Protein AF-A0A9Q8V8M1-F1 (afdb_monomer_lite)

Structure (mmCIF, N/CA/C/O backbone):
data_AF-A0A9Q8V8M1-F1
#
_entry.id   AF-A0A9Q8V8M1-F1
#
loop_
_atom_site.group_PDB
_atom_site.id
_atom_site.type_symbol
_atom_site.label_atom_id
_atom_site.label_alt_id
_atom_site.label_comp_id
_atom_site.label_asym_id
_atom_site.label_entity_id
_atom_site.label_seq_id
_atom_site.pdbx_PDB_ins_code
_atom_site.Cartn_x
_atom_site.Cartn_y
_atom_site.Cartn_z
_atom_site.occupancy
_atom_site.B_iso_or_equiv
_atom_site.auth_seq_id
_atom_site.auth_comp_id
_atom_site.auth_asym_id
_atom_site.auth_atom_id
_atom_site.pdbx_PDB_model_num
ATOM 1 N N . MET A 1 1 ? -31.762 -11.540 19.286 1.00 49.47 1 MET A N 1
ATOM 2 C CA . MET A 1 1 ? -30.834 -10.587 19.929 1.00 49.47 1 MET A CA 1
ATOM 3 C C . MET A 1 1 ? -30.201 -9.734 18.848 1.00 49.47 1 MET A C 1
ATOM 5 O O . MET A 1 1 ? -29.592 -10.280 17.933 1.00 49.47 1 MET A O 1
ATOM 9 N N . THR A 1 2 ? -30.405 -8.425 18.908 1.00 71.56 2 THR A N 1
ATOM 10 C CA . THR A 1 2 ? -29.716 -7.438 18.072 1.00 71.56 2 THR A CA 1
ATOM 11 C C . THR A 1 2 ? -28.243 -7.416 18.475 1.00 71.56 2 THR A C 1
ATOM 13 O O . THR A 1 2 ? -27.927 -7.251 19.648 1.00 71.56 2 THR A O 1
ATOM 16 N N . LYS A 1 3 ? -27.339 -7.666 17.522 1.00 84.06 3 LYS A N 1
ATOM 17 C CA . LYS A 1 3 ? -25.886 -7.638 17.752 1.00 84.06 3 LYS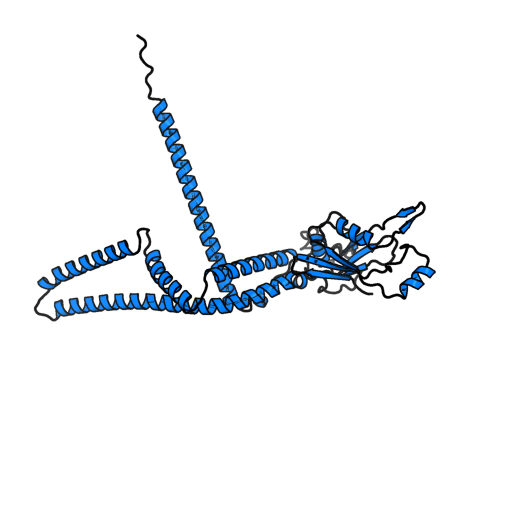 A CA 1
ATOM 18 C C . LYS A 1 3 ? -25.317 -6.286 17.343 1.00 84.06 3 LYS A C 1
ATOM 20 O O . LYS A 1 3 ? -25.715 -5.742 16.308 1.00 84.06 3 LYS A O 1
ATOM 25 N N . GLY A 1 4 ? -24.362 -5.788 18.120 1.00 90.94 4 GLY A N 1
ATOM 26 C CA . GLY A 1 4 ? -23.560 -4.628 17.750 1.00 90.94 4 GLY A CA 1
ATOM 27 C C . GLY A 1 4 ? -22.607 -4.934 16.598 1.00 90.94 4 GLY A C 1
ATOM 28 O O . GLY A 1 4 ? -22.371 -6.096 16.245 1.00 90.94 4 GLY A O 1
ATOM 29 N N . ARG A 1 5 ? -22.060 -3.885 15.984 1.00 93.44 5 ARG A N 1
ATOM 30 C CA . ARG A 1 5 ? -21.117 -3.999 14.862 1.00 93.44 5 ARG A CA 1
ATOM 31 C C . ARG A 1 5 ? -20.026 -2.950 14.976 1.00 93.44 5 ARG A C 1
ATOM 33 O O . ARG A 1 5 ? -20.320 -1.791 15.250 1.00 93.44 5 ARG A O 1
ATOM 40 N N . VAL A 1 6 ? -18.794 -3.335 14.669 1.00 94.25 6 VAL A N 1
ATOM 41 C CA . VAL A 1 6 ? -17.716 -2.383 14.385 1.00 94.25 6 VAL A CA 1
ATOM 42 C C . VAL A 1 6 ? -17.572 -2.253 12.873 1.00 94.25 6 VAL A C 1
ATOM 44 O O . VAL A 1 6 ? -17.407 -3.245 12.164 1.00 94.25 6 VAL A O 1
ATOM 47 N N . LEU A 1 7 ? -17.649 -1.024 12.376 1.00 93.12 7 LEU A N 1
ATOM 48 C CA . LEU A 1 7 ? -17.500 -0.683 10.967 1.00 93.12 7 LEU A CA 1
ATOM 49 C C . LEU A 1 7 ? -16.171 0.032 10.747 1.00 93.12 7 LEU A C 1
ATOM 51 O O . LEU A 1 7 ? -15.794 0.925 11.506 1.00 93.12 7 LEU A O 1
ATOM 55 N N . THR A 1 8 ? -15.479 -0.332 9.678 1.00 91.69 8 THR A N 1
ATOM 56 C CA . THR A 1 8 ? -14.267 0.350 9.225 1.00 91.69 8 THR A CA 1
ATOM 57 C C . THR A 1 8 ? -14.656 1.561 8.384 1.00 91.69 8 THR A C 1
ATOM 59 O O . THR A 1 8 ? -15.573 1.488 7.563 1.00 91.69 8 THR A O 1
ATOM 62 N N . THR A 1 9 ? -14.002 2.704 8.599 1.00 92.56 9 THR A N 1
ATOM 63 C CA . THR A 1 9 ? -14.226 3.912 7.792 1.00 92.56 9 THR A CA 1
ATOM 64 C C . THR A 1 9 ? -13.053 4.164 6.836 1.00 92.56 9 THR A C 1
ATOM 66 O O . THR A 1 9 ? -11.957 3.634 7.038 1.00 92.56 9 THR A O 1
ATOM 69 N N . PRO A 1 10 ? -13.231 5.014 5.805 1.00 89.81 10 PRO A N 1
ATOM 70 C CA . PRO A 1 10 ? -12.133 5.409 4.921 1.00 89.81 10 PRO A CA 1
ATOM 71 C C . PRO A 1 10 ? -10.986 6.151 5.629 1.00 89.81 10 PRO A C 1
ATOM 73 O O . PRO A 1 10 ? -9.868 6.165 5.124 1.00 89.81 10 PRO A O 1
ATOM 76 N N . THR A 1 11 ? -11.242 6.771 6.787 1.00 89.00 11 THR A N 1
ATOM 77 C CA . THR A 1 11 ? -10.298 7.641 7.513 1.00 89.00 11 THR A CA 1
ATOM 78 C C . THR A 1 11 ? -9.507 6.919 8.607 1.00 89.00 11 THR A C 1
ATOM 80 O O . THR A 1 11 ? -8.975 7.570 9.500 1.00 89.00 11 THR A O 1
ATOM 83 N N . ARG A 1 12 ? -9.427 5.580 8.562 1.00 85.81 12 ARG A N 1
ATOM 84 C CA . ARG A 1 12 ? -8.800 4.723 9.596 1.00 85.81 12 ARG A CA 1
ATOM 85 C C . ARG A 1 12 ? -9.484 4.769 10.971 1.00 85.81 12 ARG A C 1
ATOM 87 O O . ARG A 1 12 ? -8.974 4.184 11.922 1.00 85.81 12 ARG A O 1
ATOM 94 N N . LEU A 1 13 ? -10.645 5.411 11.072 1.00 93.56 13 LEU A N 1
ATOM 95 C CA . LEU A 1 13 ? -11.478 5.380 12.269 1.00 93.56 13 LEU A CA 1
ATOM 96 C C . LEU A 1 13 ? -12.364 4.132 12.263 1.00 93.56 13 LEU A C 1
ATOM 98 O O . LEU A 1 13 ? -12.638 3.522 11.224 1.00 93.56 13 LEU A O 1
ATOM 102 N N . LEU A 1 14 ? -12.824 3.762 13.449 1.00 93.88 14 LEU A N 1
ATOM 103 C CA . LEU A 1 14 ? -13.765 2.676 13.650 1.00 93.88 14 LEU A CA 1
ATOM 104 C C . LEU A 1 14 ? -15.078 3.266 14.148 1.00 93.88 14 LEU A C 1
ATOM 106 O O . LEU A 1 14 ? -15.101 4.009 15.127 1.00 93.88 14 LEU A O 1
ATOM 110 N N . LYS A 1 15 ? -16.174 2.943 13.465 1.00 95.75 15 LYS A N 1
ATOM 111 C CA . LYS A 1 15 ? -17.523 3.300 13.898 1.00 95.75 15 LYS A CA 1
ATOM 112 C C . LYS A 1 15 ? -18.136 2.103 14.617 1.00 95.75 15 LYS A C 1
ATOM 114 O O . LYS A 1 15 ? -18.482 1.110 13.978 1.00 95.75 15 LYS A O 1
ATOM 119 N N . LEU A 1 16 ? -18.255 2.195 15.933 1.00 95.25 16 LEU A N 1
ATOM 120 C CA . LEU A 1 16 ? -18.891 1.192 16.775 1.00 95.25 16 LEU A CA 1
ATOM 121 C C . LEU A 1 16 ? -20.387 1.499 16.882 1.00 95.25 16 LEU A C 1
ATOM 123 O O . LEU A 1 16 ? -20.764 2.607 17.244 1.00 95.25 16 LEU A O 1
ATOM 127 N N . ILE A 1 17 ? -21.229 0.520 16.561 1.00 94.88 17 ILE A N 1
ATOM 128 C CA . ILE A 1 17 ? -22.683 0.599 16.709 1.00 94.88 17 ILE A CA 1
ATOM 129 C C . ILE A 1 17 ? -23.105 -0.414 17.768 1.00 94.88 17 ILE A C 1
ATOM 131 O O . ILE A 1 17 ? -22.924 -1.622 17.570 1.00 94.88 17 ILE A O 1
ATOM 135 N N . LEU A 1 18 ? -23.670 0.072 18.869 1.00 92.19 18 LEU A N 1
ATOM 136 C CA . LEU A 1 18 ? -24.122 -0.730 20.001 1.00 92.19 18 LEU A CA 1
ATOM 137 C C . LEU A 1 18 ? -25.649 -0.664 20.122 1.00 92.19 18 LEU A C 1
ATOM 139 O O . LEU A 1 18 ? -26.208 0.430 20.162 1.00 92.19 18 LEU A O 1
ATOM 143 N N . PRO A 1 19 ? -26.346 -1.808 20.194 1.00 89.69 19 PRO A N 1
ATOM 144 C CA . PRO A 1 19 ? -27.747 -1.826 20.575 1.00 89.69 19 PRO A CA 1
ATOM 145 C C . PRO A 1 19 ? -27.821 -1.583 22.082 1.00 89.69 19 PRO A C 1
ATOM 147 O O . PRO A 1 19 ? -27.566 -2.496 22.869 1.00 89.69 19 PRO A O 1
ATOM 150 N N . MET A 1 20 ? -28.110 -0.345 22.477 1.00 86.25 20 MET A N 1
ATOM 151 C CA . MET A 1 20 ? -28.235 -0.005 23.888 1.00 86.25 20 MET A CA 1
ATOM 152 C C . MET A 1 20 ? -29.516 -0.630 24.448 1.00 86.25 20 MET A C 1
ATOM 154 O O . MET A 1 20 ? -30.568 -0.516 23.823 1.00 86.25 20 MET A O 1
ATOM 158 N N . PRO A 1 21 ? -29.448 -1.320 25.599 1.00 81.50 21 PRO A N 1
ATOM 159 C CA . PRO A 1 21 ? -30.628 -1.898 26.232 1.00 81.50 21 PRO A CA 1
ATOM 160 C C . PRO A 1 21 ? -31.396 -0.877 27.088 1.00 81.50 21 PRO A C 1
ATOM 162 O O . PRO A 1 21 ? -32.402 -1.245 27.688 1.00 81.50 21 PRO A O 1
ATOM 165 N N . PHE A 1 22 ? -30.910 0.366 27.174 1.00 82.75 22 PHE A N 1
ATOM 166 C CA . PHE A 1 22 ? -31.441 1.429 28.025 1.00 82.75 22 PHE A CA 1
ATOM 167 C C . PHE A 1 22 ? -32.034 2.543 27.171 1.00 82.75 22 PHE A C 1
ATOM 169 O O . PHE A 1 22 ? -31.423 2.941 26.180 1.00 82.75 22 PHE A O 1
ATOM 176 N N . HIS A 1 23 ? -33.198 3.052 27.568 1.00 80.62 23 HIS A N 1
ATOM 177 C CA . HIS A 1 23 ? -33.796 4.225 26.933 1.00 80.62 23 HIS A CA 1
ATOM 178 C C . HIS A 1 23 ? -33.022 5.494 27.348 1.00 80.62 23 HIS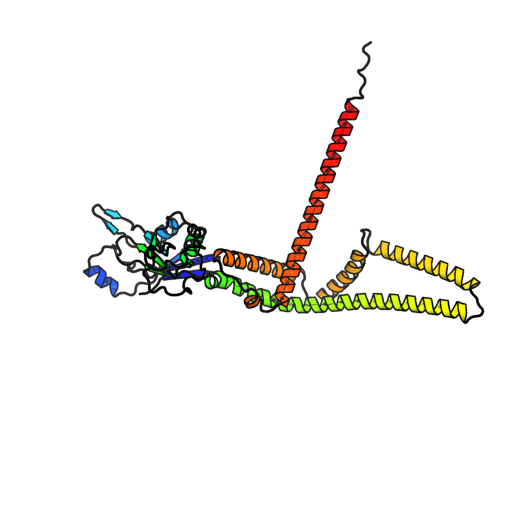 A C 1
ATOM 180 O O . HIS A 1 23 ? -32.584 5.558 28.496 1.00 80.62 23 HIS A O 1
ATOM 186 N N . PRO A 1 24 ? -32.843 6.508 26.478 1.00 74.88 24 PRO A N 1
ATOM 187 C CA . PRO A 1 24 ? -32.127 7.744 26.828 1.00 74.88 24 PRO A CA 1
ATOM 188 C C . PRO A 1 24 ? -32.723 8.492 28.032 1.00 74.88 24 PRO A C 1
ATOM 190 O O . PRO A 1 24 ? -31.985 9.107 28.791 1.00 74.88 24 PRO A O 1
ATOM 193 N N . ASP A 1 25 ? -34.039 8.393 28.233 1.00 75.06 25 ASP A N 1
ATOM 194 C CA . ASP A 1 25 ? -34.744 9.031 29.359 1.00 75.06 25 ASP A CA 1
ATOM 195 C C . ASP A 1 25 ? -34.789 8.164 30.634 1.00 75.06 25 ASP A C 1
ATOM 197 O O . ASP A 1 25 ? -35.450 8.512 31.612 1.00 75.06 25 ASP A O 1
ATOM 201 N N . GLN A 1 26 ? -34.131 7.001 30.635 1.00 78.12 26 GLN A N 1
ATOM 202 C CA . GLN A 1 26 ? -34.075 6.128 31.805 1.00 78.12 26 GLN A CA 1
ATOM 203 C C . GLN A 1 26 ? -33.220 6.768 32.907 1.00 78.12 26 GLN A C 1
ATOM 205 O O . GLN A 1 26 ? -32.069 7.112 32.677 1.00 78.12 26 GLN A O 1
ATOM 210 N N . GLU A 1 27 ? -33.748 6.858 34.129 1.00 75.62 27 GLU A N 1
ATOM 211 C CA . GLU A 1 27 ? -33.027 7.484 35.251 1.00 75.62 27 GLU A CA 1
ATOM 212 C C . GLU A 1 27 ? -31.907 6.592 35.812 1.00 75.62 27 GLU A C 1
ATOM 214 O O . GLU A 1 27 ? -30.812 7.071 36.095 1.00 75.62 27 GLU A O 1
ATOM 219 N N . TYR A 1 28 ? -32.162 5.284 35.953 1.00 79.12 28 TYR A N 1
ATOM 220 C CA . TYR A 1 28 ? -31.241 4.350 36.612 1.00 79.12 28 TYR A CA 1
ATOM 221 C C . TYR A 1 28 ? -31.164 2.995 35.907 1.00 79.12 28 TYR A C 1
ATOM 223 O O . TYR A 1 28 ? -32.191 2.422 35.537 1.00 79.12 28 TYR A O 1
ATOM 231 N N . ILE A 1 29 ? -29.964 2.409 35.803 1.00 78.88 29 ILE A N 1
ATOM 232 C CA . ILE A 1 29 ? -29.754 1.056 35.230 1.00 78.88 29 ILE A CA 1
ATOM 233 C C . ILE A 1 29 ? -30.538 -0.016 36.006 1.00 78.88 29 ILE A C 1
ATOM 235 O O . ILE A 1 29 ? -31.150 -0.923 35.433 1.00 78.88 29 ILE A O 1
ATOM 239 N N . ASN A 1 30 ? -30.527 0.078 37.335 1.00 74.00 30 ASN A N 1
ATOM 240 C CA . ASN A 1 30 ? -31.123 -0.883 38.260 1.00 74.00 30 ASN A CA 1
ATOM 241 C C . ASN A 1 30 ? -32.590 -0.579 38.610 1.00 74.00 30 ASN A C 1
ATOM 243 O O . ASN A 1 30 ? -33.066 -0.992 39.662 1.00 74.00 30 ASN A O 1
ATOM 247 N N . ALA A 1 31 ? -33.314 0.093 37.712 1.00 69.25 31 ALA A N 1
ATOM 248 C CA . ALA A 1 31 ? -34.734 0.382 37.876 1.00 69.25 31 ALA A CA 1
ATOM 249 C C . ALA A 1 31 ? -35.581 -0.877 38.149 1.00 69.25 31 ALA A C 1
ATOM 251 O O . ALA A 1 31 ? -35.266 -1.976 37.673 1.00 69.25 31 ALA A O 1
ATOM 252 N N . ASN A 1 32 ? -36.679 -0.697 38.889 1.00 67.69 32 ASN A N 1
ATOM 253 C CA . ASN A 1 32 ? -37.591 -1.771 39.294 1.00 67.69 32 ASN A CA 1
ATOM 254 C C . ASN A 1 32 ? -38.211 -2.487 38.079 1.00 67.69 32 ASN A C 1
ATOM 256 O O . ASN A 1 32 ? -38.360 -1.906 37.004 1.00 67.69 32 ASN A O 1
ATOM 260 N N . GLU A 1 33 ? -38.647 -3.744 38.246 1.00 65.94 33 GLU A N 1
ATOM 261 C CA . GLU A 1 33 ? -39.219 -4.546 37.145 1.00 65.94 33 GLU A CA 1
ATOM 262 C C . GLU A 1 33 ? -40.381 -3.862 36.404 1.00 65.94 33 GLU A C 1
ATOM 264 O O . GLU A 1 33 ? -40.563 -4.095 35.210 1.00 65.94 33 GLU A O 1
ATOM 269 N N . GLN A 1 34 ? -41.163 -3.020 37.087 1.00 64.69 34 GLN A N 1
ATOM 270 C CA . GLN A 1 34 ? -42.258 -2.261 36.476 1.00 64.69 34 GLN A CA 1
ATOM 271 C C . GLN A 1 34 ? -41.746 -1.196 35.496 1.00 64.69 34 GLN A C 1
ATOM 273 O O . GLN A 1 34 ? -42.207 -1.160 34.359 1.00 64.69 34 GLN A O 1
ATOM 278 N N . GLN A 1 35 ? -40.741 -0.415 35.897 1.00 64.62 35 GLN A N 1
ATOM 279 C CA . GLN A 1 35 ? -40.099 0.601 35.055 1.00 64.62 35 GLN A CA 1
ATOM 280 C C . GLN A 1 35 ? -39.341 -0.040 33.882 1.00 64.62 35 GLN A C 1
ATOM 282 O O . GLN A 1 35 ? -39.439 0.406 32.743 1.00 64.62 35 GLN A O 1
ATOM 287 N N . ARG A 1 36 ? -38.668 -1.179 34.119 1.00 65.75 36 ARG A N 1
ATOM 288 C CA . ARG A 1 36 ? -38.024 -1.956 33.044 1.00 65.75 36 ARG A CA 1
ATOM 289 C C . ARG A 1 36 ? -39.023 -2.413 31.980 1.00 65.75 36 ARG A C 1
ATOM 291 O O . ARG A 1 36 ? -38.673 -2.433 30.806 1.00 65.75 36 ARG A O 1
ATOM 298 N N . ARG A 1 37 ? -40.243 -2.804 32.371 1.00 65.50 37 ARG A N 1
ATOM 299 C CA . ARG A 1 37 ? -41.288 -3.237 31.424 1.00 65.50 37 ARG A CA 1
ATOM 300 C C . ARG A 1 37 ? -41.817 -2.080 30.582 1.00 65.50 37 ARG A C 1
ATOM 302 O O . ARG A 1 37 ? -42.080 -2.291 29.401 1.00 65.50 37 ARG A O 1
ATOM 309 N N . GLU A 1 38 ? -41.942 -0.898 31.175 1.00 65.75 38 GLU A N 1
ATOM 310 C CA . GLU A 1 38 ? -42.391 0.320 30.498 1.00 65.75 38 GLU A CA 1
ATOM 311 C C . GLU A 1 38 ? -41.445 0.688 29.348 1.00 65.75 38 GLU A C 1
ATOM 313 O O . GLU A 1 38 ? -41.867 0.714 28.193 1.00 65.75 38 GLU A O 1
ATOM 318 N N . TRP A 1 39 ? -40.144 0.792 29.630 1.00 65.00 39 TRP A N 1
ATOM 319 C CA . TRP A 1 39 ? -39.139 1.143 28.620 1.00 65.00 39 TRP A CA 1
ATOM 320 C C . TRP A 1 39 ? -38.780 -0.006 27.671 1.00 65.00 39 TRP A C 1
ATOM 322 O O . TRP A 1 39 ? -38.356 0.235 26.546 1.00 65.00 39 TRP A O 1
ATOM 332 N N . SER A 1 40 ? -38.984 -1.271 28.067 1.00 62.72 40 SER A N 1
ATOM 333 C CA . SER A 1 40 ? -38.699 -2.420 27.187 1.00 62.72 40 SER A CA 1
ATOM 334 C C . SER A 1 40 ? -39.593 -2.507 25.946 1.00 62.72 40 SER A C 1
ATOM 336 O O . SER A 1 40 ? -39.252 -3.231 25.010 1.00 62.72 40 SER A O 1
ATOM 338 N N . ASN A 1 41 ? -40.734 -1.810 25.948 1.00 61.66 41 ASN A N 1
ATOM 339 C CA . ASN A 1 41 ? -41.665 -1.771 24.820 1.00 61.66 41 ASN A CA 1
ATOM 340 C C . ASN A 1 41 ? -41.339 -0.659 23.812 1.00 61.66 41 ASN A C 1
ATOM 342 O O . ASN A 1 41 ? -41.892 -0.666 22.710 1.00 61.66 41 ASN A O 1
ATOM 346 N N . GLU A 1 42 ? -40.459 0.278 24.163 1.00 67.62 42 GLU A N 1
ATOM 347 C CA . GLU A 1 42 ? -40.068 1.383 23.293 1.00 67.62 42 GLU A CA 1
ATOM 348 C C . GLU A 1 42 ? -38.820 1.017 22.483 1.00 67.62 42 GLU A C 1
ATOM 350 O O . GLU A 1 42 ? -37.881 0.378 22.963 1.00 67.62 42 GLU A O 1
ATOM 355 N N . ASN A 1 43 ? -38.819 1.390 21.202 1.00 67.50 43 ASN A N 1
ATOM 356 C CA . ASN A 1 43 ? -37.685 1.130 20.324 1.00 67.50 43 ASN A CA 1
ATOM 357 C C . ASN A 1 43 ? -36.533 2.068 20.688 1.00 67.50 43 ASN A C 1
ATOM 359 O O . ASN A 1 43 ? -36.546 3.239 20.321 1.00 67.50 43 ASN A O 1
ATOM 363 N N . VAL A 1 44 ? -35.518 1.531 21.358 1.00 78.62 44 VAL A N 1
ATOM 364 C CA . VAL A 1 44 ? -34.289 2.264 21.674 1.00 78.62 44 VAL A CA 1
ATOM 365 C C . VAL A 1 44 ? -33.410 2.390 20.427 1.00 78.62 44 VAL A C 1
ATOM 367 O O . VAL A 1 44 ? -33.105 1.398 19.751 1.00 78.62 44 VAL A O 1
ATOM 370 N N . GLU A 1 45 ? -32.980 3.614 20.123 1.00 84.81 45 GLU A N 1
ATOM 371 C CA . GLU A 1 45 ? -32.026 3.874 19.047 1.00 84.81 45 GLU A CA 1
ATOM 372 C C . GLU A 1 45 ? -30.627 3.330 19.399 1.00 84.81 45 GLU A C 1
ATOM 374 O O . GLU A 1 45 ? -30.171 3.441 20.539 1.00 84.81 45 GLU A O 1
ATOM 379 N N . PRO A 1 46 ? -29.901 2.720 18.444 1.00 90.19 46 PRO A N 1
ATOM 380 C CA . PRO A 1 46 ? -28.563 2.212 18.711 1.00 90.19 46 PRO A CA 1
ATOM 381 C C . PRO A 1 46 ? -27.546 3.353 18.855 1.00 90.19 46 PRO A C 1
ATOM 383 O O . PRO A 1 46 ? -27.506 4.275 18.040 1.00 90.19 46 PRO A O 1
ATOM 386 N N . LEU A 1 47 ? -26.638 3.223 19.820 1.00 91.62 47 LEU A N 1
ATOM 387 C CA . LEU A 1 47 ? -25.548 4.168 20.042 1.00 91.62 47 LEU A CA 1
ATOM 388 C C . LEU A 1 47 ? -24.467 4.006 18.969 1.00 91.62 47 LEU A C 1
ATOM 390 O O . LEU A 1 47 ? -24.009 2.894 18.696 1.00 91.62 47 LEU A O 1
ATOM 394 N N . ALA A 1 48 ? -24.024 5.119 18.384 1.00 94.94 48 ALA A N 1
ATOM 395 C CA . ALA A 1 48 ? -22.948 5.149 17.401 1.00 94.94 48 ALA A CA 1
ATOM 396 C C . ALA A 1 48 ? -21.755 5.964 17.915 1.00 94.94 48 ALA A C 1
ATOM 398 O O . ALA A 1 48 ? -21.838 7.181 18.042 1.00 94.94 48 ALA A O 1
ATOM 399 N N . LEU A 1 49 ? -20.619 5.300 18.129 1.00 95.12 49 LEU A N 1
ATOM 400 C CA . LEU A 1 49 ? -19.374 5.915 18.590 1.00 95.12 49 LEU A CA 1
ATOM 401 C C . LEU A 1 49 ? -18.310 5.862 17.495 1.00 95.12 49 LEU A C 1
ATOM 403 O O . LEU A 1 49 ? -18.213 4.882 16.754 1.00 95.12 49 LEU A O 1
ATOM 407 N N . LEU A 1 50 ? -17.492 6.907 17.403 1.00 96.44 50 LEU A N 1
ATOM 408 C CA . LEU A 1 50 ? -16.348 6.965 16.497 1.00 96.44 50 LEU A CA 1
ATOM 409 C C . LEU A 1 50 ? -15.061 6.926 17.318 1.00 96.44 50 LEU A C 1
ATOM 411 O O . LEU A 1 50 ? -14.834 7.803 18.147 1.00 96.44 50 LEU A O 1
ATOM 415 N N . VAL A 1 51 ? -14.224 5.918 17.085 1.00 95.38 51 VAL A N 1
ATOM 416 C CA . VAL A 1 51 ? -12.998 5.695 17.860 1.00 95.38 51 VAL A CA 1
ATOM 417 C C . VAL A 1 51 ? -11.781 5.535 16.966 1.00 95.38 51 VAL A C 1
ATOM 419 O O . VAL A 1 51 ? -11.857 4.991 15.859 1.00 95.38 51 VAL A O 1
ATOM 422 N N . HIS A 1 52 ? -10.641 6.015 17.455 1.00 95.94 52 HIS A N 1
ATOM 423 C CA . HIS A 1 52 ? -9.356 5.795 16.807 1.00 95.94 52 HIS A CA 1
ATOM 424 C C . HIS A 1 52 ? -8.729 4.484 17.319 1.00 95.94 52 HIS A C 1
ATOM 426 O O . HIS A 1 52 ? -8.756 4.246 18.526 1.00 95.94 52 HIS A O 1
ATOM 432 N N . PRO A 1 53 ? -8.119 3.641 16.461 1.00 93.88 53 PRO A N 1
ATOM 433 C CA . PRO A 1 53 ? -7.548 2.359 16.888 1.00 93.88 53 PRO A CA 1
ATOM 434 C C . PRO A 1 53 ? -6.486 2.457 17.994 1.00 93.88 53 PRO A C 1
ATOM 436 O O . PRO A 1 53 ? -6.393 1.549 18.806 1.00 93.88 53 PRO A O 1
ATOM 439 N N . GLN A 1 54 ? -5.726 3.555 18.046 1.00 95.38 54 GLN A N 1
ATOM 440 C CA . GLN A 1 54 ? -4.677 3.781 19.058 1.00 95.38 54 GLN A CA 1
ATOM 441 C C . GLN A 1 54 ? -5.212 4.286 20.408 1.00 95.38 54 GLN A C 1
ATOM 443 O O . GLN A 1 54 ? -4.448 4.489 21.347 1.00 95.38 54 GLN A O 1
ATOM 448 N N . GLN A 1 55 ? -6.512 4.572 20.519 1.00 96.69 55 GLN A N 1
ATOM 449 C CA . GLN A 1 55 ? -7.080 4.967 21.807 1.00 96.69 55 GLN A CA 1
ATOM 450 C C . GLN A 1 55 ? -7.195 3.740 22.722 1.00 96.69 55 GLN A C 1
ATOM 452 O O . GLN A 1 55 ? -7.519 2.651 22.239 1.00 96.69 55 GLN A O 1
ATOM 457 N N . PRO A 1 56 ? -6.959 3.893 24.035 1.00 97.75 56 PRO A N 1
ATOM 458 C CA . PRO A 1 56 ? -7.107 2.796 24.981 1.00 97.75 56 PRO A CA 1
ATOM 459 C C . PRO A 1 56 ? -8.586 2.472 25.235 1.00 97.75 56 PRO A C 1
ATOM 461 O O . PRO A 1 56 ? -9.454 3.344 25.137 1.00 97.75 56 PRO A O 1
ATOM 464 N N . LEU A 1 57 ? -8.879 1.237 25.645 1.00 96.69 57 LEU A N 1
ATOM 465 C CA . LEU A 1 57 ? -10.235 0.795 25.997 1.00 96.69 57 LEU A CA 1
ATOM 466 C C . LEU A 1 57 ? -10.872 1.627 27.120 1.00 96.69 57 LEU A C 1
ATOM 468 O O . LEU A 1 57 ? -12.080 1.822 27.109 1.00 96.69 57 LEU A O 1
ATOM 472 N N . SER A 1 58 ? -10.079 2.190 28.033 1.00 96.69 58 SER A N 1
ATOM 473 C CA . SER A 1 58 ? -10.543 3.120 29.075 1.00 96.69 58 SER A CA 1
ATOM 474 C C . SER A 1 58 ? -11.178 4.392 28.510 1.00 96.69 58 SER A C 1
ATOM 476 O O . SER A 1 58 ? -12.043 4.988 29.148 1.00 96.69 58 SER A O 1
ATOM 478 N N . TYR A 1 59 ? -10.768 4.830 27.315 1.00 96.81 59 TYR A N 1
ATOM 479 C CA . TYR A 1 59 ? -11.411 5.949 26.632 1.00 96.81 59 TYR A CA 1
ATOM 480 C C . TYR A 1 59 ? -12.784 5.535 26.092 1.00 96.81 59 TYR A C 1
ATOM 482 O O . TYR A 1 59 ? -13.762 6.250 26.291 1.00 96.81 59 TYR A O 1
ATOM 490 N N . LEU A 1 60 ? -12.872 4.351 25.476 1.00 95.38 60 LEU A N 1
ATOM 491 C CA . LEU A 1 60 ? -14.137 3.787 25.001 1.00 95.38 60 LEU A CA 1
ATOM 492 C C . LEU A 1 60 ? -15.108 3.495 26.158 1.00 95.38 60 LEU A C 1
ATOM 494 O O . LEU A 1 60 ? -16.298 3.760 26.030 1.00 95.38 60 LEU A O 1
ATOM 498 N N . GLU A 1 61 ? -14.606 3.007 27.291 1.00 95.19 61 GLU A N 1
ATOM 499 C CA . GLU A 1 61 ? -15.369 2.839 28.531 1.00 95.19 61 GLU A CA 1
ATOM 500 C C . GLU A 1 61 ? -16.026 4.155 28.956 1.00 95.19 61 GLU A C 1
ATOM 502 O O . GLU A 1 61 ? -17.237 4.189 29.144 1.00 95.19 61 GLU A O 1
ATOM 507 N N . ARG A 1 62 ? -15.272 5.259 29.017 1.00 95.19 62 ARG A N 1
ATOM 508 C CA . ARG A 1 62 ? -15.827 6.569 29.396 1.00 95.19 62 ARG A CA 1
ATOM 509 C C . ARG A 1 62 ? -16.859 7.090 28.402 1.00 95.19 62 ARG A C 1
ATOM 511 O O . ARG A 1 62 ? -17.836 7.701 28.820 1.00 95.19 62 ARG A O 1
ATOM 518 N N . LEU A 1 63 ? -16.649 6.857 27.104 1.00 94.94 63 LEU A N 1
ATOM 519 C CA . LEU A 1 63 ? -17.625 7.231 26.077 1.00 94.94 63 LEU A CA 1
ATOM 520 C C . LEU A 1 63 ? -18.944 6.482 26.264 1.00 94.94 63 LEU A C 1
ATOM 522 O O . LEU A 1 63 ? -19.999 7.087 26.148 1.00 94.94 63 LEU A O 1
ATOM 526 N N . ILE A 1 64 ? -18.893 5.185 26.575 1.00 92.75 64 ILE A N 1
ATOM 527 C CA . ILE A 1 64 ? -20.110 4.409 26.829 1.00 92.75 64 ILE A CA 1
ATOM 528 C C . ILE A 1 64 ? -20.725 4.808 28.180 1.00 92.75 64 ILE A C 1
ATOM 530 O O . ILE A 1 64 ? -21.935 4.958 28.258 1.00 92.75 64 ILE A O 1
ATOM 534 N N . GLN A 1 65 ? -19.923 5.045 29.224 1.00 92.75 65 GLN A N 1
ATOM 535 C CA . GLN A 1 65 ? -20.403 5.515 30.534 1.00 92.75 65 GLN A CA 1
ATOM 536 C C . GLN A 1 65 ? -21.142 6.853 30.455 1.00 92.75 65 GLN A C 1
ATOM 538 O O . GLN A 1 65 ? -22.073 7.063 31.220 1.00 92.75 65 GLN A O 1
ATOM 543 N N . ALA A 1 66 ? -20.744 7.748 29.548 1.00 91.31 66 ALA A N 1
ATOM 544 C CA . ALA A 1 66 ? -21.422 9.027 29.343 1.00 91.31 66 ALA A CA 1
ATOM 545 C C . ALA A 1 66 ? -22.808 8.884 28.687 1.00 91.31 66 ALA A C 1
ATOM 547 O O . ALA A 1 66 ? -23.639 9.773 28.828 1.00 91.31 66 ALA A O 1
ATOM 548 N N . GLU A 1 67 ? -23.047 7.773 27.988 1.00 90.25 67 GLU A N 1
ATOM 549 C CA . GLU A 1 67 ? -24.273 7.487 27.229 1.00 90.25 67 GLU A CA 1
ATOM 550 C C . GLU A 1 67 ? -25.169 6.451 27.935 1.00 90.25 67 GLU A C 1
ATOM 552 O O . GLU A 1 67 ? -26.177 6.004 27.389 1.00 90.25 67 GLU A O 1
ATOM 557 N N . VAL A 1 68 ? -24.785 6.015 29.137 1.00 88.56 68 VAL A N 1
ATOM 558 C CA . VAL A 1 68 ? -25.522 5.047 29.956 1.00 88.56 68 VAL A CA 1
ATOM 559 C C . VAL A 1 68 ? -25.983 5.745 31.236 1.00 88.56 68 VAL A C 1
ATOM 561 O O . VAL A 1 68 ? -25.194 6.482 31.830 1.00 88.56 68 VAL A O 1
ATOM 564 N N . PRO A 1 69 ? -27.226 5.511 31.700 1.00 88.88 69 PRO A N 1
ATOM 565 C CA . PRO A 1 69 ? -27.698 6.108 32.944 1.00 88.88 69 PRO A CA 1
ATOM 566 C C . PRO A 1 69 ? -26.855 5.675 34.152 1.00 88.88 69 PRO A C 1
ATOM 568 O O . PRO A 1 69 ? -26.256 4.597 34.140 1.00 88.88 69 PRO A O 1
ATOM 571 N N . PRO A 1 70 ? -26.794 6.477 35.224 1.00 87.94 70 PRO A N 1
ATOM 572 C CA . PRO A 1 70 ? -26.088 6.086 36.436 1.00 87.94 70 PRO A CA 1
ATOM 573 C C . PRO A 1 70 ? -26.748 4.877 37.122 1.00 87.94 70 PRO A C 1
ATOM 575 O O . PRO A 1 70 ? -27.910 4.525 36.898 1.00 87.94 70 PRO A O 1
ATOM 578 N N . MET A 1 71 ? -25.992 4.217 37.995 1.00 86.81 71 MET A N 1
ATOM 579 C CA . MET A 1 71 ? -26.492 3.176 38.888 1.00 86.81 71 MET A CA 1
ATOM 580 C C . MET A 1 71 ? -26.754 3.758 40.275 1.00 86.81 71 MET A C 1
ATOM 582 O O . MET A 1 71 ? -25.909 4.464 40.830 1.00 86.81 71 MET A O 1
ATOM 586 N N . GLN A 1 72 ? -27.890 3.399 40.870 1.00 84.75 72 GLN A N 1
ATOM 587 C CA . GLN A 1 72 ? -28.185 3.741 42.257 1.00 84.75 72 GLN A CA 1
ATOM 588 C C . GLN A 1 72 ? -27.550 2.712 43.202 1.00 84.75 72 GLN A C 1
ATOM 590 O O . GLN A 1 72 ? -27.846 1.519 43.110 1.00 84.75 72 GLN A O 1
ATOM 595 N N . VAL A 1 73 ? -26.687 3.160 44.113 1.00 84.31 73 VAL A N 1
ATOM 596 C CA . VAL A 1 73 ? -26.013 2.321 45.119 1.00 84.31 73 VAL A CA 1
ATOM 597 C C . VAL A 1 73 ? -26.369 2.839 46.517 1.00 84.31 73 VAL A C 1
ATOM 599 O O . VAL A 1 73 ? -26.717 4.010 46.682 1.00 84.31 73 VAL A O 1
ATOM 602 N N . GLU A 1 74 ? -26.305 1.987 47.545 1.00 75.69 74 GLU A N 1
ATOM 603 C CA . GLU A 1 74 ? -26.492 2.414 48.939 1.00 75.69 74 GLU A CA 1
ATOM 604 C C . GLU A 1 74 ? -25.459 3.498 49.307 1.00 75.69 74 GLU A C 1
ATOM 606 O O . GLU A 1 74 ? -24.293 3.206 49.565 1.00 75.69 74 GLU A O 1
ATOM 611 N N . GLY A 1 75 ? -25.887 4.766 49.289 1.00 76.12 75 GLY A N 1
ATOM 612 C CA . GLY A 1 75 ? -25.046 5.930 49.587 1.00 76.12 75 GLY A CA 1
ATOM 613 C C . GLY A 1 75 ? -24.837 6.928 48.440 1.00 76.12 75 GLY A C 1
ATOM 614 O O . GLY A 1 75 ? -24.175 7.938 48.671 1.00 76.12 75 GLY A O 1
ATOM 615 N N . GLY A 1 76 ? -25.398 6.705 47.242 1.00 83.12 76 GLY A N 1
ATOM 616 C CA . GLY A 1 76 ? -25.366 7.689 46.150 1.00 83.12 76 GLY A CA 1
ATOM 617 C C . GLY A 1 76 ? -25.504 7.097 44.745 1.00 83.12 76 GLY A C 1
ATOM 618 O O . GLY A 1 76 ? -25.876 5.939 44.565 1.00 83.12 76 GLY A O 1
ATOM 619 N N . GLU A 1 77 ? -25.187 7.911 43.739 1.00 87.31 77 GLU A N 1
ATOM 620 C CA . GLU A 1 77 ? -25.139 7.504 42.331 1.00 87.31 77 GLU A CA 1
ATOM 621 C C . GLU A 1 77 ? -23.702 7.155 41.925 1.00 87.31 77 GLU A C 1
ATOM 623 O O . GLU A 1 77 ? -22.748 7.852 42.285 1.00 87.31 77 GLU A O 1
ATOM 628 N N . LYS A 1 78 ? -23.537 6.063 41.173 1.00 90.19 78 LYS A N 1
ATOM 629 C CA . LYS A 1 78 ? -22.245 5.567 40.683 1.00 90.19 78 LYS A CA 1
ATOM 630 C C . LYS A 1 78 ?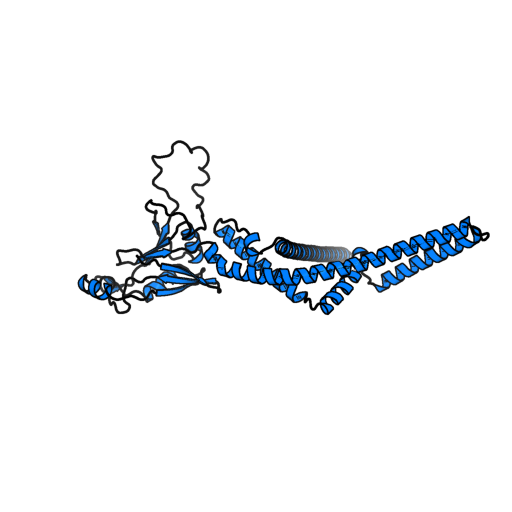 -22.328 5.313 39.177 1.00 90.19 78 LYS A C 1
ATOM 632 O O . LYS A 1 78 ? -23.319 4.777 38.689 1.00 90.19 78 LYS A O 1
ATOM 637 N N . LEU A 1 79 ? -21.268 5.647 38.443 1.00 89.50 79 LEU A N 1
ATOM 638 C CA . LEU A 1 79 ? -21.123 5.244 37.042 1.00 89.50 79 LEU A CA 1
ATOM 639 C C . LEU A 1 79 ? -20.854 3.729 36.948 1.00 89.50 79 LEU A C 1
ATOM 641 O O . LEU A 1 79 ? -20.070 3.210 37.751 1.00 89.50 79 LEU A O 1
ATOM 645 N N . PRO A 1 80 ? -21.468 3.017 35.987 1.00 90.94 80 PRO A N 1
ATOM 646 C CA . PRO A 1 80 ? -21.275 1.577 35.837 1.00 90.94 80 PRO A CA 1
ATOM 647 C C . PRO A 1 80 ? -19.854 1.239 35.367 1.00 90.94 80 PRO A C 1
ATOM 649 O O . PRO A 1 80 ? -19.334 1.852 34.430 1.00 90.94 80 PRO A O 1
ATOM 652 N N . GLU A 1 81 ? -19.230 0.220 35.961 1.00 92.19 81 GLU A N 1
ATOM 653 C CA . GLU A 1 81 ? -18.004 -0.369 35.407 1.00 92.19 81 GLU A CA 1
ATOM 654 C C . GLU A 1 81 ? -18.315 -1.085 34.081 1.00 92.19 81 GLU A C 1
ATOM 656 O O . GLU A 1 81 ? -19.292 -1.836 33.970 1.00 92.19 81 GLU A O 1
ATOM 661 N N . ILE A 1 82 ? -17.472 -0.868 33.067 1.00 94.31 82 ILE A N 1
ATOM 662 C CA . ILE A 1 82 ? -17.604 -1.529 31.765 1.00 94.31 82 ILE A CA 1
ATOM 663 C C . ILE A 1 82 ? -16.437 -2.483 31.567 1.00 94.31 82 ILE A C 1
ATOM 665 O O . ILE A 1 82 ? -15.269 -2.114 31.673 1.00 94.31 82 ILE A O 1
ATOM 669 N N . VAL A 1 83 ? -16.755 -3.731 31.235 1.00 95.12 83 VAL A N 1
ATOM 670 C CA . VAL A 1 83 ? -15.762 -4.789 31.058 1.00 95.12 83 VAL A CA 1
ATOM 671 C C . VAL A 1 83 ? -15.824 -5.333 29.639 1.00 95.12 83 VAL A C 1
ATOM 673 O O . VAL A 1 83 ? -16.842 -5.872 29.209 1.00 95.12 83 VAL A O 1
ATOM 676 N N . PHE A 1 84 ? -14.698 -5.259 28.933 1.00 95.94 84 PHE A N 1
ATOM 677 C CA . PHE A 1 84 ? -14.530 -5.867 27.615 1.00 95.94 84 PHE A CA 1
ATOM 678 C C . PHE A 1 84 ? -14.004 -7.294 27.754 1.00 95.94 84 PHE A C 1
ATOM 680 O O . PHE A 1 84 ? -13.040 -7.544 28.488 1.00 95.94 84 PHE A O 1
ATOM 687 N N . ARG A 1 85 ? -14.633 -8.236 27.044 1.00 93.62 85 ARG A N 1
ATOM 688 C CA . ARG A 1 85 ? -14.216 -9.642 27.016 1.00 93.62 85 ARG A CA 1
ATOM 689 C C . ARG A 1 85 ? -14.079 -10.146 25.587 1.00 93.62 85 ARG A C 1
ATOM 691 O O . ARG A 1 85 ? -14.915 -9.829 24.744 1.00 93.62 85 ARG A O 1
ATOM 698 N N . ALA A 1 86 ? -13.068 -10.966 25.334 1.00 91.56 86 ALA A N 1
ATOM 699 C CA . ALA A 1 86 ? -12.889 -11.664 24.061 1.00 91.56 86 ALA A CA 1
ATOM 700 C C . ALA A 1 86 ? -12.724 -13.171 24.291 1.00 91.56 86 ALA A C 1
ATOM 702 O O . ALA A 1 86 ? -12.439 -13.602 25.412 1.00 91.56 86 ALA A O 1
ATOM 703 N N . GLU A 1 87 ? -12.940 -13.957 23.236 1.00 86.31 87 GLU A N 1
ATOM 704 C CA . GLU A 1 87 ? -12.716 -15.404 23.253 1.00 86.31 87 GLU A CA 1
ATOM 705 C C . GLU A 1 87 ? -11.219 -15.698 23.437 1.00 86.31 87 GLU A C 1
ATOM 707 O O . GLU A 1 87 ? -10.383 -15.140 22.728 1.00 86.31 87 GLU A O 1
ATOM 712 N N . ALA A 1 88 ? -10.882 -16.558 24.397 1.00 71.69 88 ALA A N 1
ATOM 713 C CA . ALA A 1 88 ? -9.512 -16.973 24.673 1.00 71.69 88 ALA A CA 1
ATOM 714 C C . ALA A 1 88 ? -9.171 -18.335 24.062 1.00 71.69 88 ALA A C 1
ATOM 716 O O . ALA A 1 88 ? -10.028 -19.207 23.937 1.00 71.69 88 ALA A O 1
ATOM 717 N N . ASP A 1 89 ? -7.879 -18.541 23.800 1.00 62.16 89 ASP A N 1
ATOM 718 C CA . ASP A 1 89 ? -7.322 -19.785 23.245 1.00 62.16 89 ASP A CA 1
ATOM 719 C C . ASP A 1 89 ? -7.288 -20.961 24.239 1.00 62.16 89 ASP A C 1
ATOM 721 O O . ASP A 1 89 ? -6.980 -22.092 23.867 1.00 62.16 89 ASP A O 1
ATOM 725 N N . TYR A 1 90 ? -7.596 -20.727 25.519 1.00 54.09 90 TYR A N 1
ATOM 726 C CA . TYR A 1 90 ? -7.547 -21.775 26.537 1.00 54.09 90 TYR A CA 1
ATOM 727 C C . TYR A 1 90 ? -8.758 -22.705 26.444 1.00 54.09 90 TYR A C 1
ATOM 729 O O . TYR A 1 90 ? -9.781 -22.494 27.104 1.00 54.09 90 TYR A O 1
ATOM 737 N N . ASP A 1 91 ? -8.591 -23.783 25.681 1.00 50.03 91 ASP A N 1
ATOM 738 C CA . ASP A 1 91 ? -9.448 -24.960 25.732 1.00 50.03 91 ASP A CA 1
ATOM 739 C C . ASP A 1 91 ? -9.153 -25.720 27.043 1.00 50.03 91 ASP A C 1
ATOM 741 O O . ASP A 1 91 ? -8.283 -26.588 27.124 1.00 50.03 91 ASP A O 1
ATOM 745 N N . GLN A 1 92 ? -9.841 -25.369 28.135 1.00 42.19 92 GLN A N 1
ATOM 746 C CA . GLN A 1 92 ? -9.748 -26.127 29.398 1.00 42.19 92 GLN A CA 1
ATOM 747 C C . GLN A 1 92 ? -10.391 -27.531 29.293 1.00 42.19 92 GLN A C 1
ATOM 749 O O . GLN A 1 92 ? -10.353 -28.303 30.253 1.00 42.19 92 GLN A O 1
ATOM 754 N N . GLY A 1 93 ? -10.971 -27.892 28.140 1.00 41.44 93 GLY A N 1
ATOM 755 C CA . GLY A 1 93 ? -11.747 -29.118 27.939 1.00 41.44 93 GLY A CA 1
ATOM 756 C C . GLY A 1 93 ? -10.971 -30.375 27.524 1.00 41.44 93 GLY A C 1
ATOM 757 O O . GLY A 1 93 ? -11.510 -31.478 27.642 1.00 41.44 93 GLY A O 1
ATOM 758 N N . GLU A 1 94 ? -9.713 -30.290 27.083 1.00 42.09 94 GLU A N 1
ATOM 759 C CA . GLU A 1 94 ? -8.996 -31.456 26.528 1.00 42.09 94 GLU A CA 1
ATOM 760 C C . GLU A 1 94 ? -8.228 -32.304 27.559 1.00 42.09 94 GLU A C 1
ATOM 762 O O . GLU A 1 94 ? -7.161 -32.852 27.291 1.00 42.09 94 GLU A O 1
ATOM 767 N N . ALA A 1 95 ? -8.795 -32.517 28.749 1.00 39.94 95 ALA A N 1
ATOM 768 C CA . ALA A 1 95 ? -8.258 -33.523 29.670 1.00 39.94 95 ALA A CA 1
ATOM 769 C C . ALA A 1 95 ? -8.689 -34.967 29.332 1.00 39.94 95 ALA A C 1
ATOM 771 O O . ALA A 1 95 ? -8.202 -35.903 29.972 1.00 39.94 95 ALA A O 1
ATOM 772 N N . LYS A 1 96 ? -9.600 -35.203 28.367 1.00 40.34 96 LYS A N 1
ATOM 773 C CA . LYS A 1 96 ? -10.143 -36.563 28.140 1.00 40.34 96 LYS A CA 1
ATOM 774 C C . LYS A 1 96 ? -10.321 -37.060 26.703 1.00 40.34 96 LYS A C 1
ATOM 776 O O . LYS A 1 96 ? -10.705 -38.219 26.568 1.00 40.34 96 LYS A O 1
ATOM 781 N N . ALA A 1 97 ? -10.008 -36.299 25.654 1.00 40.00 97 ALA A N 1
ATOM 782 C CA . ALA A 1 97 ? -10.388 -36.723 24.302 1.00 40.00 97 ALA A CA 1
ATOM 783 C C . ALA A 1 97 ? -9.344 -36.553 23.187 1.00 40.00 97 ALA A C 1
ATOM 785 O O . ALA A 1 97 ? -9.757 -36.448 22.048 1.00 40.00 97 ALA A O 1
ATOM 786 N N . ASP A 1 98 ? -8.030 -36.618 23.443 1.00 38.69 98 ASP A N 1
ATOM 787 C CA . ASP A 1 98 ? -7.125 -37.118 22.392 1.00 38.69 98 ASP A CA 1
ATOM 788 C C . ASP A 1 98 ? -5.742 -37.542 22.915 1.00 38.69 98 ASP A C 1
ATOM 790 O O . ASP A 1 98 ? -4.793 -36.770 23.025 1.00 38.69 98 ASP A O 1
ATOM 794 N N . ARG A 1 99 ? -5.585 -38.834 23.229 1.00 39.91 99 ARG A N 1
ATOM 795 C CA . ARG A 1 99 ? -4.277 -39.438 23.557 1.00 39.91 99 ARG A CA 1
ATOM 796 C C . ARG A 1 99 ? -3.448 -39.795 22.311 1.00 39.91 99 ARG A C 1
ATOM 798 O O . ARG A 1 99 ? -2.504 -40.570 22.431 1.00 39.91 99 ARG A O 1
ATOM 805 N N . LYS A 1 100 ? -3.771 -39.269 21.121 1.00 39.47 100 LYS A N 1
ATOM 806 C CA . LYS A 1 100 ? -3.119 -39.676 19.858 1.00 39.47 100 LYS A CA 1
ATOM 807 C C . LYS A 1 100 ? -2.392 -38.582 19.066 1.00 39.47 100 LYS A C 1
ATOM 809 O O . LYS A 1 100 ? -1.884 -38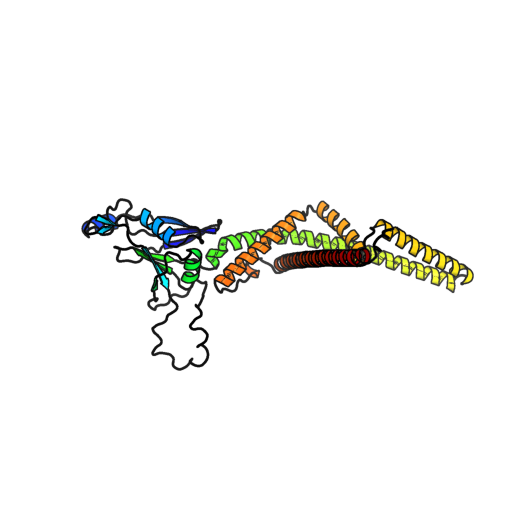.886 17.992 1.00 39.47 100 LYS A O 1
ATOM 814 N N . ARG A 1 101 ? -2.252 -37.359 19.591 1.00 41.78 101 ARG A N 1
ATOM 815 C CA . ARG A 1 101 ? -1.469 -36.271 18.956 1.00 41.78 101 ARG A CA 1
ATOM 816 C C . ARG A 1 101 ? -0.370 -35.699 19.861 1.00 41.78 101 ARG A C 1
ATOM 818 O O . ARG A 1 101 ? -0.117 -34.503 19.854 1.00 41.78 101 ARG A O 1
ATOM 825 N N . LYS A 1 102 ? 0.268 -36.534 20.686 1.00 38.84 102 LYS A N 1
ATOM 826 C CA . LYS A 1 102 ? 1.128 -36.043 21.775 1.00 38.84 102 LYS A CA 1
ATOM 827 C C . LYS A 1 102 ? 2.607 -35.795 21.434 1.00 38.84 102 LYS A C 1
ATOM 829 O O . LYS A 1 102 ? 3.338 -35.427 22.337 1.00 38.84 102 LYS A O 1
ATOM 834 N N . ASP A 1 103 ? 3.033 -35.921 20.174 1.00 40.06 103 ASP A N 1
ATOM 835 C CA . ASP A 1 103 ? 4.464 -35.814 19.818 1.00 40.06 103 ASP A CA 1
ATOM 836 C C . ASP A 1 103 ? 4.833 -34.664 18.856 1.00 40.06 103 ASP A C 1
ATOM 838 O O . ASP A 1 103 ? 5.932 -34.677 18.305 1.00 40.06 103 ASP A O 1
ATOM 842 N N . ARG A 1 104 ? 3.979 -33.646 18.634 1.00 43.91 104 ARG A N 1
ATOM 843 C CA . ARG A 1 104 ? 4.385 -32.489 17.796 1.00 43.91 104 ARG A CA 1
ATOM 844 C C . ARG A 1 104 ? 4.199 -31.070 18.337 1.00 43.91 104 ARG A C 1
ATOM 846 O O . ARG A 1 104 ? 4.958 -30.220 17.897 1.00 43.91 104 ARG A O 1
ATOM 853 N N . ASP A 1 105 ? 3.339 -30.801 19.321 1.00 47.81 105 ASP A N 1
ATOM 854 C CA . ASP A 1 105 ? 2.951 -29.404 19.608 1.00 47.81 105 ASP A CA 1
ATOM 855 C C . ASP A 1 105 ? 3.098 -28.964 21.081 1.00 47.81 105 ASP A C 1
ATOM 857 O O . ASP A 1 105 ? 2.242 -28.268 21.618 1.00 47.81 105 ASP A O 1
ATOM 861 N N . GLU A 1 106 ? 4.199 -29.301 21.767 1.00 49.97 106 GLU A N 1
ATOM 862 C CA . GLU A 1 106 ? 4.533 -28.610 23.036 1.00 49.97 106 GLU A CA 1
ATOM 863 C C . GLU A 1 106 ? 5.108 -27.195 22.810 1.00 49.97 106 GLU A C 1
ATOM 865 O O . GLU A 1 106 ? 5.057 -26.357 23.709 1.00 49.97 106 GLU A O 1
ATOM 870 N N . GLN A 1 107 ? 5.593 -26.883 21.601 1.00 49.69 107 GLN A N 1
ATOM 871 C CA . GLN A 1 107 ? 6.204 -25.584 21.276 1.00 49.69 107 GLN A CA 1
ATOM 872 C C . GLN A 1 107 ? 5.192 -24.464 20.960 1.00 49.69 107 GLN A C 1
ATOM 874 O O . GLN A 1 107 ? 5.569 -23.295 20.959 1.00 49.69 107 GLN A O 1
ATOM 879 N N . GLY A 1 108 ? 3.910 -24.785 20.743 1.00 54.03 108 GLY A N 1
ATOM 880 C CA . GLY A 1 108 ? 2.873 -23.815 20.353 1.00 54.03 108 GLY A CA 1
ATOM 881 C C . GLY A 1 108 ? 1.992 -23.285 21.490 1.00 54.03 108 GLY A C 1
ATOM 882 O O . GLY A 1 108 ? 1.216 -22.365 21.274 1.00 54.03 108 GLY A O 1
ATOM 883 N N . ARG A 1 109 ? 2.096 -23.816 22.718 1.00 57.69 109 ARG A N 1
ATOM 884 C CA . ARG A 1 109 ? 1.163 -23.481 23.818 1.00 57.69 109 ARG A CA 1
ATOM 885 C C . ARG A 1 109 ? 1.284 -22.039 24.337 1.00 57.69 109 ARG A C 1
ATOM 887 O O . ARG A 1 109 ? 0.352 -21.525 24.945 1.00 57.69 109 ARG A O 1
ATOM 894 N N . ASN A 1 110 ? 2.426 -21.400 24.089 1.00 69.94 110 ASN A N 1
ATOM 895 C CA . ASN A 1 110 ? 2.682 -19.993 24.411 1.00 69.94 110 ASN A CA 1
ATOM 896 C C . ASN A 1 110 ? 2.527 -19.072 23.187 1.00 69.94 110 ASN A C 1
ATOM 898 O O . ASN A 1 110 ? 2.926 -17.911 23.245 1.00 69.94 110 ASN A O 1
ATOM 902 N N . VAL A 1 111 ? 1.994 -19.587 22.076 1.00 70.62 111 VAL A N 1
ATOM 903 C CA . VAL A 1 111 ? 1.736 -18.825 20.854 1.00 70.62 111 VAL A CA 1
ATOM 904 C C . VAL A 1 111 ? 0.229 -18.683 20.713 1.00 70.62 111 VAL A C 1
ATOM 906 O O . VAL A 1 111 ? -0.495 -19.673 20.719 1.00 70.62 111 VAL A O 1
ATOM 909 N N . ALA A 1 112 ? -0.245 -17.446 20.615 1.00 63.84 112 ALA A N 1
ATOM 910 C CA . ALA A 1 112 ? -1.663 -17.196 20.423 1.00 63.84 112 ALA A CA 1
ATOM 911 C C . ALA A 1 112 ? -2.071 -17.557 18.985 1.00 63.84 112 ALA A C 1
ATOM 913 O O . ALA A 1 112 ? -1.370 -17.200 18.034 1.00 63.84 112 ALA A O 1
ATOM 914 N N . ALA A 1 113 ? -3.185 -18.266 18.818 1.00 66.31 113 ALA A N 1
ATOM 915 C CA . ALA A 1 113 ? -3.655 -18.731 17.519 1.00 66.31 113 ALA A CA 1
ATOM 916 C C . ALA A 1 113 ? -4.449 -17.617 16.828 1.00 66.31 113 ALA A C 1
ATOM 918 O O . ALA A 1 113 ? -5.516 -17.230 17.293 1.00 66.31 113 ALA A O 1
ATOM 919 N N . TYR A 1 114 ? -3.958 -17.075 15.715 1.00 70.31 114 TYR A N 1
ATOM 920 C CA . TYR A 1 114 ? -4.672 -16.049 14.949 1.00 70.31 114 TYR A CA 1
ATOM 921 C C . TYR A 1 114 ? -5.423 -16.689 13.775 1.00 70.31 114 TYR A C 1
ATOM 923 O O . TYR A 1 114 ? -4.895 -17.561 13.098 1.00 70.31 114 TYR A O 1
ATOM 931 N N . SER A 1 115 ? -6.683 -16.294 13.554 1.00 71.19 115 SER A N 1
ATOM 932 C CA . SER A 1 115 ? -7.471 -16.751 12.394 1.00 71.19 115 SER A CA 1
ATOM 933 C C . SER A 1 115 ? -7.757 -15.630 11.396 1.00 71.19 115 SER A C 1
ATOM 935 O O . SER A 1 115 ? -7.962 -15.889 10.214 1.00 71.19 115 SER A O 1
ATOM 937 N N . GLY A 1 116 ? -7.856 -14.384 11.871 1.00 72.06 116 GLY A N 1
ATOM 938 C CA . GLY A 1 116 ? -8.141 -13.208 11.049 1.00 72.06 116 GLY A CA 1
ATOM 939 C C . GLY A 1 116 ? -9.523 -13.175 10.379 1.00 72.06 116 GLY A C 1
ATOM 940 O O . GLY A 1 116 ? -9.853 -12.218 9.665 1.00 72.06 116 GLY A O 1
ATOM 941 N N . LEU A 1 117 ? -10.346 -14.203 10.605 1.00 76.44 117 LEU A N 1
ATOM 942 C CA . LEU A 1 117 ? -11.653 -14.381 9.974 1.00 76.44 117 LEU A CA 1
ATOM 943 C C . LEU A 1 117 ? -12.734 -13.523 10.642 1.00 76.44 117 LEU A C 1
ATOM 945 O O . LEU A 1 117 ? -13.711 -13.144 9.988 1.00 76.44 117 LEU A O 1
ATOM 949 N N . GLY A 1 118 ? -12.572 -13.181 11.922 1.00 80.38 118 GLY A N 1
ATOM 950 C CA . GLY A 1 118 ? -13.547 -12.403 12.681 1.00 80.38 118 GLY A CA 1
ATOM 951 C C . GLY A 1 118 ? -14.945 -13.012 12.580 1.00 80.38 118 GLY A C 1
ATOM 952 O O . GLY A 1 118 ? -15.140 -14.228 12.654 1.00 80.38 118 GLY A O 1
ATOM 953 N N . ARG A 1 119 ? -15.945 -12.168 12.304 1.00 78.81 119 ARG A N 1
ATOM 954 C CA . ARG A 1 119 ? -17.344 -12.589 12.096 1.00 78.81 119 ARG A CA 1
ATOM 955 C C . ARG A 1 119 ? -17.558 -13.673 11.022 1.00 78.81 119 ARG A C 1
ATOM 957 O O . ARG A 1 119 ? -18.575 -14.372 11.096 1.00 78.81 119 ARG A O 1
ATOM 964 N N . GLU A 1 120 ? -16.656 -13.786 10.038 1.00 79.19 120 GLU A N 1
ATOM 965 C CA . GLU A 1 120 ? -16.710 -14.778 8.945 1.00 79.19 120 GLU A CA 1
ATOM 966 C C . GLU A 1 120 ? -16.202 -16.165 9.382 1.00 79.19 120 GLU A C 1
ATOM 968 O O . GLU A 1 120 ? -16.336 -17.128 8.630 1.00 79.19 120 GLU A O 1
ATOM 973 N N . GLY A 1 121 ? -15.651 -16.283 10.595 1.00 74.44 121 GLY A N 1
ATOM 974 C CA . GLY A 1 121 ? -15.172 -17.547 11.145 1.00 74.44 121 GLY A CA 1
ATOM 975 C C . GLY A 1 121 ? -16.288 -18.577 11.389 1.00 74.44 121 GLY A C 1
ATOM 976 O O . GLY A 1 121 ? -17.467 -18.214 11.508 1.00 74.44 121 GLY A O 1
ATOM 977 N N . PRO A 1 122 ? -15.933 -19.873 11.487 1.00 74.69 122 PRO A N 1
ATOM 978 C CA . PRO A 1 122 ? -16.890 -20.940 11.764 1.00 74.69 122 PRO A CA 1
ATOM 979 C C . PRO A 1 122 ? -17.570 -20.724 13.122 1.00 74.69 122 PRO A C 1
ATOM 981 O O . PRO A 1 122 ? -16.934 -20.333 14.101 1.00 74.69 122 PRO A O 1
ATOM 984 N N . SER A 1 123 ? -18.878 -20.979 13.205 1.00 65.31 123 SER A N 1
ATOM 985 C CA . SER A 1 123 ? -19.569 -21.028 14.495 1.00 65.31 123 SER A CA 1
ATOM 986 C C . SER A 1 123 ? -19.108 -22.261 15.261 1.00 65.31 123 SER A C 1
ATOM 988 O O . SER A 1 123 ? -19.378 -23.380 14.833 1.00 65.31 123 SER A O 1
ATOM 990 N N . LYS A 1 124 ? -18.431 -22.075 16.395 1.00 63.69 124 LYS A N 1
ATOM 991 C CA . LYS A 1 124 ? -18.276 -23.160 17.365 1.00 63.69 124 LYS A CA 1
ATOM 992 C C . LYS A 1 124 ? -19.611 -23.332 18.094 1.00 63.69 124 LYS A C 1
ATOM 994 O O . LYS A 1 124 ? -20.129 -22.369 18.647 1.00 63.69 124 LYS A O 1
ATOM 999 N N . ASP A 1 125 ? -20.139 -24.554 18.113 1.00 53.69 125 ASP A N 1
ATOM 1000 C CA . ASP A 1 125 ? -21.324 -24.926 18.909 1.00 53.69 125 ASP A CA 1
ATOM 1001 C C . ASP A 1 125 ? -21.001 -25.086 20.412 1.00 53.69 125 ASP A C 1
ATOM 1003 O O . ASP A 1 125 ? -21.884 -25.361 21.221 1.00 53.69 125 ASP A O 1
ATOM 1007 N N . ARG A 1 126 ? -19.725 -24.937 20.797 1.00 61.75 126 ARG A N 1
ATOM 1008 C CA . ARG A 1 126 ? -19.253 -24.991 22.188 1.00 61.75 126 ARG A CA 1
ATOM 1009 C C . ARG A 1 126 ? -19.263 -23.601 22.823 1.00 61.75 126 ARG A C 1
ATOM 1011 O O . ARG A 1 126 ? -19.020 -22.607 22.144 1.00 61.75 126 ARG A O 1
ATOM 1018 N N . GLU A 1 127 ? -19.493 -23.555 24.134 1.00 67.31 127 GLU A N 1
ATOM 1019 C CA . GLU A 1 127 ? -19.386 -22.330 24.931 1.00 67.31 127 GLU A CA 1
ATOM 1020 C C . GLU A 1 127 ? -17.973 -21.743 24.809 1.00 67.31 127 GLU A C 1
ATOM 1022 O O . GLU A 1 127 ? -16.983 -22.381 25.169 1.00 67.31 127 GLU A O 1
ATOM 1027 N N . ALA A 1 128 ? -17.883 -20.535 24.252 1.00 71.62 128 ALA A N 1
ATOM 1028 C CA . ALA A 1 128 ? -16.630 -19.802 24.137 1.00 71.62 128 ALA A CA 1
ATOM 1029 C C . ALA A 1 128 ? -16.108 -19.425 25.531 1.00 71.62 128 ALA A C 1
ATOM 1031 O O . ALA A 1 128 ? -16.874 -18.980 26.389 1.00 71.62 128 ALA A O 1
ATOM 1032 N N . ASN A 1 129 ? -14.801 -19.574 25.748 1.00 82.31 129 ASN A N 1
ATOM 1033 C CA . ASN A 1 129 ? -14.157 -19.133 26.979 1.00 82.31 129 ASN A CA 1
ATOM 1034 C C . ASN A 1 129 ? -13.877 -17.628 26.897 1.00 82.31 129 ASN A C 1
ATOM 1036 O O . ASN A 1 129 ? -13.150 -17.185 26.012 1.00 82.31 129 ASN A O 1
ATOM 1040 N N . TRP A 1 130 ? -14.450 -16.843 27.807 1.00 88.44 130 TRP A N 1
ATOM 1041 C CA . TRP A 1 130 ? -14.365 -15.383 27.788 1.00 88.44 130 TRP A CA 1
ATOM 1042 C C . TRP A 1 130 ? -13.315 -14.878 28.773 1.00 88.44 130 TRP A C 1
ATOM 1044 O O . TRP A 1 130 ? -13.384 -15.170 29.966 1.00 88.44 130 TRP A O 1
ATOM 1054 N N . VAL A 1 131 ? -12.383 -14.051 28.299 1.00 91.44 131 VAL A N 1
ATOM 1055 C CA . VAL A 1 131 ? -11.345 -13.428 29.136 1.00 91.44 131 VAL A CA 1
ATOM 1056 C C . VAL A 1 131 ? -11.511 -11.915 29.164 1.00 91.44 131 VAL A C 1
ATOM 1058 O O . VAL A 1 131 ? -11.770 -11.292 28.136 1.00 91.44 131 VAL A O 1
ATOM 1061 N N . ARG A 1 132 ? -11.360 -11.326 30.357 1.00 93.88 132 ARG A N 1
ATOM 1062 C CA . ARG A 1 132 ? -11.371 -9.874 30.584 1.00 93.88 132 ARG A CA 1
ATOM 1063 C C . ARG A 1 132 ? -10.074 -9.242 30.082 1.00 93.88 132 ARG A C 1
ATOM 1065 O O . ARG A 1 132 ? -8.990 -9.704 30.426 1.00 93.88 132 ARG A O 1
ATOM 1072 N N . TRP A 1 133 ? -10.207 -8.135 29.360 1.00 94.69 133 TRP A N 1
ATOM 1073 C CA . TRP A 1 133 ? -9.082 -7.327 28.893 1.00 94.69 133 TRP A CA 1
ATOM 1074 C C . TRP A 1 133 ? -8.817 -6.120 29.795 1.00 94.69 133 TRP A C 1
ATOM 1076 O O . TRP A 1 133 ? -9.716 -5.624 30.479 1.00 94.69 133 TRP A O 1
ATOM 1086 N N . SER A 1 134 ? -7.562 -5.660 29.807 1.00 96.19 134 SER A N 1
ATOM 1087 C CA . SER A 1 134 ? -7.163 -4.448 30.528 1.00 96.19 134 SER A CA 1
ATOM 1088 C C . SER A 1 134 ? -7.733 -3.202 29.851 1.00 96.19 134 SER A C 1
ATOM 1090 O O . SER A 1 134 ? -7.736 -3.096 28.626 1.00 96.19 134 SER A O 1
ATOM 1092 N N . SER A 1 135 ? -8.134 -2.206 30.640 1.00 93.81 135 SER A N 1
ATOM 1093 C CA . SER A 1 135 ? -8.608 -0.913 30.130 1.00 93.81 135 SER A CA 1
ATOM 1094 C C . SER A 1 135 ? -7.489 -0.060 29.505 1.00 93.81 135 SER A C 1
ATOM 1096 O O . SER A 1 135 ? -7.756 0.939 28.836 1.00 93.81 135 SER A O 1
ATOM 1098 N N . SER A 1 136 ? -6.223 -0.445 29.682 1.00 95.19 136 SER A N 1
ATOM 1099 C CA . SER A 1 136 ? -5.065 0.224 29.077 1.00 95.19 136 SER A CA 1
ATOM 1100 C C . SER A 1 136 ? -4.720 -0.267 27.667 1.00 95.19 136 SER A C 1
ATOM 1102 O O . SER A 1 136 ? -3.882 0.346 27.015 1.00 95.19 136 SER A O 1
ATOM 1104 N N . THR A 1 137 ? -5.318 -1.366 27.198 1.00 96.31 137 THR A N 1
ATOM 1105 C CA . THR A 1 137 ? -5.041 -1.924 25.864 1.00 96.31 137 THR A CA 1
ATOM 1106 C C . THR A 1 137 ? -5.625 -1.034 24.766 1.00 96.31 137 THR A C 1
ATOM 1108 O O . THR A 1 137 ? -6.724 -0.501 24.924 1.00 96.31 137 THR A O 1
ATOM 1111 N N . GLU A 1 138 ? -4.916 -0.888 23.644 1.00 96.69 138 GLU A N 1
ATOM 1112 C CA . GLU A 1 138 ? -5.411 -0.166 22.468 1.00 96.69 138 GLU A CA 1
ATOM 1113 C C . GLU A 1 138 ? -6.602 -0.889 21.821 1.00 96.69 138 GLU A C 1
ATOM 1115 O O . GLU A 1 138 ? -6.611 -2.114 21.671 1.00 96.69 138 GLU A O 1
ATOM 1120 N N . VAL A 1 139 ? -7.606 -0.127 21.380 1.00 94.62 139 VAL A N 1
ATOM 1121 C CA . VAL A 1 139 ? -8.808 -0.659 20.714 1.00 94.62 139 VAL A CA 1
ATOM 1122 C C . VAL A 1 139 ? -8.439 -1.479 19.472 1.00 94.62 139 VAL A C 1
ATOM 1124 O O . VAL A 1 139 ? -9.055 -2.507 19.197 1.00 94.62 139 VAL A O 1
ATOM 1127 N N . GLY A 1 140 ? -7.433 -1.040 18.715 1.00 91.75 140 GLY A N 1
ATOM 1128 C CA . GLY A 1 140 ? -6.965 -1.707 17.505 1.00 91.75 140 GLY A CA 1
ATOM 1129 C C . GLY A 1 140 ? -6.394 -3.098 17.772 1.00 91.75 140 GLY A C 1
ATOM 1130 O O . GLY A 1 140 ? -6.753 -4.036 17.056 1.00 91.75 140 GLY A O 1
ATOM 1131 N N . ASP A 1 141 ? -5.561 -3.222 18.805 1.00 91.38 141 ASP A N 1
ATOM 1132 C CA . ASP A 1 141 ? -4.954 -4.489 19.219 1.00 91.38 141 ASP A CA 1
ATOM 1133 C C . ASP A 1 141 ? -5.997 -5.430 19.822 1.00 91.38 141 ASP A C 1
ATOM 1135 O O . ASP A 1 141 ? -6.050 -6.602 19.452 1.00 91.38 141 ASP A O 1
ATOM 1139 N N . PHE A 1 142 ? -6.899 -4.902 20.657 1.00 93.62 142 PHE A N 1
ATOM 1140 C CA . PHE A 1 142 ? -8.025 -5.667 21.192 1.00 93.62 142 PHE A CA 1
ATOM 1141 C C . PHE A 1 142 ? -8.918 -6.233 20.079 1.00 93.62 142 PHE A C 1
ATOM 1143 O O . PHE A 1 142 ? -9.267 -7.408 20.107 1.00 93.62 142 PHE A O 1
ATOM 1150 N N . ILE A 1 143 ? -9.268 -5.427 19.069 1.00 91.75 143 ILE A N 1
ATOM 1151 C CA . ILE A 1 143 ? -10.089 -5.879 17.934 1.00 91.75 143 ILE A CA 1
ATOM 1152 C C . ILE A 1 143 ? -9.361 -6.937 17.104 1.00 91.75 143 ILE A C 1
ATOM 1154 O O . ILE A 1 143 ? -10.006 -7.868 16.628 1.00 91.75 143 ILE A O 1
ATOM 1158 N N . ARG A 1 144 ? -8.041 -6.804 16.919 1.00 87.38 144 ARG A N 1
ATOM 1159 C CA . ARG A 1 144 ? -7.229 -7.793 16.196 1.00 87.38 144 ARG A CA 1
ATOM 1160 C C . ARG A 1 144 ? -7.219 -9.131 16.933 1.00 87.38 144 ARG A C 1
ATOM 1162 O O . ARG A 1 144 ? -7.443 -10.161 16.308 1.00 87.38 144 ARG A O 1
ATOM 1169 N N . ASP A 1 145 ? -7.018 -9.111 18.246 1.00 87.25 145 ASP A N 1
ATOM 1170 C CA . ASP A 1 145 ? -7.056 -10.314 19.079 1.00 87.25 145 ASP A CA 1
ATOM 1171 C C . ASP A 1 145 ? -8.464 -10.936 19.107 1.00 87.25 145 ASP A C 1
ATOM 1173 O O . ASP A 1 145 ? -8.643 -12.125 18.849 1.00 87.25 145 ASP A O 1
ATOM 1177 N N . ALA A 1 146 ? -9.496 -10.102 19.260 1.00 89.31 146 ALA A N 1
ATOM 1178 C CA . ALA A 1 146 ? -10.889 -10.529 19.208 1.00 89.31 146 ALA A CA 1
ATOM 1179 C C . ALA A 1 146 ? -11.309 -11.082 17.834 1.00 89.31 146 ALA A C 1
ATOM 1181 O O . ALA A 1 146 ? -12.288 -11.824 17.760 1.00 89.31 146 ALA A O 1
ATOM 1182 N N . ALA A 1 147 ? -10.582 -10.768 16.751 1.00 85.62 147 ALA A N 1
ATOM 1183 C CA . ALA A 1 147 ? -10.863 -11.278 15.405 1.00 85.62 147 ALA A CA 1
ATOM 1184 C C . ALA A 1 147 ? -10.544 -12.773 15.245 1.00 85.62 147 ALA A C 1
ATOM 1186 O O . ALA A 1 147 ? -10.847 -13.349 14.198 1.00 85.62 147 ALA A O 1
ATOM 1187 N N . ARG A 1 148 ? -9.972 -13.413 16.274 1.00 77.81 148 ARG A N 1
ATOM 1188 C CA . ARG A 1 148 ? -9.939 -14.877 16.406 1.00 77.81 148 ARG A CA 1
ATOM 1189 C C . ARG A 1 148 ? -11.340 -15.465 16.486 1.00 77.81 148 ARG A C 1
ATOM 1191 O O . ARG A 1 148 ? -11.641 -16.454 15.815 1.00 77.81 148 ARG A O 1
ATOM 1198 N N . GLY A 1 149 ? -12.165 -14.836 17.319 1.00 81.06 149 GLY A N 1
ATOM 1199 C CA . GLY A 1 149 ? -13.569 -15.149 17.495 1.00 81.06 149 GLY A CA 1
ATOM 1200 C C . GLY A 1 149 ? -14.442 -14.371 16.516 1.00 81.06 149 GLY A C 1
ATOM 1201 O O . GLY A 1 149 ? -13.994 -13.540 15.725 1.00 81.06 149 GLY A O 1
ATOM 1202 N N . ARG A 1 150 ? -15.746 -14.630 16.579 1.00 85.75 150 ARG A N 1
ATOM 1203 C CA . ARG A 1 150 ? -16.729 -13.940 15.726 1.00 85.75 150 ARG A CA 1
ATOM 1204 C C . ARG A 1 150 ? -17.218 -12.628 16.328 1.00 85.75 150 ARG A C 1
ATOM 1206 O O . ARG A 1 150 ? -17.660 -11.728 15.607 1.00 85.75 150 ARG A O 1
ATOM 1213 N N . GLU A 1 151 ? -17.185 -12.545 17.649 1.00 90.62 151 GLU A N 1
ATOM 1214 C CA . GLU A 1 151 ? -17.730 -11.447 18.428 1.00 90.62 151 GLU A CA 1
ATOM 1215 C C . GLU A 1 151 ? -16.951 -11.256 19.726 1.00 90.62 151 GLU A C 1
ATOM 1217 O O . GLU A 1 151 ? -16.385 -12.204 20.266 1.00 90.62 151 GLU A O 1
ATOM 1222 N N . PHE A 1 152 ? -16.957 -10.028 20.232 1.00 93.38 152 PHE A N 1
ATOM 1223 C CA . PHE A 1 152 ? -16.516 -9.716 21.585 1.00 93.38 152 PHE A CA 1
ATOM 1224 C C . PHE A 1 152 ? -17.715 -9.316 22.449 1.00 93.38 152 PHE A C 1
ATOM 1226 O O . PHE A 1 152 ? -18.784 -8.963 21.933 1.00 93.38 152 PHE A O 1
ATOM 1233 N N . ALA A 1 153 ? -17.547 -9.395 23.765 1.00 93.31 153 ALA A N 1
ATOM 1234 C CA . ALA A 1 153 ? -18.574 -9.063 24.738 1.00 93.31 153 ALA A CA 1
ATOM 1235 C C . ALA A 1 153 ? -18.269 -7.746 25.448 1.00 93.31 153 ALA A C 1
ATOM 1237 O O . ALA A 1 153 ? -17.112 -7.449 25.756 1.00 93.31 153 ALA A O 1
ATOM 1238 N N . ILE A 1 154 ? -19.324 -7.008 25.772 1.00 94.69 154 ILE A N 1
ATOM 1239 C CA . ILE A 1 154 ? -19.279 -5.854 26.664 1.00 94.69 154 ILE A CA 1
ATOM 1240 C C . ILE A 1 154 ? -20.228 -6.142 27.825 1.00 94.69 154 ILE A C 1
ATOM 1242 O O . ILE A 1 154 ? -21.437 -6.277 27.629 1.00 94.69 154 ILE A O 1
ATOM 1246 N N . GLY A 1 155 ? -19.672 -6.273 29.025 1.00 92.75 155 GLY A N 1
ATOM 1247 C CA . GLY A 1 155 ? -20.433 -6.339 30.268 1.00 92.75 155 GLY A CA 1
ATOM 1248 C C . GLY A 1 155 ? -20.595 -4.940 30.850 1.00 92.75 155 GLY A C 1
ATOM 1249 O O . GLY A 1 155 ? -19.608 -4.215 30.958 1.00 92.75 155 GLY A O 1
ATOM 1250 N N . ILE A 1 156 ? -21.823 -4.577 31.214 1.00 91.88 156 ILE A N 1
ATOM 1251 C CA . ILE A 1 156 ? -22.148 -3.315 31.888 1.00 91.88 156 ILE A CA 1
ATOM 1252 C C . ILE A 1 156 ? -22.599 -3.668 33.305 1.00 91.88 156 ILE A C 1
ATOM 1254 O O . ILE A 1 156 ? -23.510 -4.481 33.476 1.00 91.88 156 ILE A O 1
ATOM 1258 N N . GLU A 1 157 ? -21.957 -3.087 34.319 1.00 89.88 157 GLU A N 1
ATOM 1259 C CA . GLU A 1 157 ? -22.347 -3.271 35.721 1.00 89.88 157 GLU A CA 1
ATOM 1260 C C . GLU A 1 157 ? -23.841 -2.932 35.905 1.00 89.88 157 GLU A C 1
ATOM 1262 O O . GLU A 1 157 ? -24.315 -1.894 35.447 1.00 89.88 157 GLU A O 1
ATOM 1267 N N . GLY A 1 158 ? -24.601 -3.811 36.566 1.00 83.12 158 GLY A N 1
ATOM 1268 C CA . GLY A 1 158 ? -26.042 -3.627 36.806 1.00 83.12 158 GLY A CA 1
ATOM 1269 C C . GLY A 1 158 ? -26.965 -4.130 35.692 1.00 83.12 158 GLY A C 1
ATOM 1270 O O . GLY A 1 158 ? -28.187 -4.097 35.860 1.00 83.12 158 GLY A O 1
ATOM 1271 N N . HIS A 1 159 ? -26.412 -4.640 34.586 1.00 84.75 159 HIS A N 1
ATOM 1272 C CA . HIS A 1 159 ? -27.173 -5.295 33.526 1.00 84.75 159 HIS A CA 1
ATOM 1273 C C . HIS A 1 159 ? -26.757 -6.759 33.347 1.00 84.75 159 HIS A C 1
ATOM 1275 O O . HIS A 1 159 ? -25.607 -7.061 33.044 1.00 84.75 159 HIS A O 1
ATOM 1281 N N . ASP A 1 160 ? -27.720 -7.675 33.486 1.00 81.38 160 ASP A N 1
ATOM 1282 C CA . ASP A 1 160 ? -27.449 -9.120 33.508 1.00 81.38 160 ASP A CA 1
ATOM 1283 C C . ASP A 1 160 ? -27.017 -9.694 32.147 1.00 81.38 160 ASP A C 1
ATOM 1285 O O . ASP A 1 160 ? -26.429 -10.774 32.080 1.00 81.38 160 ASP A O 1
ATOM 1289 N N . LYS A 1 161 ? -27.331 -9.009 31.039 1.00 85.69 161 LYS A N 1
ATOM 1290 C CA . LYS A 1 161 ? -27.031 -9.486 29.682 1.00 85.69 161 LYS A CA 1
ATOM 1291 C C . LYS A 1 161 ? -25.815 -8.765 29.114 1.00 85.69 161 LYS A C 1
ATOM 1293 O O . LYS A 1 161 ? -25.821 -7.554 28.945 1.00 85.69 161 LYS A O 1
ATOM 1298 N N . GLU A 1 162 ? -24.793 -9.521 28.731 1.00 89.31 162 GLU A N 1
ATOM 1299 C CA . GLU A 1 162 ? -23.658 -8.962 27.996 1.00 89.31 162 GLU A CA 1
ATOM 1300 C C . GLU A 1 162 ? -24.074 -8.559 26.571 1.00 89.31 162 GLU A C 1
ATOM 1302 O O . GLU A 1 162 ? -24.781 -9.296 25.871 1.00 89.31 162 GLU A O 1
ATOM 1307 N N . LEU A 1 163 ? -23.587 -7.410 26.103 1.00 90.62 163 LEU A N 1
ATOM 1308 C CA . LEU A 1 163 ? -23.756 -6.984 24.718 1.00 90.62 163 LEU A CA 1
ATOM 1309 C C . LEU A 1 163 ? -22.743 -7.716 23.837 1.00 90.62 163 LEU A C 1
ATOM 1311 O O . LEU A 1 163 ? -21.545 -7.710 24.116 1.00 90.62 163 LEU A O 1
ATOM 1315 N N . ARG A 1 164 ? -23.213 -8.329 22.748 1.00 91.75 164 ARG A N 1
ATOM 1316 C CA . ARG A 1 164 ? -22.354 -8.992 21.754 1.00 91.75 164 ARG A CA 1
ATOM 1317 C C . ARG A 1 164 ? -22.119 -8.076 20.561 1.00 91.75 164 ARG A C 1
ATOM 1319 O O . ARG A 1 164 ? -23.076 -7.573 19.962 1.00 91.75 164 ARG A O 1
ATOM 1326 N N . VAL A 1 165 ? -20.857 -7.901 20.181 1.00 93.31 165 VAL A N 1
ATOM 1327 C CA . VAL A 1 165 ? -20.441 -7.037 19.071 1.00 93.31 165 VAL A CA 1
ATOM 1328 C C . VAL A 1 165 ? -19.635 -7.841 18.060 1.00 93.31 165 VAL A C 1
ATOM 1330 O O . VAL A 1 165 ? -18.637 -8.465 18.407 1.00 93.31 165 VAL A O 1
ATOM 1333 N N . ALA A 1 166 ? -20.053 -7.812 16.795 1.00 92.56 166 ALA A N 1
ATOM 1334 C CA . ALA A 1 166 ? -19.347 -8.498 15.719 1.00 92.56 166 ALA A CA 1
ATOM 1335 C C . ALA A 1 166 ? -17.998 -7.830 15.411 1.00 92.56 166 ALA A C 1
ATOM 1337 O O . ALA A 1 166 ? -17.935 -6.611 15.207 1.00 92.56 166 ALA A O 1
ATOM 1338 N N . VAL A 1 167 ? -16.948 -8.648 15.316 1.00 91.44 167 VAL A N 1
ATOM 1339 C CA . VAL A 1 167 ? -15.582 -8.200 15.012 1.00 91.44 167 VAL A CA 1
ATOM 1340 C C . VAL A 1 167 ? -15.369 -8.167 13.490 1.00 91.44 167 VAL A C 1
ATOM 1342 O O . VAL A 1 167 ? -15.762 -9.118 12.801 1.00 91.44 167 VAL A O 1
ATOM 1345 N N . PRO A 1 168 ? -14.771 -7.097 12.933 1.00 91.50 168 PRO A N 1
ATOM 1346 C CA . PRO A 1 168 ? -14.486 -7.003 11.508 1.00 91.50 168 PRO A CA 1
ATOM 1347 C C . PRO A 1 168 ? -13.416 -8.020 11.107 1.00 91.50 168 PRO A C 1
ATOM 1349 O O . PRO A 1 168 ? -12.408 -8.186 11.789 1.00 91.50 168 PRO A O 1
ATOM 1352 N N . SER A 1 169 ? -13.634 -8.679 9.972 1.00 90.38 169 SER A N 1
ATOM 1353 C CA . SER A 1 169 ? -12.642 -9.572 9.367 1.00 90.38 169 SER A CA 1
ATOM 1354 C C . SER A 1 169 ? -11.498 -8.789 8.709 1.00 90.38 169 SER A C 1
ATOM 1356 O O . SER A 1 169 ? -11.614 -7.581 8.456 1.00 90.38 169 SER A O 1
ATOM 1358 N N . PHE A 1 170 ? -10.430 -9.489 8.309 1.00 90.75 170 PHE A N 1
ATOM 1359 C CA . PHE A 1 170 ? -9.399 -8.934 7.421 1.00 90.75 170 PHE A CA 1
ATOM 1360 C C . PHE A 1 170 ? -10.004 -8.249 6.178 1.00 90.75 170 PHE A C 1
ATOM 1362 O O . PHE A 1 170 ? -9.588 -7.156 5.779 1.00 90.75 170 PHE A O 1
ATOM 1369 N N . ARG A 1 171 ? -11.033 -8.861 5.575 1.00 90.06 171 ARG A N 1
ATOM 1370 C CA . ARG A 1 171 ? -11.700 -8.339 4.371 1.00 90.06 171 ARG A CA 1
ATOM 1371 C C . ARG A 1 171 ? -12.467 -7.052 4.650 1.00 90.06 171 ARG A C 1
ATOM 1373 O O . ARG A 1 171 ? -12.434 -6.149 3.819 1.00 90.06 171 ARG A O 1
ATOM 1380 N N . ASP A 1 172 ? -13.112 -6.958 5.810 1.00 91.12 172 ASP A N 1
ATOM 1381 C CA . ASP A 1 172 ? -13.821 -5.750 6.241 1.00 91.12 172 ASP A CA 1
ATOM 1382 C C . ASP A 1 172 ? -12.838 -4.603 6.515 1.00 91.12 172 ASP A C 1
ATOM 1384 O O . ASP A 1 172 ? -13.061 -3.464 6.097 1.00 91.12 172 ASP A O 1
ATOM 1388 N N . ARG A 1 173 ? -11.709 -4.899 7.172 1.00 89.75 173 ARG A N 1
ATOM 1389 C CA . ARG A 1 173 ? -10.678 -3.900 7.492 1.00 89.75 173 ARG A CA 1
ATOM 1390 C C . ARG A 1 173 ? -9.985 -3.350 6.254 1.00 89.75 173 ARG A C 1
ATOM 1392 O O . ARG A 1 173 ? -9.735 -2.150 6.172 1.00 89.75 173 ARG A O 1
ATOM 1399 N N . THR A 1 174 ? -9.727 -4.206 5.273 1.00 92.94 174 THR A N 1
ATOM 1400 C CA . THR A 1 174 ? -9.034 -3.828 4.035 1.00 92.94 174 THR A CA 1
ATOM 1401 C C . THR A 1 174 ? -9.973 -3.385 2.915 1.00 92.94 174 THR A C 1
ATOM 1403 O O . THR A 1 174 ? -9.494 -3.001 1.852 1.00 92.94 174 THR A O 1
ATOM 1406 N N . TYR A 1 175 ? -11.295 -3.375 3.124 1.00 92.50 175 TYR A N 1
ATOM 1407 C CA . TYR A 1 175 ? -12.285 -3.115 2.072 1.00 92.50 175 TYR A CA 1
ATOM 1408 C C . TYR A 1 175 ? -12.019 -1.820 1.285 1.00 92.50 175 TYR A C 1
ATOM 1410 O O . TYR A 1 175 ? -11.865 -1.853 0.062 1.00 92.50 175 TYR A O 1
ATOM 1418 N N . TYR A 1 176 ? -11.902 -0.682 1.977 1.00 92.50 176 TYR A N 1
ATOM 1419 C CA . TYR A 1 176 ? -11.669 0.614 1.328 1.00 92.50 176 TYR A CA 1
ATOM 1420 C C . TYR A 1 176 ? -10.272 0.721 0.706 1.00 92.50 176 TYR A C 1
ATOM 1422 O O . TYR A 1 176 ? -10.125 1.314 -0.364 1.00 92.50 176 TYR A O 1
ATOM 1430 N N . MET A 1 177 ? -9.261 0.104 1.327 1.00 92.75 177 MET A N 1
ATOM 1431 C CA . MET A 1 177 ? -7.902 0.048 0.778 1.00 92.75 177 MET A CA 1
ATOM 1432 C C . MET A 1 177 ? -7.896 -0.742 -0.533 1.00 92.75 177 MET A C 1
ATOM 1434 O O . MET A 1 177 ? -7.452 -0.242 -1.559 1.00 92.75 177 MET A O 1
ATOM 1438 N N . ARG A 1 178 ? -8.491 -1.936 -0.553 1.00 92.81 178 ARG A N 1
ATOM 1439 C CA . ARG A 1 178 ? -8.594 -2.782 -1.749 1.00 92.81 178 ARG A CA 1
ATOM 1440 C C . ARG A 1 178 ? -9.437 -2.134 -2.842 1.00 92.81 178 ARG A C 1
ATOM 1442 O O . ARG A 1 178 ? -9.095 -2.230 -4.017 1.00 92.81 178 ARG A O 1
ATOM 1449 N N . MET A 1 179 ? -10.510 -1.431 -2.481 1.00 92.38 179 MET A N 1
ATOM 1450 C CA . MET A 1 179 ? -11.311 -0.663 -3.437 1.00 92.38 179 MET A CA 1
ATOM 1451 C C . MET A 1 179 ? -10.485 0.448 -4.103 1.00 92.38 179 MET A C 1
ATOM 1453 O O . MET A 1 179 ? -10.530 0.584 -5.328 1.00 92.38 179 MET A O 1
ATOM 1457 N N . ARG A 1 180 ? -9.712 1.218 -3.322 1.00 93.06 180 ARG A N 1
ATOM 1458 C CA . ARG A 1 180 ? -8.806 2.249 -3.855 1.00 93.06 180 ARG A CA 1
ATOM 1459 C C . ARG A 1 180 ? -7.697 1.624 -4.706 1.00 93.06 180 ARG A C 1
ATOM 1461 O O . ARG A 1 180 ? -7.451 2.124 -5.800 1.00 93.06 180 ARG A O 1
ATOM 1468 N N . LEU A 1 181 ? -7.123 0.499 -4.271 1.00 93.75 181 LEU A N 1
ATOM 1469 C CA . LEU A 1 181 ? -6.111 -0.244 -5.025 1.00 93.75 181 LEU A CA 1
ATOM 1470 C C . LEU A 1 181 ? -6.645 -0.689 -6.389 1.00 93.75 181 LEU A C 1
ATOM 1472 O O . LEU A 1 181 ? -6.006 -0.436 -7.397 1.00 93.75 181 LEU A O 1
ATOM 1476 N N . ARG A 1 182 ? -7.855 -1.259 -6.448 1.00 93.38 182 ARG A N 1
ATOM 1477 C CA . ARG A 1 182 ? -8.519 -1.658 -7.705 1.00 93.38 182 ARG A CA 1
ATOM 1478 C C . ARG A 1 182 ? -8.788 -0.483 -8.645 1.00 93.38 182 ARG A C 1
ATOM 1480 O O . ARG A 1 182 ? -8.898 -0.675 -9.855 1.00 93.38 182 ARG A O 1
ATOM 1487 N N . LYS A 1 183 ? -8.995 0.722 -8.105 1.00 93.81 183 LYS A N 1
ATOM 1488 C CA . LYS A 1 183 ? -9.163 1.937 -8.913 1.00 93.81 183 LYS A CA 1
ATOM 1489 C C . LYS A 1 183 ? -7.818 2.382 -9.489 1.00 93.81 183 LYS A C 1
ATOM 1491 O O . LYS A 1 183 ? -7.739 2.599 -10.690 1.00 93.81 183 LYS A O 1
ATOM 1496 N N . MET A 1 184 ? -6.782 2.444 -8.653 1.00 94.12 184 MET A N 1
ATOM 1497 C CA . MET A 1 184 ? -5.416 2.766 -9.078 1.00 94.12 184 MET A CA 1
ATOM 1498 C C . MET A 1 184 ? -4.880 1.744 -10.081 1.00 94.12 184 MET A C 1
ATOM 1500 O O . MET A 1 184 ? -4.311 2.133 -11.084 1.00 94.12 184 MET A O 1
ATOM 1504 N N . SER A 1 185 ? -5.131 0.453 -9.864 1.00 93.31 185 SER A N 1
ATOM 1505 C CA . SER A 1 185 ? -4.692 -0.625 -10.755 1.00 93.31 185 SER A CA 1
ATOM 1506 C C . SER A 1 185 ? -5.242 -0.470 -12.173 1.00 93.31 185 SER A C 1
ATOM 1508 O O . SER A 1 185 ? -4.513 -0.648 -13.139 1.00 93.31 185 SER A O 1
ATOM 1510 N N . ARG A 1 186 ? -6.513 -0.061 -12.307 1.00 92.19 186 ARG A N 1
ATOM 1511 C CA . ARG A 1 186 ? -7.120 0.230 -13.615 1.00 92.19 186 ARG A CA 1
ATOM 1512 C C . ARG A 1 186 ? -6.465 1.425 -14.304 1.00 92.19 186 ARG A C 1
ATOM 1514 O O . ARG A 1 186 ? -6.165 1.349 -15.485 1.00 92.19 186 ARG A O 1
ATOM 1521 N N . GLU A 1 187 ? -6.202 2.495 -13.558 1.00 92.81 187 GLU A N 1
ATOM 1522 C CA . GLU A 1 187 ? -5.501 3.668 -14.096 1.00 92.81 187 GLU A CA 1
ATOM 1523 C C . GLU A 1 187 ? -4.055 3.334 -14.503 1.00 92.81 187 GLU A C 1
ATOM 1525 O O . GLU A 1 187 ? -3.574 3.809 -15.528 1.00 92.81 187 GLU A O 1
ATOM 1530 N N . ILE A 1 188 ? -3.384 2.465 -13.741 1.00 93.12 188 ILE A N 1
ATOM 1531 C CA . ILE A 1 188 ? -2.056 1.947 -14.076 1.00 93.12 188 ILE A CA 1
ATOM 1532 C C . ILE A 1 188 ? -2.116 1.079 -15.334 1.00 93.12 188 ILE A C 1
ATOM 1534 O O . ILE A 1 188 ? -1.270 1.268 -16.193 1.00 93.12 188 ILE A O 1
ATOM 1538 N N . ASP A 1 189 ? -3.087 0.178 -15.493 1.00 92.00 189 ASP A N 1
ATOM 1539 C CA . ASP A 1 189 ? -3.225 -0.632 -16.719 1.00 92.00 189 ASP A CA 1
ATOM 1540 C C . ASP A 1 189 ? -3.374 0.263 -17.964 1.00 92.00 189 ASP A C 1
ATOM 1542 O O . ASP A 1 189 ? -2.616 0.136 -18.929 1.00 92.00 189 ASP A O 1
ATOM 1546 N N . ASP A 1 190 ? -4.267 1.256 -17.907 1.00 91.06 190 ASP A N 1
ATOM 1547 C CA . ASP A 1 190 ? -4.487 2.194 -19.014 1.00 91.06 190 ASP A CA 1
ATOM 1548 C C . ASP A 1 190 ? -3.204 2.969 -19.375 1.00 91.06 190 ASP A C 1
ATOM 1550 O O . ASP A 1 190 ? -2.833 3.074 -20.549 1.00 91.06 190 ASP A O 1
ATOM 1554 N N . MET A 1 191 ? -2.484 3.482 -18.371 1.00 91.56 191 MET A N 1
ATOM 1555 C CA . MET A 1 191 ? -1.228 4.211 -18.580 1.00 91.56 191 MET A CA 1
ATOM 1556 C C . MET A 1 191 ? -0.073 3.287 -19.009 1.00 91.56 191 MET A C 1
ATOM 1558 O O . MET A 1 191 ? 0.758 3.686 -19.830 1.00 91.56 191 MET A O 1
ATOM 1562 N N . ALA A 1 192 ? -0.031 2.048 -18.512 1.00 91.06 192 ALA A N 1
ATOM 1563 C CA . ALA A 1 192 ? 0.999 1.058 -18.823 1.00 91.06 192 ALA A CA 1
ATOM 1564 C C . ALA A 1 192 ? 0.953 0.645 -20.293 1.00 91.06 192 ALA A C 1
ATOM 1566 O O . ALA A 1 192 ? 2.002 0.526 -20.924 1.00 91.06 192 ALA A O 1
ATOM 1567 N N . ARG A 1 193 ? -0.246 0.487 -20.866 1.00 90.81 193 ARG A N 1
ATOM 1568 C CA . ARG A 1 193 ? -0.417 0.177 -22.294 1.00 90.81 193 ARG A CA 1
ATOM 1569 C C . ARG A 1 193 ? 0.181 1.269 -23.178 1.00 90.81 193 ARG A C 1
ATOM 1571 O O . ARG A 1 193 ? 0.974 0.977 -24.070 1.00 90.81 193 ARG A O 1
ATOM 1578 N N . VAL A 1 194 ? -0.119 2.535 -22.875 1.00 91.25 194 VAL A N 1
ATOM 1579 C CA . VAL A 1 194 ? 0.437 3.682 -23.615 1.00 91.25 194 VAL A CA 1
ATOM 1580 C C . VAL A 1 194 ? 1.959 3.747 -23.469 1.00 91.25 194 VAL A C 1
ATOM 1582 O O . VAL A 1 194 ? 2.656 3.976 -24.460 1.00 91.25 194 VAL A O 1
ATOM 1585 N N . LYS A 1 195 ? 2.479 3.513 -22.256 1.00 90.81 195 LYS A N 1
ATOM 1586 C CA . LYS A 1 195 ? 3.920 3.462 -21.976 1.00 90.81 195 LYS A CA 1
ATOM 1587 C C . LYS A 1 195 ? 4.607 2.362 -22.790 1.00 90.81 195 LYS A C 1
ATOM 1589 O O . LYS A 1 195 ? 5.557 2.646 -23.516 1.00 90.81 195 LYS A O 1
ATOM 1594 N N . ARG A 1 196 ? 4.076 1.136 -22.744 1.00 90.00 196 ARG A N 1
ATOM 1595 C CA . ARG A 1 196 ? 4.621 -0.038 -23.442 1.00 90.00 196 ARG A CA 1
ATOM 1596 C C . ARG A 1 196 ? 4.703 0.189 -24.950 1.00 90.00 196 ARG A C 1
ATOM 1598 O O . ARG A 1 196 ? 5.737 -0.090 -25.553 1.00 90.00 196 ARG A O 1
ATOM 1605 N N . ASP A 1 197 ? 3.662 0.760 -25.549 1.00 90.88 197 ASP A N 1
ATOM 1606 C CA . ASP A 1 197 ? 3.662 1.069 -26.980 1.00 90.88 197 ASP A CA 1
ATOM 1607 C C . ASP A 1 197 ? 4.719 2.123 -27.358 1.00 90.88 197 ASP A C 1
ATOM 1609 O O . ASP A 1 197 ? 5.382 2.014 -28.394 1.00 90.88 197 ASP A O 1
ATOM 1613 N N . CYS A 1 198 ? 4.879 3.168 -26.539 1.00 88.75 198 CYS A N 1
ATOM 1614 C CA . CYS A 1 198 ? 5.905 4.193 -26.742 1.00 88.75 198 CYS A CA 1
ATOM 1615 C C . CYS A 1 198 ? 7.314 3.603 -26.643 1.00 88.75 198 CYS A C 1
ATOM 1617 O O . CYS A 1 198 ? 8.165 3.888 -27.493 1.00 88.75 198 CYS A O 1
ATOM 1619 N N . ASP A 1 199 ? 7.542 2.755 -25.644 1.00 88.00 199 ASP A N 1
ATOM 1620 C CA . ASP A 1 199 ? 8.831 2.117 -25.384 1.00 88.00 199 ASP A CA 1
ATOM 1621 C C . ASP A 1 199 ? 9.211 1.179 -26.529 1.00 88.00 199 ASP A C 1
ATOM 1623 O O . ASP A 1 199 ? 10.330 1.234 -27.054 1.00 88.00 199 ASP A O 1
ATOM 1627 N N . GLU A 1 200 ? 8.254 0.386 -27.013 1.00 89.31 200 GLU A N 1
ATOM 1628 C CA . GLU A 1 200 ? 8.466 -0.502 -28.152 1.00 89.31 200 GLU A CA 1
ATOM 1629 C C . GLU A 1 200 ? 8.809 0.290 -29.431 1.00 89.31 200 GLU A C 1
ATOM 1631 O O . GLU A 1 200 ? 9.732 -0.068 -30.175 1.00 89.31 200 GLU A O 1
ATOM 1636 N N . LEU A 1 201 ? 8.123 1.413 -29.679 1.00 88.06 201 LEU A N 1
ATOM 1637 C CA . LEU A 1 201 ? 8.414 2.294 -30.815 1.00 88.06 201 LEU A CA 1
ATOM 1638 C C . LEU A 1 201 ? 9.784 2.975 -30.704 1.00 88.06 201 LEU A C 1
ATOM 1640 O O . LEU A 1 201 ? 10.493 3.096 -31.714 1.00 88.06 201 LEU A O 1
ATOM 1644 N N . ALA A 1 202 ? 10.181 3.399 -29.504 1.00 85.44 202 ALA A N 1
ATOM 1645 C CA . ALA A 1 202 ? 11.492 3.991 -29.260 1.00 85.44 202 ALA A CA 1
ATOM 1646 C C . ALA A 1 202 ? 12.613 2.969 -29.529 1.00 85.44 202 ALA A C 1
ATOM 1648 O O . ALA A 1 202 ? 13.562 3.267 -30.268 1.00 85.44 202 ALA A O 1
ATOM 1649 N N . HIS A 1 203 ? 12.457 1.733 -29.044 1.00 82.12 203 HIS A N 1
ATOM 1650 C CA . HIS A 1 203 ? 13.416 0.649 -29.271 1.00 82.12 203 HIS A CA 1
ATOM 1651 C C . HIS A 1 203 ? 13.503 0.215 -30.739 1.00 82.12 203 HIS A C 1
ATOM 1653 O O . HIS A 1 203 ? 14.612 -0.002 -31.248 1.00 82.12 203 HIS A O 1
ATOM 1659 N N . LYS A 1 204 ? 12.374 0.150 -31.460 1.00 85.38 204 LYS A N 1
ATOM 1660 C CA . LYS A 1 204 ? 12.350 -0.105 -32.916 1.00 85.38 204 LYS A CA 1
ATOM 1661 C C . LYS A 1 204 ? 13.127 0.966 -33.689 1.00 85.38 204 LYS A C 1
ATOM 1663 O O . LYS A 1 204 ? 13.818 0.648 -34.661 1.00 85.38 204 LYS A O 1
ATOM 1668 N N . GLY A 1 205 ? 13.058 2.222 -33.243 1.00 77.06 205 GLY A N 1
ATOM 1669 C CA . GLY A 1 205 ? 13.832 3.335 -33.792 1.00 77.06 205 GLY A CA 1
ATOM 1670 C C . GLY A 1 205 ? 15.346 3.143 -33.662 1.00 77.06 205 GLY A C 1
ATOM 1671 O O . GLY A 1 205 ? 16.063 3.262 -34.657 1.00 77.06 205 GLY A O 1
ATOM 1672 N N . ALA A 1 206 ? 15.820 2.784 -32.467 1.00 76.62 206 ALA A N 1
ATOM 1673 C CA . ALA A 1 206 ? 17.240 2.530 -32.211 1.00 76.62 206 ALA A CA 1
ATOM 1674 C C . ALA A 1 206 ? 17.777 1.337 -33.022 1.00 76.62 206 ALA A C 1
ATOM 1676 O O . ALA A 1 206 ? 18.835 1.424 -33.645 1.00 76.62 206 ALA A O 1
ATOM 1677 N N . HIS A 1 207 ? 17.006 0.249 -33.111 1.00 79.12 207 HIS A N 1
ATOM 1678 C CA . HIS A 1 207 ? 17.387 -0.916 -33.916 1.00 79.12 207 HIS A CA 1
ATOM 1679 C C . HIS A 1 207 ? 17.468 -0.599 -35.411 1.00 79.12 207 HIS A C 1
ATOM 1681 O O . HIS A 1 207 ? 18.307 -1.163 -36.113 1.00 79.12 207 HIS A O 1
ATOM 1687 N N . ARG A 1 208 ? 16.624 0.305 -35.924 1.00 84.69 208 ARG A N 1
ATOM 1688 C CA . ARG A 1 208 ? 16.693 0.731 -37.329 1.00 84.69 208 ARG A CA 1
ATO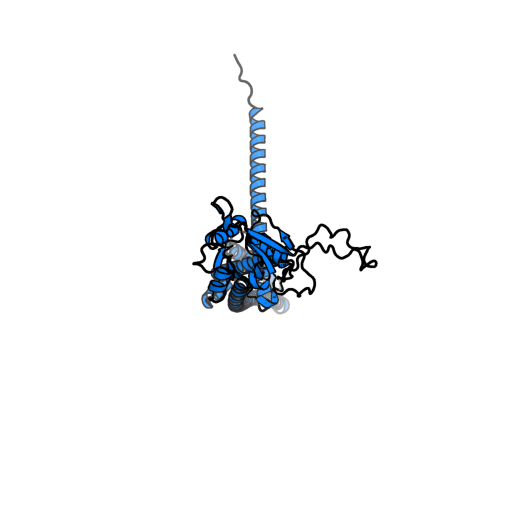M 1689 C C . ARG A 1 208 ? 17.986 1.492 -37.626 1.00 84.69 208 ARG A C 1
ATOM 1691 O O . ARG A 1 208 ? 18.581 1.252 -38.672 1.00 84.69 208 ARG A O 1
ATOM 1698 N N . LEU A 1 209 ? 18.444 2.338 -36.702 1.00 82.44 209 LEU A N 1
ATOM 1699 C CA . LEU A 1 209 ? 19.737 3.021 -36.817 1.00 82.44 209 LEU A CA 1
ATOM 1700 C C . LEU A 1 209 ? 20.901 2.024 -36.801 1.00 82.44 209 LEU A C 1
ATOM 1702 O O . LEU A 1 209 ? 21.769 2.096 -37.667 1.00 82.44 209 LEU A O 1
ATOM 1706 N N . ALA A 1 210 ? 20.879 1.045 -35.890 1.00 81.50 210 ALA A N 1
ATOM 1707 C CA . ALA A 1 210 ? 21.902 -0.001 -35.831 1.00 81.50 210 ALA A CA 1
ATOM 1708 C C . ALA A 1 210 ? 21.955 -0.842 -37.122 1.00 81.50 210 ALA A C 1
ATOM 1710 O O . ALA A 1 210 ? 23.033 -1.067 -37.672 1.00 81.50 210 ALA A O 1
ATOM 1711 N N . LYS A 1 211 ? 20.793 -1.244 -37.659 1.00 87.75 211 LYS A N 1
ATOM 1712 C CA . LYS A 1 211 ? 20.699 -1.947 -38.952 1.00 87.75 211 LYS A CA 1
ATOM 1713 C C . LYS A 1 211 ? 21.224 -1.096 -40.112 1.00 87.75 211 LYS A C 1
ATOM 1715 O O . LYS A 1 211 ? 21.902 -1.628 -40.985 1.00 87.75 211 LYS A O 1
ATOM 1720 N N . GLY A 1 212 ? 20.950 0.210 -40.106 1.00 91.00 212 GLY A N 1
ATOM 1721 C CA . GLY A 1 212 ? 21.486 1.152 -41.092 1.00 91.00 212 GLY A CA 1
ATOM 1722 C C . GLY A 1 212 ? 23.011 1.267 -41.028 1.00 91.00 212 GLY A C 1
ATOM 1723 O O . GLY A 1 212 ? 23.671 1.178 -42.060 1.00 91.00 212 GLY A O 1
ATOM 1724 N N . GLY A 1 213 ? 23.576 1.378 -39.822 1.00 88.62 213 GLY A N 1
ATOM 1725 C CA . GLY A 1 213 ? 25.028 1.384 -39.614 1.00 88.62 213 GLY A CA 1
ATOM 1726 C C . GLY A 1 213 ? 25.696 0.093 -40.095 1.00 88.62 213 GLY A C 1
ATOM 1727 O O . GLY A 1 213 ? 26.691 0.144 -40.812 1.00 88.62 213 GLY A O 1
ATOM 1728 N N . PHE A 1 214 ? 25.106 -1.065 -39.786 1.00 91.44 214 PHE A N 1
ATOM 1729 C CA . PHE A 1 214 ? 25.590 -2.353 -40.288 1.00 91.44 214 PHE A CA 1
ATOM 1730 C C . PHE A 1 214 ? 25.541 -2.441 -41.822 1.00 91.44 214 PHE A C 1
ATOM 1732 O O . PHE A 1 214 ? 26.513 -2.862 -42.444 1.00 91.44 214 PHE A O 1
ATOM 1739 N N . ALA A 1 215 ? 24.445 -1.997 -42.447 1.00 95.12 215 ALA A N 1
ATOM 1740 C CA . ALA A 1 215 ? 24.318 -1.986 -43.903 1.00 95.12 215 ALA A CA 1
ATOM 1741 C C . ALA A 1 215 ? 25.360 -1.073 -44.573 1.00 95.12 215 ALA A C 1
ATOM 1743 O O . ALA A 1 215 ? 25.925 -1.448 -45.600 1.00 95.12 215 ALA A O 1
ATOM 1744 N N . ALA A 1 216 ? 25.661 0.087 -43.982 1.00 93.31 216 ALA A N 1
ATOM 1745 C CA . ALA A 1 216 ? 26.708 0.982 -44.472 1.00 93.31 216 ALA A CA 1
ATOM 1746 C C . ALA A 1 216 ? 28.098 0.326 -44.410 1.00 93.31 216 ALA A C 1
ATOM 1748 O O . ALA A 1 216 ? 28.838 0.380 -45.389 1.00 93.31 216 ALA A O 1
ATOM 1749 N N . LEU A 1 217 ? 28.425 -0.360 -43.307 1.00 91.38 217 LEU A N 1
ATOM 1750 C CA . LEU A 1 217 ? 29.689 -1.095 -43.166 1.00 91.38 217 LEU A CA 1
ATOM 1751 C C . LEU A 1 217 ? 29.800 -2.261 -44.157 1.00 91.38 217 LEU A C 1
ATOM 1753 O O . LEU A 1 217 ? 30.844 -2.437 -44.779 1.00 91.38 217 LEU A O 1
ATOM 1757 N N . ALA A 1 218 ? 28.723 -3.027 -44.347 1.00 94.44 218 ALA A N 1
ATOM 1758 C CA . ALA A 1 218 ? 28.685 -4.111 -45.328 1.00 94.44 218 ALA A CA 1
ATOM 1759 C C . ALA A 1 218 ? 28.827 -3.584 -46.767 1.00 94.44 218 ALA A C 1
ATOM 1761 O O . ALA A 1 218 ? 29.539 -4.175 -47.578 1.00 94.44 218 ALA A O 1
ATOM 1762 N N . THR A 1 219 ? 28.199 -2.442 -47.067 1.00 95.31 219 THR A N 1
ATOM 1763 C CA . THR A 1 219 ? 28.320 -1.766 -48.367 1.00 95.31 219 THR A CA 1
ATOM 1764 C C . THR A 1 219 ? 29.750 -1.281 -48.591 1.00 95.31 219 THR A C 1
ATOM 1766 O O . THR A 1 219 ? 30.316 -1.535 -49.649 1.00 95.31 219 THR A O 1
ATOM 1769 N N . TRP A 1 220 ? 30.368 -0.650 -47.588 1.00 92.56 220 TRP A N 1
ATOM 1770 C CA . TRP A 1 220 ? 31.768 -0.224 -47.646 1.00 92.56 220 TRP A CA 1
ATOM 1771 C C . TRP A 1 220 ? 32.716 -1.403 -47.881 1.00 92.56 220 TRP A C 1
ATOM 1773 O O . TRP A 1 220 ? 33.562 -1.345 -48.769 1.00 92.56 220 TRP A O 1
ATOM 1783 N N . TRP A 1 221 ? 32.532 -2.502 -47.146 1.00 92.62 221 TRP A N 1
ATOM 1784 C CA . TRP A 1 221 ? 33.315 -3.723 -47.335 1.00 92.62 221 TRP A CA 1
ATOM 1785 C C . TRP A 1 221 ? 33.177 -4.280 -48.759 1.00 92.62 221 TRP A C 1
ATOM 1787 O O . TRP A 1 221 ? 34.181 -4.607 -49.390 1.00 92.62 221 TRP A O 1
ATOM 1797 N N . GLY A 1 222 ? 31.952 -4.320 -49.293 1.00 93.88 222 GLY A N 1
ATOM 1798 C CA . GLY A 1 222 ? 31.693 -4.745 -50.669 1.00 93.88 222 GLY A CA 1
ATOM 1799 C C . GLY A 1 222 ? 32.348 -3.837 -51.715 1.00 93.88 222 GLY A C 1
ATOM 1800 O O . GLY A 1 222 ? 32.908 -4.342 -52.686 1.00 93.88 222 GLY A O 1
ATOM 1801 N N . ILE A 1 223 ? 32.335 -2.515 -51.502 1.00 91.81 223 ILE A N 1
ATOM 1802 C CA . ILE A 1 223 ? 33.012 -1.541 -52.375 1.00 91.81 223 ILE A CA 1
ATOM 1803 C C . ILE A 1 223 ? 34.521 -1.793 -52.380 1.00 91.81 223 ILE A C 1
ATOM 1805 O O . ILE A 1 223 ? 35.109 -1.906 -53.453 1.00 91.81 223 ILE A O 1
ATOM 1809 N N . VAL A 1 224 ? 35.141 -1.924 -51.203 1.00 89.88 224 VAL A N 1
ATOM 1810 C CA . VAL A 1 224 ? 36.582 -2.197 -51.084 1.00 89.88 224 VAL A CA 1
ATOM 1811 C C . VAL A 1 224 ? 36.934 -3.512 -51.782 1.00 89.88 224 VAL A C 1
ATOM 1813 O O . VAL A 1 224 ? 37.827 -3.532 -52.621 1.00 89.88 224 VAL A O 1
ATOM 1816 N N . TYR A 1 225 ? 36.181 -4.584 -51.522 1.00 91.00 225 TYR A N 1
ATOM 1817 C CA . TYR A 1 225 ? 36.376 -5.876 -52.183 1.00 91.00 225 TYR A CA 1
ATOM 1818 C C . TYR A 1 225 ? 36.280 -5.770 -53.714 1.00 91.00 225 TYR A C 1
ATOM 1820 O O . TYR A 1 225 ? 37.159 -6.251 -54.430 1.00 91.00 225 TYR A O 1
ATOM 1828 N N . TYR A 1 226 ? 35.240 -5.114 -54.234 1.00 91.62 226 TYR A N 1
ATOM 1829 C CA . TYR A 1 226 ? 35.044 -4.980 -55.676 1.00 91.62 226 TYR A CA 1
ATOM 1830 C C . TYR A 1 226 ? 36.165 -4.163 -56.335 1.00 91.62 226 TYR A C 1
ATOM 1832 O O . TYR A 1 226 ? 36.717 -4.580 -57.351 1.00 91.62 226 TYR A O 1
ATOM 1840 N N . VAL A 1 227 ? 36.554 -3.030 -55.746 1.00 89.69 227 VAL A N 1
ATOM 1841 C CA . VAL A 1 227 ? 37.622 -2.181 -56.298 1.00 89.69 227 VAL A CA 1
ATOM 1842 C C . VAL A 1 227 ? 38.974 -2.896 -56.258 1.00 89.69 227 VAL A C 1
ATOM 1844 O O . VAL A 1 227 ? 39.722 -2.817 -57.228 1.00 89.69 227 VAL A O 1
ATOM 1847 N N . THR A 1 228 ? 39.273 -3.646 -55.194 1.00 88.00 228 THR A N 1
ATOM 1848 C CA . THR A 1 228 ? 40.540 -4.382 -55.078 1.00 88.00 228 THR A CA 1
ATOM 1849 C C . THR A 1 228 ? 40.636 -5.557 -56.052 1.00 88.00 228 THR A C 1
ATOM 1851 O O . THR A 1 228 ? 41.691 -5.759 -56.645 1.00 88.00 228 THR A O 1
ATOM 1854 N N . PHE A 1 229 ? 39.569 -6.349 -56.209 1.00 86.00 229 PHE A N 1
ATOM 1855 C CA . PHE A 1 229 ? 39.639 -7.609 -56.964 1.00 86.00 229 PHE A CA 1
ATOM 1856 C C . PHE A 1 229 ? 39.107 -7.529 -58.401 1.00 86.00 229 PHE A C 1
ATOM 1858 O O . PHE A 1 229 ? 39.462 -8.381 -59.209 1.00 86.00 229 PHE A O 1
ATOM 1865 N N . HIS A 1 230 ? 38.240 -6.564 -58.726 1.00 85.81 230 HIS A N 1
ATOM 1866 C CA . HIS A 1 230 ? 37.572 -6.470 -60.037 1.00 85.81 230 HIS A CA 1
ATOM 1867 C C . HIS A 1 230 ? 37.941 -5.209 -60.834 1.00 85.81 230 HIS A C 1
ATOM 1869 O O . HIS A 1 230 ? 37.418 -5.011 -61.928 1.00 85.81 230 HIS A O 1
ATOM 1875 N N . THR A 1 231 ? 38.826 -4.349 -60.318 1.00 83.75 231 THR A N 1
ATOM 1876 C CA . THR A 1 231 ? 39.271 -3.127 -61.009 1.00 83.75 231 THR A CA 1
ATOM 1877 C C . THR A 1 231 ? 40.791 -3.122 -61.161 1.00 83.75 231 THR A C 1
ATOM 1879 O O . THR A 1 231 ? 41.516 -3.600 -60.295 1.00 83.75 231 THR A O 1
ATOM 1882 N N . GLU A 1 232 ? 41.291 -2.525 -62.242 1.00 82.94 232 GLU A N 1
ATOM 1883 C CA . GLU A 1 232 ? 42.729 -2.418 -62.542 1.00 82.94 232 GLU A CA 1
ATOM 1884 C C . GLU A 1 232 ? 43.496 -1.469 -61.597 1.00 82.94 232 GLU A C 1
ATOM 1886 O O . GLU A 1 232 ? 44.717 -1.386 -61.666 1.00 82.94 232 GLU A O 1
ATOM 1891 N N . MET A 1 233 ? 42.802 -0.762 -60.694 1.00 76.69 233 MET A N 1
ATOM 1892 C CA . MET A 1 233 ? 43.407 0.207 -59.767 1.00 76.69 233 MET A CA 1
ATOM 1893 C C . MET A 1 233 ? 44.233 -0.438 -58.640 1.00 76.69 233 MET A C 1
ATOM 1895 O O . MET A 1 233 ? 45.026 0.253 -58.002 1.00 76.69 233 MET A O 1
ATOM 1899 N N . GLY A 1 234 ? 44.099 -1.754 -58.433 1.00 78.25 234 GLY A N 1
ATOM 1900 C CA . GLY A 1 234 ? 44.957 -2.536 -57.542 1.00 78.25 234 GLY A CA 1
ATOM 1901 C C . GLY A 1 234 ? 44.892 -2.133 -56.062 1.00 78.25 234 GLY A C 1
ATOM 1902 O O . GLY A 1 234 ? 44.113 -1.279 -55.644 1.00 78.25 234 GLY A O 1
ATOM 1903 N N . TRP A 1 235 ? 45.713 -2.785 -55.236 1.00 84.62 235 TRP A N 1
ATOM 1904 C CA . TRP A 1 235 ? 45.772 -2.524 -53.790 1.00 84.62 235 TRP A CA 1
ATOM 1905 C C . TRP A 1 235 ? 46.492 -1.209 -53.437 1.00 84.62 235 TRP A C 1
ATOM 1907 O O . TRP A 1 235 ? 46.147 -0.572 -52.445 1.00 84.62 235 TRP A O 1
ATOM 1917 N N . ASP A 1 236 ? 47.416 -0.763 -54.293 1.00 86.50 236 ASP A N 1
ATOM 1918 C CA . ASP A 1 236 ? 48.270 0.416 -54.075 1.00 86.50 236 ASP A CA 1
ATOM 1919 C C . ASP A 1 236 ? 47.464 1.724 -53.926 1.00 86.50 236 ASP A C 1
ATOM 1921 O O . ASP A 1 236 ? 47.802 2.597 -53.129 1.00 86.50 236 ASP A O 1
ATOM 1925 N N . LEU A 1 237 ? 46.324 1.841 -54.622 1.00 84.25 237 LEU A N 1
ATOM 1926 C CA . LEU A 1 237 ? 45.406 2.977 -54.466 1.00 84.25 237 LEU A CA 1
ATOM 1927 C C . LEU A 1 237 ? 44.451 2.820 -53.269 1.00 84.25 237 LEU A C 1
ATOM 1929 O O . LEU A 1 237 ? 44.049 3.808 -52.652 1.00 84.25 237 LEU A O 1
ATOM 1933 N N . VAL A 1 238 ? 44.038 1.591 -52.955 1.00 89.00 238 VAL A N 1
ATOM 1934 C CA . VAL A 1 238 ? 42.992 1.308 -51.956 1.00 89.00 238 VAL A CA 1
ATOM 1935 C C . VAL A 1 238 ? 43.525 1.429 -50.525 1.00 89.00 238 VAL A C 1
ATOM 1937 O O . VAL A 1 238 ? 42.801 1.866 -49.625 1.00 89.00 238 VAL A O 1
ATOM 1940 N N . GLU A 1 239 ? 44.794 1.102 -50.300 1.00 86.88 239 GLU A N 1
ATOM 1941 C CA . GLU A 1 239 ? 45.427 1.141 -48.979 1.00 86.88 239 GLU A CA 1
ATOM 1942 C C . GLU A 1 239 ? 45.398 2.543 -48.324 1.00 86.88 239 GLU A C 1
ATOM 1944 O O . GLU A 1 239 ? 44.837 2.669 -47.228 1.00 86.88 239 GLU A O 1
ATOM 1949 N N . PRO A 1 240 ? 45.847 3.636 -48.974 1.00 91.31 240 PRO A N 1
ATOM 1950 C CA . PRO A 1 240 ? 45.766 4.974 -48.380 1.00 91.31 240 PRO A CA 1
ATOM 1951 C C . PRO A 1 240 ? 44.325 5.445 -48.144 1.00 91.31 240 PRO A C 1
ATOM 1953 O O . PRO A 1 240 ? 44.031 6.110 -47.147 1.00 91.31 240 PRO A O 1
ATOM 19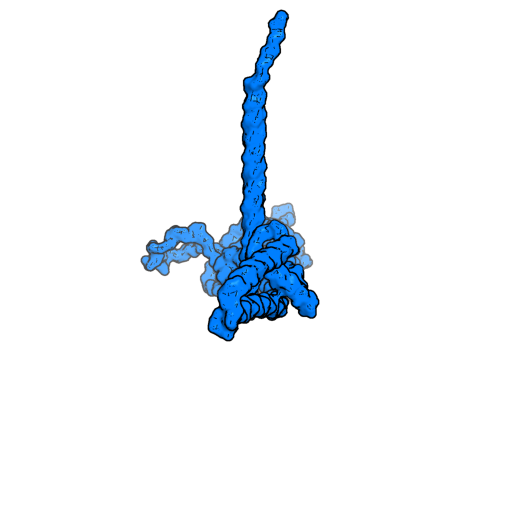56 N N . VAL A 1 241 ? 43.408 5.089 -49.051 1.00 89.44 241 VAL A N 1
ATOM 1957 C CA . VAL A 1 241 ? 41.993 5.482 -48.974 1.00 89.44 241 VAL A CA 1
ATOM 1958 C C . VAL A 1 241 ? 41.310 4.821 -47.780 1.00 89.44 241 VAL A C 1
ATOM 1960 O O . VAL A 1 241 ? 40.584 5.485 -47.040 1.00 89.44 241 VAL A O 1
ATOM 1963 N N . THR A 1 242 ? 41.562 3.531 -47.551 1.00 90.75 242 THR A N 1
ATOM 1964 C CA . THR A 1 242 ? 41.003 2.808 -46.400 1.00 90.75 242 THR A CA 1
ATOM 1965 C C . THR A 1 242 ? 41.575 3.307 -45.074 1.00 90.75 242 THR A C 1
ATOM 1967 O O . THR A 1 242 ? 40.817 3.449 -44.113 1.00 90.75 242 THR A O 1
ATOM 1970 N N . TYR A 1 243 ? 42.862 3.672 -45.028 1.00 90.75 243 TYR A N 1
ATOM 1971 C CA . TYR A 1 243 ? 43.470 4.293 -43.848 1.00 90.75 243 TYR A CA 1
ATOM 1972 C C . TYR A 1 243 ? 42.823 5.646 -43.514 1.00 90.75 243 TYR A C 1
ATOM 1974 O O . TYR A 1 243 ? 42.420 5.887 -42.373 1.00 90.75 243 TYR A O 1
ATOM 1982 N N . LEU A 1 244 ? 42.646 6.510 -44.518 1.00 92.56 244 LEU A N 1
ATOM 1983 C CA . LEU A 1 244 ? 42.023 7.824 -44.345 1.00 92.56 244 LEU A CA 1
ATOM 1984 C C . LEU A 1 244 ? 40.531 7.709 -43.980 1.00 92.56 244 LEU A C 1
ATOM 1986 O O . LEU A 1 244 ? 40.045 8.438 -43.111 1.00 92.56 244 LEU A O 1
ATOM 1990 N N . ALA A 1 245 ? 39.808 6.753 -44.568 1.00 91.12 245 ALA A N 1
ATOM 1991 C CA . ALA A 1 245 ? 38.421 6.443 -44.209 1.00 91.12 245 ALA A CA 1
ATOM 1992 C C . ALA A 1 245 ? 38.293 5.910 -42.765 1.00 91.12 245 ALA A C 1
ATOM 1994 O O . ALA A 1 245 ? 37.380 6.291 -42.028 1.00 91.12 245 ALA A O 1
ATOM 1995 N N . GLY A 1 246 ? 39.230 5.067 -42.322 1.00 90.62 246 GLY A N 1
ATOM 1996 C CA . GLY A 1 246 ? 39.281 4.580 -40.942 1.00 90.62 246 GLY A CA 1
ATOM 1997 C C . GLY A 1 246 ? 39.525 5.714 -39.946 1.00 90.62 246 GLY A C 1
ATOM 1998 O O . GLY A 1 246 ? 38.776 5.867 -38.979 1.00 90.62 246 GLY A O 1
ATOM 1999 N N . LEU A 1 247 ? 40.518 6.563 -40.224 1.00 93.19 247 LEU A N 1
ATOM 2000 C CA . LEU A 1 247 ? 40.868 7.709 -39.382 1.00 93.19 247 LEU A CA 1
ATOM 2001 C C . LEU A 1 247 ? 39.701 8.706 -39.290 1.00 93.19 247 LEU A C 1
ATOM 2003 O O . LEU A 1 247 ? 39.326 9.118 -38.192 1.00 93.19 247 LEU A O 1
ATOM 2007 N N . THR A 1 248 ? 39.052 9.026 -40.412 1.00 91.88 248 THR A N 1
ATOM 2008 C CA . THR A 1 248 ? 37.868 9.907 -40.430 1.00 91.88 248 THR A CA 1
ATOM 2009 C C . THR A 1 248 ? 36.677 9.318 -39.674 1.00 91.88 248 THR A C 1
ATOM 2011 O O . THR A 1 248 ? 35.987 10.056 -38.972 1.00 91.88 248 THR A O 1
ATOM 2014 N N . THR A 1 249 ? 36.460 8.001 -39.731 1.00 89.19 249 THR A N 1
ATOM 2015 C CA . THR A 1 249 ? 35.405 7.329 -38.949 1.00 89.19 249 THR A CA 1
ATOM 2016 C C . THR A 1 249 ? 35.682 7.417 -37.446 1.00 89.19 249 THR A C 1
ATOM 2018 O O . THR A 1 249 ? 34.775 7.722 -36.671 1.00 89.19 249 THR A O 1
ATOM 2021 N N . ILE A 1 250 ? 36.937 7.220 -37.026 1.00 89.31 250 ILE A N 1
ATOM 2022 C CA . ILE A 1 250 ? 37.355 7.372 -35.623 1.00 89.31 250 ILE A CA 1
ATOM 2023 C C . ILE A 1 250 ? 37.200 8.830 -35.171 1.00 89.31 250 ILE A C 1
ATOM 2025 O O . ILE A 1 250 ? 36.630 9.078 -34.110 1.00 89.31 250 ILE A O 1
ATOM 2029 N N . MET A 1 251 ? 37.634 9.799 -35.985 1.00 88.62 251 MET A N 1
ATOM 2030 C CA . MET A 1 251 ? 37.445 11.227 -35.702 1.00 88.62 251 MET A CA 1
ATOM 2031 C C . MET A 1 251 ? 35.963 11.595 -35.586 1.00 88.62 251 MET A C 1
ATOM 2033 O O . MET A 1 251 ? 35.581 12.305 -34.659 1.00 88.62 251 MET A O 1
ATOM 2037 N N . GLY A 1 252 ? 35.116 11.091 -36.487 1.00 87.94 252 GLY A N 1
ATOM 2038 C CA . GLY A 1 252 ? 33.669 11.304 -36.446 1.00 87.94 252 GLY A CA 1
ATOM 2039 C C . GLY A 1 252 ? 33.026 10.692 -35.202 1.00 87.94 252 GLY A C 1
ATOM 2040 O O . GLY A 1 252 ? 32.224 11.348 -34.540 1.00 87.94 252 GLY A O 1
ATOM 2041 N N . GLY A 1 253 ? 33.428 9.474 -34.831 1.00 84.06 253 GLY A N 1
ATOM 2042 C CA . GLY A 1 253 ? 33.003 8.829 -33.587 1.00 84.06 253 GLY A CA 1
ATOM 2043 C C . GLY A 1 253 ? 33.431 9.615 -32.347 1.00 84.06 253 GLY A C 1
ATOM 2044 O O . GLY A 1 253 ? 32.634 9.787 -31.427 1.00 84.06 253 GLY A O 1
ATOM 2045 N N . TYR A 1 254 ? 34.649 10.159 -32.346 1.00 82.81 254 TYR A N 1
ATOM 2046 C CA . TYR A 1 254 ? 35.166 10.994 -31.262 1.00 82.81 254 TYR A CA 1
ATOM 2047 C C . TYR A 1 254 ? 34.438 12.343 -31.156 1.00 82.81 254 TYR A C 1
ATOM 2049 O O . TYR A 1 254 ? 34.091 12.771 -30.058 1.00 82.81 254 TYR A O 1
ATOM 2057 N N . LEU A 1 255 ? 34.132 12.995 -32.282 1.00 84.44 255 LEU A N 1
ATOM 2058 C CA . LEU A 1 255 ? 33.320 14.218 -32.306 1.00 84.44 255 LEU A CA 1
ATOM 2059 C C . LEU A 1 255 ? 31.890 13.960 -31.822 1.00 84.44 255 LEU A C 1
ATOM 2061 O O . LEU A 1 255 ? 31.351 14.740 -31.038 1.00 84.44 255 LEU A O 1
ATOM 2065 N N . TRP A 1 256 ? 31.287 12.850 -32.249 1.00 77.62 256 TRP A N 1
ATOM 2066 C CA . TRP A 1 256 ? 29.973 12.433 -31.767 1.00 77.62 256 TRP A CA 1
ATOM 2067 C C . TRP A 1 256 ? 29.991 12.141 -30.258 1.00 77.62 256 TRP A C 1
ATOM 2069 O O . TRP A 1 256 ? 29.082 12.558 -29.540 1.00 77.62 256 TRP A O 1
ATOM 2079 N N . PHE A 1 257 ? 31.055 11.501 -29.765 1.00 72.69 257 PHE A N 1
ATOM 2080 C CA . PHE A 1 257 ? 31.284 11.255 -28.340 1.00 72.69 257 PHE A CA 1
ATOM 2081 C C . PHE A 1 257 ? 31.413 12.561 -27.541 1.00 72.69 257 PHE A C 1
ATOM 2083 O O . PHE A 1 257 ? 30.740 12.720 -26.525 1.00 72.69 257 PHE A O 1
ATOM 2090 N N . LEU A 1 258 ? 32.194 13.529 -28.031 1.00 78.00 258 LEU A N 1
ATOM 2091 C CA . LEU A 1 258 ? 32.322 14.851 -27.407 1.00 78.00 258 LEU A CA 1
ATOM 2092 C C . LEU A 1 258 ? 30.999 15.629 -27.385 1.00 78.00 258 LEU A C 1
ATOM 2094 O O . LEU A 1 258 ? 30.753 16.385 -26.446 1.00 78.00 258 LEU A O 1
ATOM 2098 N N . PHE A 1 259 ? 30.148 15.450 -28.399 1.00 74.88 259 PHE A N 1
ATOM 2099 C CA . PHE A 1 259 ? 28.861 16.137 -28.491 1.00 74.88 259 PHE A CA 1
ATOM 2100 C C . PHE A 1 259 ? 27.791 15.564 -27.548 1.00 74.88 259 PHE A C 1
ATOM 2102 O O . PHE A 1 259 ? 26.964 16.323 -27.043 1.00 74.88 259 PHE A O 1
ATOM 2109 N N . ILE A 1 260 ? 27.762 14.244 -27.312 1.00 69.56 260 ILE A N 1
ATOM 2110 C CA . ILE A 1 260 ? 26.642 13.616 -26.591 1.00 69.56 260 ILE A CA 1
ATOM 2111 C C . ILE A 1 260 ? 26.698 13.832 -25.068 1.00 69.56 260 ILE A C 1
ATOM 2113 O O . ILE A 1 260 ? 25.626 14.024 -24.495 1.00 69.56 260 ILE A O 1
ATOM 2117 N N . SER A 1 261 ? 27.899 13.866 -24.462 1.00 57.59 261 SER A N 1
ATOM 2118 C CA . SER A 1 261 ? 28.282 14.465 -23.158 1.00 57.59 261 SER A CA 1
ATOM 2119 C C . SER A 1 261 ? 29.490 13.751 -22.514 1.00 57.59 261 SER A C 1
ATOM 2121 O O . SER A 1 261 ? 29.858 12.640 -22.886 1.00 57.59 261 SER A O 1
ATOM 2123 N N . ARG A 1 262 ? 30.121 14.448 -21.553 1.00 56.78 262 ARG A N 1
ATOM 2124 C CA . ARG A 1 262 ? 31.470 14.242 -20.984 1.00 56.78 262 ARG A CA 1
ATOM 2125 C C . ARG A 1 262 ? 31.605 13.110 -19.948 1.00 56.78 262 ARG A C 1
ATOM 2127 O O . ARG A 1 262 ? 32.731 12.797 -19.577 1.00 56.78 262 ARG A O 1
ATOM 2134 N N . ASP A 1 263 ? 30.507 12.485 -19.517 1.00 51.88 263 ASP A N 1
ATOM 2135 C CA . ASP A 1 263 ? 30.526 11.483 -18.443 1.00 51.88 263 ASP A CA 1
ATOM 2136 C C . ASP A 1 263 ? 30.260 10.063 -18.968 1.00 51.88 263 ASP A C 1
ATOM 2138 O O . ASP A 1 263 ? 29.298 9.781 -19.688 1.00 51.88 263 ASP A O 1
ATOM 2142 N N . LEU A 1 264 ? 31.193 9.173 -18.626 1.00 51.66 264 LEU A N 1
ATOM 2143 C CA . LEU A 1 264 ? 31.415 7.846 -19.191 1.00 51.66 264 LEU A CA 1
ATOM 2144 C C . LEU A 1 264 ? 30.191 6.911 -19.127 1.00 51.66 264 LEU A C 1
ATOM 2146 O O . LEU A 1 264 ? 29.781 6.494 -18.049 1.00 51.66 264 LEU A O 1
ATOM 2150 N N . SER A 1 265 ? 29.707 6.445 -20.288 1.00 54.00 265 SER A N 1
ATOM 2151 C CA . SER A 1 265 ? 29.431 5.020 -20.581 1.00 54.00 265 SER A CA 1
ATOM 2152 C C . SER A 1 265 ? 28.771 4.864 -21.960 1.00 54.00 265 SER A C 1
ATOM 2154 O O . SER A 1 265 ? 27.777 5.521 -22.262 1.00 54.00 265 SER A O 1
ATOM 2156 N N . TYR A 1 266 ? 29.240 3.917 -22.780 1.00 49.59 266 TYR A N 1
ATOM 2157 C CA . TYR A 1 266 ? 28.586 3.529 -24.044 1.00 49.59 266 TYR A CA 1
ATOM 2158 C C . TYR A 1 266 ? 27.100 3.152 -23.851 1.00 49.59 266 TYR A C 1
ATOM 2160 O O . TYR A 1 266 ? 26.255 3.460 -24.693 1.00 49.59 266 TYR A O 1
ATOM 2168 N N . LYS A 1 267 ? 26.752 2.562 -22.695 1.00 49.72 267 LYS A N 1
ATOM 2169 C CA . LYS A 1 267 ? 25.357 2.261 -22.330 1.00 49.72 267 LYS A CA 1
ATOM 2170 C C . LYS A 1 267 ? 24.544 3.526 -22.032 1.00 49.72 267 LYS A C 1
ATOM 2172 O O . LYS A 1 267 ? 23.350 3.549 -22.311 1.00 49.72 267 LYS A O 1
ATOM 2177 N N . ALA A 1 268 ? 25.170 4.580 -21.510 1.00 55.56 268 ALA A N 1
ATOM 2178 C CA . ALA A 1 268 ? 24.498 5.846 -21.232 1.00 55.56 268 ALA A CA 1
ATOM 2179 C C . ALA A 1 268 ? 24.143 6.587 -22.530 1.00 55.56 268 ALA A C 1
ATOM 2181 O O . ALA A 1 268 ? 23.013 7.040 -22.668 1.00 55.56 268 ALA A O 1
ATOM 2182 N N . ALA A 1 269 ? 25.039 6.623 -23.521 1.00 56.81 269 ALA A N 1
ATOM 2183 C CA . ALA A 1 269 ? 24.791 7.330 -24.781 1.00 56.81 269 ALA A CA 1
ATOM 2184 C C . ALA A 1 269 ? 23.612 6.744 -25.586 1.00 56.81 269 ALA A C 1
ATOM 2186 O O . ALA A 1 269 ? 22.743 7.486 -26.051 1.00 56.81 269 ALA A O 1
ATOM 2187 N N . MET A 1 270 ? 23.525 5.410 -25.701 1.00 60.22 270 MET A N 1
ATOM 2188 C CA . MET A 1 270 ? 22.380 4.756 -26.353 1.00 60.22 270 MET A CA 1
ATOM 2189 C C . MET A 1 270 ? 21.077 5.063 -25.602 1.00 60.22 270 MET A C 1
ATOM 2191 O O . MET A 1 270 ? 20.099 5.503 -26.211 1.00 60.22 270 MET A O 1
ATOM 2195 N N . ASN A 1 271 ? 21.093 4.926 -24.274 1.00 63.59 271 ASN A N 1
ATOM 2196 C CA . ASN A 1 271 ? 19.932 5.206 -23.433 1.00 63.59 271 ASN A CA 1
ATOM 2197 C C . ASN A 1 271 ? 19.507 6.680 -23.488 1.00 63.59 271 ASN A C 1
ATOM 2199 O O . ASN A 1 271 ? 18.317 6.948 -23.402 1.00 63.59 271 ASN A O 1
ATOM 2203 N N . VAL A 1 272 ? 20.429 7.625 -23.699 1.00 68.00 272 VAL A N 1
ATOM 2204 C CA . VAL A 1 272 ? 20.124 9.058 -23.875 1.00 68.00 272 VAL A CA 1
ATOM 2205 C C . VAL A 1 272 ? 19.389 9.325 -25.192 1.00 68.00 272 VAL A C 1
ATOM 2207 O O . VAL A 1 272 ? 18.459 10.129 -25.233 1.00 68.00 272 VAL A O 1
ATOM 2210 N N . THR A 1 273 ? 19.765 8.657 -26.286 1.00 70.19 273 THR A N 1
ATOM 2211 C CA . THR A 1 273 ? 19.053 8.830 -27.567 1.00 70.19 273 THR A CA 1
ATOM 2212 C C . THR A 1 273 ? 17.668 8.183 -27.551 1.00 70.19 273 THR A C 1
ATOM 2214 O O . THR A 1 273 ? 16.706 8.779 -28.043 1.00 70.19 273 THR A O 1
ATOM 2217 N N . VAL A 1 274 ? 17.550 7.002 -26.934 1.00 74.38 274 VAL A N 1
ATOM 2218 C CA . VAL A 1 274 ? 16.268 6.317 -26.733 1.00 74.38 274 VAL A CA 1
ATOM 2219 C C . VAL A 1 274 ? 15.376 7.135 -25.806 1.00 74.38 274 VAL A C 1
ATOM 2221 O O . VAL A 1 274 ? 14.231 7.384 -26.168 1.00 74.38 274 VAL A O 1
ATOM 2224 N N . SER A 1 275 ? 15.901 7.639 -24.686 1.00 77.31 275 SER A N 1
ATOM 2225 C CA . SER A 1 275 ? 15.118 8.413 -23.719 1.00 77.31 275 SER A CA 1
ATOM 2226 C C . SER A 1 275 ? 14.631 9.742 -24.288 1.00 77.31 275 SER A C 1
ATOM 2228 O O . SER A 1 275 ? 13.474 10.089 -24.095 1.00 77.31 275 SER A O 1
ATOM 2230 N N . ARG A 1 276 ? 15.446 10.466 -25.071 1.00 79.75 276 ARG A N 1
ATOM 2231 C CA . ARG A 1 276 ? 14.988 11.694 -25.751 1.00 79.75 276 ARG A CA 1
ATOM 2232 C C . ARG A 1 276 ? 13.814 11.422 -26.690 1.00 79.75 276 ARG A C 1
ATOM 2234 O O . ARG A 1 276 ? 12.836 12.167 -26.684 1.00 79.75 276 ARG A O 1
ATOM 2241 N N . ARG A 1 277 ? 13.898 10.348 -27.481 1.00 82.69 277 ARG A N 1
ATOM 2242 C CA . ARG A 1 277 ? 12.818 9.936 -28.386 1.00 82.69 277 ARG A CA 1
ATOM 2243 C C . ARG A 1 277 ? 11.582 9.463 -27.619 1.00 82.69 277 ARG A C 1
ATOM 2245 O O . ARG A 1 277 ? 10.469 9.777 -28.019 1.00 82.69 277 ARG A O 1
ATOM 2252 N N . GLN A 1 278 ? 11.782 8.732 -26.531 1.00 82.00 278 GLN A N 1
ATOM 2253 C CA . GLN A 1 278 ? 10.728 8.258 -25.641 1.00 82.00 278 GLN A CA 1
ATOM 2254 C C . GLN A 1 278 ? 9.974 9.436 -25.007 1.00 82.00 278 GLN A C 1
ATOM 2256 O O . GLN A 1 278 ? 8.754 9.474 -25.081 1.00 82.00 278 GLN A O 1
ATOM 2261 N N . THR A 1 279 ? 10.677 10.451 -24.493 1.00 85.44 279 THR A N 1
ATOM 2262 C CA . THR A 1 279 ? 10.057 11.669 -23.945 1.00 85.44 279 THR A CA 1
ATOM 2263 C C . THR A 1 279 ? 9.251 12.428 -24.999 1.00 85.44 279 THR A C 1
ATOM 2265 O O . THR A 1 279 ? 8.157 12.900 -24.699 1.00 85.44 279 THR A O 1
ATOM 2268 N N . ALA A 1 280 ? 9.745 12.515 -26.238 1.00 86.94 280 ALA A N 1
ATOM 2269 C CA . ALA A 1 280 ? 8.985 13.116 -27.335 1.00 86.94 280 ALA A CA 1
ATOM 2270 C C . ALA A 1 280 ? 7.696 12.326 -27.633 1.00 86.94 280 ALA A C 1
ATOM 2272 O O . ALA A 1 280 ? 6.622 12.914 -27.718 1.00 86.94 280 ALA A O 1
ATOM 2273 N N . LEU A 1 281 ? 7.780 10.991 -27.695 1.00 88.25 281 LEU A N 1
ATOM 2274 C CA . LEU A 1 281 ? 6.615 10.118 -27.885 1.00 88.25 281 LEU A CA 1
ATOM 2275 C C . LEU A 1 281 ? 5.614 10.220 -26.725 1.00 88.25 281 LEU A C 1
ATOM 2277 O O . LEU A 1 281 ? 4.406 10.198 -26.953 1.00 88.25 281 LEU A O 1
ATOM 2281 N N . TYR A 1 282 ? 6.095 10.372 -25.490 1.00 89.88 282 TYR A N 1
ATOM 2282 C CA . TYR A 1 282 ? 5.239 10.607 -24.331 1.00 89.88 282 TYR A CA 1
ATOM 2283 C C . TYR A 1 282 ? 4.474 11.923 -24.445 1.00 89.88 282 TYR A C 1
ATOM 2285 O O . TYR A 1 282 ? 3.269 11.932 -24.213 1.00 89.88 282 TYR A O 1
ATOM 2293 N N . GLN A 1 283 ? 5.126 13.004 -24.875 1.00 88.75 283 GLN A N 1
ATOM 2294 C CA . GLN A 1 283 ? 4.456 14.288 -25.096 1.00 88.75 283 GLN A CA 1
ATOM 2295 C C . GLN A 1 283 ? 3.422 14.210 -26.226 1.00 88.75 283 GLN A C 1
ATOM 2297 O O . GLN A 1 283 ? 2.306 14.697 -26.060 1.00 88.75 283 GLN A O 1
ATOM 2302 N N . GLU A 1 284 ? 3.752 13.549 -27.339 1.00 90.12 284 GLU A N 1
ATOM 2303 C CA . GLU A 1 284 ? 2.832 13.363 -28.472 1.00 90.12 284 GLU A CA 1
ATOM 2304 C C . GLU A 1 284 ? 1.585 12.559 -28.093 1.00 90.12 284 GLU A C 1
ATOM 2306 O O . GLU A 1 284 ? 0.484 12.861 -28.553 1.00 90.12 284 GLU A O 1
ATOM 2311 N N . ARG A 1 285 ? 1.745 11.537 -27.244 1.00 87.88 285 ARG A N 1
ATOM 2312 C CA . ARG A 1 285 ? 0.638 10.689 -26.781 1.00 87.88 285 ARG A CA 1
ATOM 2313 C C . ARG A 1 285 ? -0.033 11.180 -25.498 1.00 87.88 285 ARG A C 1
ATOM 2315 O O . ARG A 1 285 ? -0.970 10.536 -25.035 1.00 87.88 285 ARG A O 1
ATOM 2322 N N . GLY A 1 286 ? 0.429 12.292 -24.925 1.00 88.06 286 GLY A N 1
ATOM 2323 C CA . GLY A 1 286 ? -0.103 12.846 -23.678 1.00 88.06 286 GLY A CA 1
ATOM 2324 C C . GLY A 1 286 ? 0.152 11.975 -22.441 1.00 88.06 286 GLY A C 1
ATOM 2325 O O . GLY A 1 286 ? -0.622 12.028 -21.487 1.00 88.06 286 GLY A O 1
ATOM 2326 N N . PHE A 1 287 ? 1.207 11.157 -22.447 1.00 92.25 287 PHE A N 1
ATOM 2327 C CA . PHE A 1 287 ? 1.633 10.393 -21.276 1.00 92.25 287 PHE A CA 1
ATOM 2328 C C . PHE A 1 287 ? 2.422 11.297 -20.324 1.00 92.25 287 PHE A C 1
ATOM 2330 O O . PHE A 1 287 ? 3.427 11.886 -20.720 1.00 92.25 287 PHE A O 1
ATOM 2337 N N . ASP A 1 288 ? 1.982 11.379 -19.068 1.00 90.94 288 ASP A N 1
ATOM 2338 C CA . ASP A 1 288 ? 2.662 12.130 -18.011 1.00 90.94 288 ASP A CA 1
ATOM 2339 C C . ASP A 1 288 ? 3.491 11.183 -17.116 1.00 90.94 288 ASP A C 1
ATOM 2341 O O . ASP A 1 288 ? 2.915 10.435 -16.312 1.00 90.94 288 ASP A O 1
ATOM 2345 N N . PRO A 1 289 ? 4.837 11.212 -17.213 1.00 88.50 289 PRO A N 1
ATOM 2346 C CA . PRO A 1 289 ? 5.707 10.370 -16.396 1.00 88.50 289 PRO A CA 1
ATOM 2347 C C . PRO A 1 289 ? 5.619 10.670 -14.896 1.00 88.50 289 PRO A C 1
ATOM 2349 O O . PRO A 1 289 ? 5.788 9.758 -14.088 1.00 88.50 289 PRO A O 1
ATOM 2352 N N . GLN A 1 290 ? 5.352 11.923 -14.509 1.00 90.62 290 GLN A N 1
ATOM 2353 C CA . GLN A 1 290 ? 5.288 12.309 -13.096 1.00 90.62 290 GLN A CA 1
ATOM 2354 C C . GLN A 1 290 ? 4.040 11.725 -12.441 1.00 90.62 290 GLN A C 1
ATOM 2356 O O . GLN A 1 290 ? 4.116 11.131 -11.364 1.00 90.62 290 GLN A O 1
ATOM 2361 N N . LYS A 1 291 ? 2.896 11.832 -13.124 1.00 92.31 291 LYS A N 1
ATOM 2362 C CA . LYS A 1 291 ? 1.641 11.224 -12.676 1.00 92.31 291 LYS A CA 1
ATOM 2363 C C . LYS A 1 291 ? 1.760 9.700 -12.565 1.00 92.31 291 LYS A C 1
ATOM 2365 O O . LYS A 1 291 ? 1.297 9.128 -11.579 1.00 92.31 291 LYS A O 1
ATOM 2370 N N . TRP A 1 292 ? 2.409 9.049 -13.535 1.00 91.69 292 TRP A N 1
ATOM 2371 C CA . TRP A 1 292 ? 2.691 7.610 -13.484 1.00 91.69 292 TRP A CA 1
ATOM 2372 C C . TRP A 1 292 ? 3.472 7.225 -12.221 1.00 91.69 292 TRP A C 1
ATOM 2374 O O . TRP A 1 292 ? 3.032 6.358 -11.465 1.00 91.69 292 TRP A O 1
ATOM 2384 N N . GLU A 1 293 ? 4.593 7.903 -11.954 1.00 90.38 293 GLU A N 1
ATOM 2385 C CA . GLU A 1 293 ? 5.442 7.616 -10.793 1.00 90.38 293 GLU A CA 1
ATOM 2386 C C . GLU A 1 293 ? 4.684 7.802 -9.469 1.00 90.38 293 GLU A C 1
ATOM 2388 O O . GLU A 1 293 ? 4.789 6.965 -8.568 1.00 90.38 293 GLU A O 1
ATOM 2393 N N . GLN A 1 294 ? 3.866 8.854 -9.365 1.00 93.06 294 GLN A N 1
ATOM 2394 C CA . GLN A 1 294 ? 3.034 9.112 -8.188 1.00 93.06 294 GLN A CA 1
ATOM 2395 C C . GLN A 1 294 ? 2.008 7.999 -7.950 1.00 93.06 294 GLN A C 1
ATOM 2397 O O . GLN A 1 294 ? 1.939 7.459 -6.844 1.00 93.06 294 GLN A O 1
ATOM 2402 N N . ILE A 1 295 ? 1.242 7.612 -8.975 1.00 94.19 295 ILE A N 1
ATOM 2403 C CA . ILE A 1 295 ? 0.190 6.592 -8.841 1.00 94.19 295 ILE A CA 1
ATOM 2404 C C . ILE A 1 295 ? 0.793 5.227 -8.511 1.00 94.19 295 ILE A C 1
ATOM 2406 O O . ILE A 1 295 ? 0.298 4.536 -7.619 1.00 94.19 295 ILE A O 1
ATOM 2410 N N . VAL A 1 296 ? 1.882 4.849 -9.182 1.00 92.38 296 VAL A N 1
ATOM 2411 C CA . VAL A 1 296 ? 2.603 3.603 -8.895 1.00 92.38 296 VAL A CA 1
ATOM 2412 C C . VAL A 1 296 ? 3.146 3.608 -7.468 1.00 92.38 296 VAL A C 1
ATOM 2414 O O . VAL A 1 296 ? 3.028 2.608 -6.753 1.00 92.38 296 VAL A O 1
ATOM 2417 N N . HIS A 1 297 ? 3.699 4.735 -7.012 1.00 91.56 297 HIS A N 1
ATOM 2418 C CA . HIS A 1 297 ? 4.184 4.849 -5.645 1.00 91.56 297 HIS A CA 1
ATOM 2419 C C . HIS A 1 297 ? 3.056 4.694 -4.620 1.00 91.56 297 HIS A C 1
ATOM 2421 O O . HIS A 1 297 ? 3.202 3.897 -3.688 1.00 91.56 297 HIS A O 1
ATOM 2427 N N . GLU A 1 298 ? 1.943 5.411 -4.791 1.00 93.38 298 GLU A N 1
ATOM 2428 C CA . GLU A 1 298 ? 0.777 5.314 -3.908 1.00 93.38 298 GLU A CA 1
ATOM 2429 C C . GLU A 1 298 ? 0.192 3.897 -3.890 1.00 93.38 298 GLU A C 1
ATOM 2431 O O . GLU A 1 298 ? -0.109 3.367 -2.818 1.00 93.38 298 GLU A O 1
ATOM 2436 N N . ALA A 1 299 ? 0.084 3.250 -5.053 1.00 93.88 299 ALA A N 1
ATOM 2437 C CA . ALA A 1 299 ? -0.397 1.878 -5.161 1.00 93.88 299 ALA A CA 1
ATOM 2438 C C . ALA A 1 299 ? 0.517 0.895 -4.411 1.00 93.88 299 ALA A C 1
ATOM 2440 O O . ALA A 1 299 ? 0.031 0.042 -3.668 1.00 93.88 299 ALA A O 1
ATOM 2441 N N . ASN A 1 300 ? 1.840 1.041 -4.535 1.00 92.69 300 ASN A N 1
ATOM 2442 C CA . ASN A 1 300 ? 2.801 0.205 -3.813 1.00 92.69 300 ASN A CA 1
ATOM 2443 C C . ASN A 1 300 ? 2.786 0.449 -2.295 1.00 92.69 300 ASN A C 1
ATOM 2445 O O . ASN A 1 300 ? 2.931 -0.505 -1.528 1.00 92.69 300 ASN A O 1
ATOM 2449 N N . LEU A 1 301 ? 2.564 1.686 -1.837 1.00 93.81 301 LEU A N 1
ATOM 2450 C CA . LEU A 1 301 ? 2.349 1.966 -0.412 1.00 93.81 301 LEU A CA 1
ATOM 2451 C C . LEU A 1 301 ? 1.099 1.249 0.104 1.00 93.81 301 LEU A C 1
ATOM 2453 O O . LEU A 1 301 ? 1.160 0.557 1.118 1.00 93.81 301 LEU A O 1
ATOM 2457 N N . LEU A 1 302 ? -0.004 1.336 -0.638 1.00 93.25 302 LEU A N 1
ATOM 2458 C CA . LEU A 1 302 ? -1.262 0.687 -0.285 1.00 93.25 302 LEU A CA 1
ATOM 2459 C C . LEU A 1 302 ? -1.140 -0.848 -0.279 1.00 93.25 302 LEU A C 1
ATOM 2461 O O . LEU A 1 302 ? -1.667 -1.493 0.623 1.00 93.25 302 LEU A O 1
ATOM 2465 N N . ARG A 1 303 ? -0.398 -1.439 -1.231 1.00 93.88 303 ARG A N 1
ATOM 2466 C CA . ARG A 1 303 ? -0.069 -2.880 -1.239 1.00 93.88 303 ARG A CA 1
ATOM 2467 C C . ARG A 1 303 ? 0.687 -3.287 0.021 1.00 93.88 303 ARG A C 1
ATOM 2469 O O . ARG A 1 303 ? 0.335 -4.284 0.644 1.00 93.88 303 ARG A O 1
ATOM 2476 N N . ARG A 1 304 ? 1.702 -2.512 0.420 1.00 92.50 304 ARG A N 1
ATOM 2477 C CA . ARG A 1 304 ? 2.469 -2.779 1.648 1.00 92.50 304 ARG A CA 1
ATOM 2478 C C . ARG A 1 304 ? 1.588 -2.682 2.888 1.00 92.50 304 ARG A C 1
ATOM 2480 O O . ARG A 1 304 ? 1.661 -3.570 3.726 1.00 92.50 304 ARG A O 1
ATOM 2487 N N . GLU A 1 305 ? 0.732 -1.664 2.978 1.00 92.31 305 GLU A N 1
ATOM 2488 C CA . GLU A 1 305 ? -0.219 -1.525 4.089 1.00 92.31 305 GLU A CA 1
ATOM 2489 C C . GLU A 1 305 ? -1.174 -2.723 4.172 1.00 92.31 305 GLU A C 1
ATOM 2491 O O . GLU A 1 305 ? -1.313 -3.314 5.241 1.00 92.31 305 GLU A O 1
ATOM 2496 N N . ILE A 1 306 ? -1.783 -3.138 3.056 1.00 93.31 306 ILE A N 1
ATOM 2497 C CA . ILE A 1 306 ? -2.684 -4.302 3.036 1.00 93.31 306 ILE A CA 1
ATOM 2498 C C . ILE A 1 306 ? -1.929 -5.576 3.424 1.00 93.31 306 ILE A C 1
ATOM 2500 O O . ILE A 1 306 ? -2.450 -6.366 4.209 1.00 93.31 306 ILE A O 1
ATOM 2504 N N . ARG A 1 307 ? -0.699 -5.760 2.931 1.00 93.38 307 ARG A N 1
ATOM 2505 C CA . ARG A 1 307 ? 0.142 -6.910 3.282 1.00 93.38 307 ARG A CA 1
ATOM 2506 C C . ARG A 1 307 ? 0.499 -6.924 4.769 1.00 93.38 307 ARG A C 1
ATOM 2508 O O . ARG A 1 307 ? 0.426 -7.985 5.374 1.00 93.38 307 ARG A O 1
ATOM 2515 N N . MET A 1 308 ? 0.809 -5.772 5.369 1.00 91.62 308 MET A N 1
ATOM 2516 C CA . MET A 1 308 ? 1.034 -5.688 6.818 1.00 91.62 308 MET A CA 1
ATOM 2517 C C . MET A 1 308 ? -0.226 -6.062 7.605 1.00 91.62 308 MET A C 1
ATOM 2519 O O . MET A 1 308 ? -0.158 -6.864 8.532 1.00 91.62 308 MET A O 1
ATOM 2523 N N . VAL A 1 309 ? -1.399 -5.571 7.194 1.00 90.31 309 VAL A N 1
ATOM 2524 C CA . VAL A 1 309 ? -2.668 -5.971 7.826 1.00 90.31 309 VAL A CA 1
ATOM 2525 C C . VAL A 1 309 ? -2.938 -7.469 7.629 1.00 90.31 309 VAL A C 1
ATOM 2527 O O . VAL A 1 309 ? -3.482 -8.111 8.519 1.00 90.31 309 VAL A O 1
ATOM 2530 N N . ALA A 1 310 ? -2.538 -8.052 6.499 1.00 90.81 310 ALA A N 1
ATOM 2531 C CA . ALA A 1 310 ? -2.682 -9.482 6.241 1.00 90.81 310 ALA A CA 1
ATOM 2532 C C . ALA A 1 310 ? -1.801 -10.308 7.192 1.00 90.81 310 ALA A C 1
ATOM 2534 O O . ALA A 1 310 ? -2.295 -11.240 7.821 1.00 90.81 310 ALA A O 1
ATOM 2535 N N . THR A 1 311 ? -0.544 -9.891 7.393 1.00 89.38 311 THR A N 1
ATOM 2536 C CA . THR A 1 311 ? 0.364 -10.521 8.366 1.00 89.38 311 THR A CA 1
ATOM 2537 C C . THR A 1 311 ? -0.113 -10.361 9.807 1.00 89.38 311 THR A C 1
ATOM 2539 O O . THR A 1 311 ? 0.017 -11.284 10.597 1.00 89.38 311 THR A O 1
ATOM 2542 N N . GLU A 1 312 ? -0.716 -9.220 10.153 1.00 86.31 312 GLU A N 1
ATOM 2543 C CA . GLU A 1 312 ? -1.296 -8.999 11.483 1.00 86.31 312 GLU A CA 1
ATOM 2544 C C . GLU A 1 312 ? -2.481 -9.928 11.779 1.00 86.31 312 GLU A C 1
ATOM 2546 O O . GLU A 1 312 ? -2.719 -10.275 12.933 1.00 86.31 312 GLU A O 1
ATOM 2551 N N . TYR A 1 313 ? -3.253 -10.288 10.753 1.00 83.88 313 TYR A N 1
ATOM 2552 C CA . TYR A 1 313 ? -4.428 -11.153 10.874 1.00 83.88 313 TYR A CA 1
ATOM 2553 C C . TYR A 1 313 ? -4.093 -12.631 10.593 1.00 83.88 313 TYR A C 1
ATOM 2555 O O . TYR A 1 313 ? -4.992 -13.459 10.691 1.00 83.88 313 TYR A O 1
ATOM 2563 N N . ASP A 1 314 ? -2.834 -12.953 10.272 1.00 83.00 314 ASP A N 1
ATOM 2564 C CA . ASP A 1 314 ? -2.360 -14.278 9.837 1.00 83.00 314 ASP A CA 1
ATOM 2565 C C . ASP A 1 314 ? -3.151 -14.848 8.642 1.00 83.00 314 ASP A C 1
ATOM 2567 O O . ASP A 1 314 ? -3.542 -16.013 8.592 1.00 83.00 314 ASP A O 1
ATOM 2571 N N . VAL A 1 315 ? -3.445 -13.981 7.666 1.00 86.81 315 VAL A N 1
ATOM 2572 C CA . VAL A 1 315 ? -4.181 -14.332 6.444 1.00 86.81 315 VAL A CA 1
ATOM 2573 C C . VAL A 1 315 ? -3.291 -14.114 5.228 1.00 86.81 315 VAL A C 1
ATOM 2575 O O . VAL A 1 315 ? -2.704 -13.047 5.052 1.00 86.81 315 VAL A O 1
ATOM 2578 N N . GLU A 1 316 ? -3.251 -15.089 4.322 1.00 86.81 316 GLU A N 1
ATOM 2579 C CA . GLU A 1 316 ? -2.616 -14.911 3.017 1.00 86.81 316 GLU A CA 1
ATOM 2580 C C . GLU A 1 316 ? -3.480 -14.021 2.112 1.00 86.81 316 GLU A C 1
ATOM 2582 O O . GLU A 1 316 ? -4.621 -14.346 1.762 1.00 86.81 316 GLU A O 1
ATOM 2587 N N . TRP A 1 317 ? -2.934 -12.870 1.718 1.00 90.06 317 TRP A N 1
ATOM 2588 C CA . TRP A 1 317 ? -3.600 -11.963 0.791 1.00 90.06 317 TRP A CA 1
ATOM 2589 C C . TRP A 1 317 ? -3.204 -12.255 -0.659 1.00 90.06 317 TRP A C 1
ATOM 2591 O O . TRP A 1 317 ? -2.077 -12.009 -1.082 1.00 90.06 317 TRP A O 1
ATOM 2601 N N . ASP A 1 318 ? -4.174 -12.737 -1.436 1.00 87.44 318 ASP A N 1
ATOM 2602 C CA . ASP A 1 318 ? -4.043 -12.927 -2.881 1.00 87.44 318 ASP A CA 1
ATOM 2603 C C . ASP A 1 318 ? -4.182 -11.588 -3.631 1.00 87.44 318 ASP A C 1
ATOM 2605 O O . ASP A 1 318 ? -5.289 -11.093 -3.879 1.00 87.44 318 ASP A O 1
ATOM 2609 N N . GLU A 1 319 ? -3.040 -11.001 -3.994 1.00 86.56 319 GLU A N 1
ATOM 2610 C CA . GLU A 1 319 ? -2.958 -9.705 -4.681 1.00 86.56 319 GLU A CA 1
ATOM 2611 C C . GLU A 1 319 ? -3.549 -9.737 -6.095 1.00 86.56 319 GLU A C 1
ATOM 2613 O O . GLU A 1 319 ? -4.086 -8.730 -6.567 1.00 86.56 319 GLU A O 1
ATOM 2618 N N . MET A 1 320 ? -3.505 -10.893 -6.767 1.00 85.19 320 MET A N 1
ATOM 2619 C CA . MET A 1 320 ? -3.943 -11.029 -8.162 1.00 85.19 320 MET A CA 1
ATOM 2620 C C . MET A 1 320 ? -5.430 -10.712 -8.311 1.00 85.19 320 MET A C 1
ATOM 2622 O O . MET A 1 320 ? -5.846 -10.065 -9.275 1.00 85.19 320 MET A O 1
ATOM 2626 N N . ARG A 1 321 ? -6.234 -11.092 -7.311 1.00 84.38 321 ARG A N 1
ATOM 2627 C CA . ARG A 1 321 ? -7.681 -10.825 -7.282 1.00 84.38 321 ARG A CA 1
ATOM 2628 C C . ARG A 1 321 ? -8.022 -9.340 -7.230 1.00 84.38 321 ARG A C 1
ATOM 2630 O O . ARG A 1 321 ? -9.117 -8.961 -7.641 1.00 84.38 321 ARG A O 1
ATOM 2637 N N . ASP A 1 322 ? -7.136 -8.515 -6.679 1.00 84.06 322 ASP A N 1
ATOM 2638 C CA . ASP A 1 322 ? -7.377 -7.083 -6.500 1.00 84.06 322 ASP A CA 1
ATOM 2639 C C . ASP A 1 322 ? -6.687 -6.220 -7.555 1.00 84.06 322 ASP A C 1
ATOM 2641 O O . ASP A 1 322 ? -7.205 -5.156 -7.889 1.00 84.06 322 ASP A O 1
ATOM 2645 N N . LEU A 1 323 ? -5.555 -6.667 -8.098 1.00 83.75 323 LEU A N 1
ATOM 2646 C CA . LEU A 1 323 ? -4.849 -5.956 -9.163 1.00 83.75 323 LEU A CA 1
ATOM 2647 C C . LEU A 1 323 ? -5.514 -6.169 -10.533 1.00 83.75 323 LEU A C 1
ATOM 2649 O O . LEU A 1 323 ? -5.506 -5.262 -11.360 1.00 83.75 323 LEU A O 1
ATOM 2653 N N . GLY A 1 324 ? -6.176 -7.309 -10.756 1.00 76.44 324 GLY A N 1
ATOM 2654 C CA . GLY A 1 324 ? -6.942 -7.553 -11.983 1.00 76.44 324 GLY A CA 1
ATOM 2655 C C . GLY A 1 324 ? -6.100 -7.963 -13.198 1.00 76.44 324 GLY A C 1
ATOM 2656 O O . GLY A 1 324 ? -6.653 -8.066 -14.288 1.00 76.44 324 GLY A O 1
ATOM 2657 N N . GLY A 1 325 ? -4.801 -8.229 -13.019 1.00 79.62 325 GLY A N 1
ATOM 2658 C CA . GLY A 1 325 ? -3.918 -8.742 -14.069 1.00 79.62 325 GLY A CA 1
ATOM 2659 C C . GLY A 1 325 ? -2.466 -8.899 -13.611 1.00 79.62 325 GLY A C 1
ATOM 2660 O O . GLY A 1 325 ? -2.019 -8.208 -12.695 1.00 79.62 325 GLY A O 1
ATOM 2661 N N . GLU A 1 326 ? -1.736 -9.806 -14.262 1.00 81.62 326 GLU A N 1
ATOM 2662 C CA . GLU A 1 326 ? -0.298 -10.025 -14.033 1.00 81.62 326 GLU A CA 1
ATOM 2663 C C . GLU A 1 326 ? 0.534 -8.834 -14.525 1.00 81.62 326 GLU A C 1
ATOM 2665 O O . GLU A 1 326 ? 1.441 -8.388 -13.834 1.00 81.62 326 GLU A O 1
ATOM 2670 N N . GLU A 1 327 ? 0.130 -8.217 -15.637 1.00 80.62 327 GLU A N 1
ATOM 2671 C CA . GLU A 1 327 ? 0.837 -7.077 -16.232 1.00 80.62 327 GLU A CA 1
ATOM 2672 C C . GLU A 1 327 ? 0.951 -5.872 -15.287 1.00 80.62 327 GLU A C 1
ATOM 2674 O O . GLU A 1 327 ? 1.986 -5.209 -15.225 1.00 80.62 327 GLU A O 1
ATOM 2679 N N . VAL A 1 328 ? -0.105 -5.586 -14.517 1.00 84.88 328 VAL A N 1
ATOM 2680 C CA . VAL A 1 328 ? -0.086 -4.487 -13.541 1.00 84.88 328 VAL A CA 1
ATOM 2681 C C . VAL A 1 328 ? 0.814 -4.834 -12.360 1.00 84.88 328 VAL A C 1
ATOM 2683 O O . VAL A 1 328 ? 1.514 -3.970 -11.832 1.00 84.88 328 VAL A O 1
ATOM 2686 N N . LYS A 1 329 ? 0.824 -6.105 -11.946 1.00 86.75 329 LYS A N 1
ATOM 2687 C CA . LYS A 1 329 ? 1.700 -6.580 -10.877 1.00 86.75 329 LYS A CA 1
ATOM 2688 C C . LYS A 1 329 ? 3.169 -6.441 -11.281 1.00 86.75 329 LYS A C 1
ATOM 2690 O O . LYS A 1 329 ? 3.934 -5.878 -10.501 1.00 86.75 329 LYS A O 1
ATOM 2695 N N . GLU A 1 330 ? 3.524 -6.877 -12.487 1.00 85.25 330 GLU A N 1
ATOM 2696 C CA . GLU A 1 330 ? 4.870 -6.726 -13.049 1.00 85.25 330 GLU A CA 1
ATOM 2697 C C . GLU A 1 330 ? 5.276 -5.251 -13.121 1.00 85.25 330 GLU A C 1
ATOM 2699 O O . GLU A 1 330 ? 6.311 -4.878 -12.576 1.00 85.25 330 GLU A O 1
ATOM 2704 N N . ALA A 1 331 ? 4.425 -4.380 -13.677 1.00 82.81 331 ALA A N 1
ATOM 2705 C CA . ALA A 1 331 ? 4.712 -2.946 -13.773 1.00 82.81 331 ALA A CA 1
ATOM 2706 C C . ALA A 1 331 ? 4.957 -2.293 -12.399 1.00 82.81 331 ALA A C 1
ATOM 2708 O O . ALA A 1 331 ? 5.830 -1.436 -12.246 1.00 82.81 331 ALA A O 1
ATOM 2709 N N . LEU A 1 332 ? 4.199 -2.701 -11.378 1.00 86.00 332 LEU A N 1
ATOM 2710 C CA . LEU A 1 332 ? 4.383 -2.223 -10.010 1.00 86.00 332 LEU A CA 1
ATOM 2711 C C . LEU A 1 332 ? 5.671 -2.756 -9.362 1.00 86.00 332 LEU A C 1
ATOM 2713 O O . LEU A 1 332 ? 6.286 -2.038 -8.568 1.00 86.00 332 LEU A O 1
ATOM 2717 N N . GLU A 1 333 ? 6.052 -4.003 -9.651 1.00 86.81 333 GLU A N 1
ATOM 2718 C CA . GLU A 1 333 ? 7.261 -4.653 -9.126 1.00 86.81 333 GLU A CA 1
ATOM 2719 C C . GLU A 1 333 ? 8.534 -4.106 -9.777 1.00 86.81 333 GLU A C 1
ATOM 2721 O O . GLU A 1 333 ? 9.479 -3.768 -9.061 1.00 86.81 333 GLU A O 1
ATOM 2726 N N . GLU A 1 334 ? 8.537 -3.917 -11.097 1.00 84.50 334 GLU A N 1
ATOM 2727 C CA . GLU A 1 334 ? 9.650 -3.314 -11.836 1.00 84.50 334 GLU A CA 1
ATOM 2728 C C . GLU A 1 334 ? 9.990 -1.910 -11.318 1.00 84.50 334 GLU A C 1
ATOM 2730 O O . GLU A 1 334 ? 11.162 -1.589 -11.090 1.00 84.50 334 GLU A O 1
ATOM 2735 N N . GLU A 1 335 ? 8.976 -1.076 -11.079 1.00 82.25 335 GLU A N 1
ATOM 2736 C CA . GLU A 1 335 ? 9.163 0.280 -10.554 1.00 82.25 335 GLU A CA 1
ATOM 2737 C C . GLU A 1 335 ? 9.625 0.269 -9.083 1.00 82.25 335 GLU A C 1
ATOM 2739 O O . GLU A 1 335 ? 10.500 1.056 -8.700 1.00 82.25 335 GLU A O 1
ATOM 2744 N N . ASP A 1 336 ? 9.115 -0.651 -8.249 1.00 81.62 336 ASP A N 1
ATOM 2745 C CA . ASP A 1 336 ? 9.570 -0.784 -6.856 1.00 81.62 336 ASP A CA 1
ATOM 2746 C C . ASP A 1 336 ? 11.032 -1.251 -6.773 1.00 81.62 336 ASP A C 1
ATOM 2748 O O . ASP A 1 336 ? 11.836 -0.706 -6.006 1.00 81.62 336 ASP A O 1
ATOM 2752 N N . GLU A 1 337 ? 11.411 -2.232 -7.593 1.00 83.94 337 GLU A N 1
ATOM 2753 C CA . GLU A 1 337 ? 12.798 -2.674 -7.722 1.00 83.94 337 GLU A CA 1
ATOM 2754 C C . GLU A 1 337 ? 13.704 -1.578 -8.276 1.00 83.94 337 GLU A C 1
ATOM 2756 O O . GLU A 1 337 ? 14.814 -1.378 -7.771 1.00 83.94 337 GLU A O 1
ATOM 2761 N N . GLY A 1 338 ? 13.248 -0.860 -9.303 1.00 80.19 338 GLY A N 1
ATOM 2762 C CA . GLY A 1 338 ? 13.966 0.264 -9.892 1.00 80.19 338 GLY A CA 1
ATOM 2763 C C . GLY A 1 338 ? 14.273 1.333 -8.847 1.00 80.19 338 GLY A C 1
ATOM 2764 O O . GLY A 1 338 ? 15.416 1.793 -8.738 1.00 80.19 338 GLY A O 1
ATOM 2765 N N . ARG A 1 339 ? 13.292 1.670 -8.004 1.00 79.56 339 ARG A N 1
ATOM 2766 C CA . ARG A 1 339 ? 13.471 2.618 -6.899 1.00 79.56 339 ARG A CA 1
ATOM 2767 C C . ARG A 1 339 ? 14.419 2.097 -5.821 1.00 79.56 339 ARG A C 1
ATOM 2769 O O . ARG A 1 339 ? 15.287 2.850 -5.379 1.00 79.56 339 ARG A O 1
ATOM 2776 N N . LYS A 1 340 ? 14.313 0.824 -5.423 1.00 82.31 340 LYS A N 1
ATOM 2777 C CA . LYS A 1 340 ? 15.251 0.195 -4.471 1.00 82.31 340 LYS A CA 1
ATOM 2778 C C . LYS A 1 340 ? 16.687 0.223 -4.994 1.00 82.31 340 LYS A C 1
ATOM 2780 O O . LYS A 1 340 ? 17.592 0.609 -4.259 1.00 82.31 340 LYS A O 1
ATOM 2785 N N . LYS A 1 341 ? 16.894 -0.103 -6.275 1.00 81.94 341 LYS A N 1
ATOM 2786 C CA . LYS A 1 341 ? 18.208 -0.046 -6.941 1.00 81.94 341 LYS A CA 1
ATOM 2787 C C . LYS A 1 341 ? 18.765 1.383 -6.965 1.00 81.94 341 LYS A C 1
ATOM 2789 O O . LYS A 1 341 ? 19.943 1.568 -6.672 1.00 81.94 341 LYS A O 1
ATOM 2794 N N . LYS A 1 342 ? 17.934 2.394 -7.259 1.00 78.75 342 LYS A N 1
ATOM 2795 C CA . LYS A 1 342 ? 18.331 3.816 -7.193 1.00 78.75 342 LYS A CA 1
ATOM 2796 C C . LYS A 1 342 ? 18.735 4.232 -5.775 1.00 78.75 342 LYS A C 1
ATOM 2798 O O . LYS A 1 342 ? 19.804 4.802 -5.602 1.00 78.75 342 LYS A O 1
ATOM 2803 N N . SER A 1 343 ? 17.919 3.900 -4.772 1.00 78.69 343 SER A N 1
ATOM 2804 C CA . SER A 1 343 ? 18.208 4.226 -3.369 1.00 78.69 343 SER A CA 1
ATOM 2805 C C . SER A 1 343 ? 19.485 3.551 -2.872 1.00 78.69 343 SER A C 1
ATOM 2807 O O . SER A 1 343 ? 20.257 4.190 -2.166 1.00 78.69 343 SER A O 1
ATOM 2809 N N . LYS A 1 344 ? 19.733 2.296 -3.265 1.00 84.50 344 LYS A N 1
ATOM 2810 C CA . LYS A 1 344 ? 20.963 1.583 -2.909 1.00 84.50 344 LYS A CA 1
ATOM 2811 C C . LYS A 1 344 ? 22.200 2.273 -3.485 1.00 84.50 344 LYS A C 1
ATOM 2813 O O . LYS A 1 344 ? 23.111 2.582 -2.736 1.00 84.50 344 LYS A O 1
ATOM 2818 N N . ARG A 1 345 ? 22.180 2.601 -4.782 1.00 81.75 345 ARG A N 1
ATOM 2819 C CA . ARG A 1 345 ? 23.280 3.327 -5.441 1.00 81.75 345 ARG A CA 1
ATOM 2820 C C . ARG A 1 345 ? 23.549 4.697 -4.826 1.00 81.75 345 ARG A C 1
ATOM 2822 O O . ARG A 1 345 ? 24.674 5.166 -4.871 1.00 81.75 345 ARG A O 1
ATOM 2829 N N . GLN A 1 346 ? 22.513 5.366 -4.321 1.00 80.88 346 GLN A N 1
ATOM 2830 C CA . GLN A 1 346 ? 22.674 6.658 -3.661 1.00 80.88 346 GLN A CA 1
ATOM 2831 C C . GLN A 1 346 ? 23.341 6.515 -2.290 1.00 80.88 346 GLN A C 1
ATOM 2833 O O . GLN A 1 346 ? 24.177 7.343 -1.961 1.00 80.88 346 GLN A O 1
ATOM 2838 N N . ARG A 1 347 ? 23.005 5.466 -1.528 1.00 83.62 347 ARG A N 1
ATOM 2839 C CA . ARG A 1 347 ? 23.694 5.151 -0.267 1.00 83.62 347 ARG A CA 1
ATOM 2840 C C . ARG A 1 347 ? 25.153 4.778 -0.503 1.00 83.62 347 ARG A C 1
ATOM 2842 O O . ARG A 1 347 ? 26.006 5.364 0.131 1.00 83.62 347 ARG A O 1
ATOM 2849 N N . GLU A 1 348 ? 25.418 3.907 -1.479 1.00 84.75 348 GLU A N 1
ATOM 2850 C CA . GLU A 1 348 ? 26.786 3.513 -1.854 1.00 84.75 348 GLU A CA 1
ATOM 2851 C C . GLU A 1 348 ? 27.643 4.746 -2.214 1.00 84.75 348 GLU A C 1
ATOM 2853 O O . GLU A 1 348 ? 28.766 4.861 -1.752 1.00 84.75 348 GLU A O 1
ATOM 2858 N N . ARG A 1 349 ? 27.095 5.731 -2.945 1.00 81.38 349 ARG A N 1
ATOM 2859 C CA . ARG A 1 349 ? 27.814 6.991 -3.231 1.00 81.38 349 ARG A CA 1
ATOM 2860 C C . ARG A 1 349 ? 28.047 7.872 -2.007 1.00 81.38 349 ARG A C 1
ATOM 2862 O O . ARG A 1 349 ? 29.060 8.546 -1.950 1.00 81.38 349 ARG A O 1
ATOM 2869 N N . GLN A 1 350 ? 27.087 7.930 -1.086 1.00 80.75 350 GLN A N 1
ATOM 2870 C CA . GLN A 1 350 ? 27.246 8.708 0.145 1.00 80.75 350 GLN A CA 1
ATOM 2871 C C . GLN A 1 350 ? 28.311 8.086 1.047 1.00 80.75 350 GLN A C 1
ATOM 2873 O O . GLN A 1 350 ? 29.115 8.814 1.607 1.00 80.75 350 GLN A O 1
ATOM 2878 N N . GLU A 1 351 ? 28.345 6.755 1.126 1.00 82.88 351 GLU A N 1
ATOM 2879 C CA . GLU A 1 351 ? 29.386 6.009 1.837 1.00 82.88 351 GLU A CA 1
ATOM 2880 C C . GLU A 1 351 ? 30.769 6.254 1.198 1.00 82.88 351 GLU A C 1
ATOM 2882 O O . GLU A 1 351 ? 31.709 6.572 1.915 1.00 82.88 351 GLU A O 1
ATOM 2887 N N . GLU A 1 352 ? 30.883 6.223 -0.138 1.00 81.38 352 GLU A N 1
ATOM 2888 C CA . GLU A 1 352 ? 32.129 6.565 -0.855 1.00 81.38 352 GLU A CA 1
ATOM 2889 C C . GLU A 1 352 ? 32.583 8.020 -0.596 1.00 81.38 352 GLU A C 1
ATOM 2891 O O . GLU A 1 352 ? 33.763 8.269 -0.360 1.00 81.38 352 GLU A O 1
ATOM 2896 N N . GLU A 1 353 ? 31.658 8.988 -0.610 1.00 80.06 353 GLU A N 1
ATOM 2897 C CA . GLU A 1 353 ? 31.965 10.398 -0.315 1.00 80.06 353 GLU A CA 1
ATOM 2898 C C . GLU A 1 353 ? 32.393 10.605 1.152 1.00 80.06 353 GLU A C 1
ATOM 2900 O O . GLU A 1 353 ? 33.279 11.415 1.423 1.00 80.06 353 GLU A O 1
ATOM 2905 N N . GLU A 1 354 ? 31.791 9.882 2.102 1.00 80.38 354 GLU A N 1
ATOM 2906 C CA . GLU A 1 354 ? 32.174 9.917 3.520 1.00 80.38 354 GLU A CA 1
ATOM 2907 C C . GLU A 1 354 ? 33.564 9.295 3.747 1.00 80.38 354 GLU A C 1
ATOM 2909 O O . GLU A 1 354 ? 34.385 9.889 4.448 1.00 80.38 354 GLU A O 1
ATOM 2914 N N . GLU A 1 355 ? 33.869 8.166 3.096 1.00 80.50 355 GLU A N 1
ATOM 2915 C CA . GLU A 1 355 ? 35.193 7.529 3.140 1.00 80.50 355 GLU A CA 1
ATOM 2916 C C . GLU A 1 355 ? 36.291 8.437 2.551 1.00 80.50 355 GLU A C 1
ATOM 2918 O O . GLU A 1 355 ? 37.351 8.591 3.162 1.00 80.50 355 GLU A O 1
ATOM 2923 N N . GLU A 1 356 ? 36.041 9.111 1.420 1.00 79.06 356 GLU A N 1
ATOM 2924 C CA . GLU A 1 356 ? 36.999 10.064 0.831 1.00 79.06 356 GLU A CA 1
ATOM 2925 C C . GLU A 1 356 ? 37.288 11.258 1.760 1.00 79.06 356 GLU A C 1
ATOM 2927 O O . GLU A 1 356 ? 38.428 11.730 1.847 1.00 79.06 356 GLU A O 1
ATOM 2932 N N . VAL A 1 357 ? 36.273 11.751 2.479 1.00 82.38 357 VAL A N 1
ATOM 2933 C CA . VAL A 1 357 ? 36.438 12.841 3.453 1.00 82.38 357 VAL A CA 1
ATOM 2934 C C . VAL A 1 357 ? 37.242 12.368 4.665 1.00 82.38 357 VAL A C 1
ATOM 2936 O O . VAL A 1 357 ? 38.159 13.077 5.094 1.00 82.38 357 VAL A O 1
ATOM 2939 N N . GLU A 1 358 ? 36.967 11.169 5.185 1.00 79.00 358 GLU A N 1
ATOM 2940 C CA . GLU A 1 358 ? 37.737 10.586 6.288 1.00 79.00 358 GLU A CA 1
ATOM 2941 C C . GLU A 1 358 ? 39.207 10.349 5.904 1.00 79.00 358 GLU A C 1
ATOM 2943 O O . GLU A 1 358 ? 40.107 10.679 6.685 1.00 79.00 358 GLU A O 1
ATOM 2948 N N . GLU A 1 359 ? 39.486 9.844 4.699 1.00 78.81 359 GLU A N 1
ATOM 2949 C CA . GLU A 1 359 ? 40.858 9.679 4.199 1.00 78.81 359 GLU A CA 1
ATOM 2950 C C . GLU A 1 359 ? 41.585 11.026 4.068 1.00 78.81 359 GLU A C 1
ATOM 2952 O O . GLU A 1 359 ? 42.755 11.154 4.455 1.00 78.81 359 GLU A O 1
ATOM 2957 N N . HIS A 1 360 ? 40.897 12.060 3.576 1.00 77.50 360 HIS A N 1
ATOM 2958 C CA . HIS A 1 360 ? 41.479 13.391 3.427 1.00 77.50 360 HIS A CA 1
ATOM 2959 C C . HIS A 1 360 ? 41.771 14.050 4.788 1.00 77.50 360 HIS A C 1
ATOM 2961 O O . HIS A 1 360 ? 42.827 14.670 4.960 1.00 77.50 360 HIS A O 1
ATOM 2967 N N . GLU A 1 361 ? 40.893 13.882 5.783 1.00 76.56 361 GLU A N 1
ATOM 2968 C CA . GLU A 1 361 ? 41.131 14.352 7.154 1.00 76.56 361 GLU A CA 1
ATOM 2969 C C . GLU A 1 361 ? 42.297 13.612 7.826 1.00 76.56 361 GLU A C 1
ATOM 2971 O O . GLU A 1 361 ? 43.137 14.241 8.483 1.00 76.56 361 GLU A O 1
ATOM 2976 N N . GLN A 1 362 ? 42.401 12.293 7.638 1.00 75.12 362 GLN A N 1
ATOM 2977 C CA . GLN A 1 362 ? 43.521 11.497 8.150 1.00 75.12 362 GLN A CA 1
ATOM 2978 C C . GLN A 1 362 ? 44.851 11.933 7.523 1.00 75.12 362 GLN A C 1
ATOM 2980 O O . GLN A 1 362 ? 45.837 12.134 8.244 1.00 75.12 362 GLN A O 1
ATOM 2985 N N . HIS A 1 363 ? 44.872 12.163 6.208 1.00 77.75 363 HIS A N 1
ATOM 2986 C CA . HIS A 1 363 ? 46.048 12.664 5.500 1.00 77.75 363 HIS A CA 1
ATOM 2987 C C . HIS A 1 363 ? 46.445 14.069 5.988 1.00 77.75 363 HIS A C 1
ATOM 2989 O O . HIS A 1 363 ? 47.621 14.332 6.249 1.00 77.75 363 HIS A O 1
ATOM 2995 N N . GLU A 1 364 ? 45.486 14.972 6.210 1.00 74.12 364 GLU A N 1
ATOM 2996 C CA . GLU A 1 364 ? 45.768 16.321 6.714 1.00 74.12 364 GLU A CA 1
ATOM 2997 C C . GLU A 1 364 ? 46.295 16.312 8.164 1.00 74.12 364 GLU A C 1
ATOM 2999 O O . GLU A 1 364 ? 47.210 17.070 8.509 1.00 74.12 364 GLU A O 1
ATOM 3004 N N . GLN A 1 365 ? 45.780 15.421 9.018 1.00 71.81 365 GLN A N 1
ATOM 3005 C CA . GLN A 1 365 ? 46.308 15.210 10.371 1.00 71.81 365 GLN A CA 1
ATOM 3006 C C . GLN A 1 365 ? 47.731 14.635 10.356 1.00 71.81 365 GLN A C 1
ATOM 3008 O O . GLN A 1 365 ? 48.561 15.023 11.187 1.00 71.81 365 GLN A O 1
ATOM 3013 N N . GLN A 1 366 ? 48.034 13.740 9.414 1.00 69.75 366 GLN A N 1
ATOM 3014 C CA . GLN A 1 366 ? 49.365 13.159 9.247 1.00 69.75 366 GLN A CA 1
ATOM 3015 C C . GLN A 1 366 ? 50.376 14.212 8.764 1.00 69.75 366 GLN A C 1
ATOM 3017 O O . GLN A 1 366 ? 51.445 14.357 9.359 1.00 69.75 366 GLN A O 1
ATOM 3022 N N . VAL A 1 367 ? 49.990 15.053 7.799 1.00 72.44 367 VAL A N 1
ATOM 3023 C CA . VAL A 1 367 ? 50.799 16.192 7.329 1.00 72.44 367 VAL A CA 1
ATOM 3024 C C . VAL A 1 367 ? 51.034 17.215 8.450 1.00 72.44 367 VAL A C 1
ATOM 3026 O O . VAL A 1 367 ? 52.160 17.683 8.637 1.00 72.44 367 VAL A O 1
ATOM 3029 N N . LYS A 1 368 ? 50.021 17.542 9.265 1.00 69.56 368 LYS A N 1
ATOM 3030 C CA . LYS A 1 368 ? 50.191 18.449 10.421 1.00 69.56 368 LYS A CA 1
ATOM 3031 C C . LYS A 1 368 ? 51.159 17.891 11.473 1.00 69.56 368 LYS A C 1
ATOM 3033 O O . LYS A 1 368 ? 51.966 18.659 12.007 1.00 69.56 368 LYS A O 1
ATOM 3038 N N . LYS A 1 369 ? 51.131 16.579 11.740 1.00 67.81 369 LYS A N 1
ATOM 3039 C CA . LYS A 1 369 ? 52.088 15.903 12.639 1.00 67.81 369 LYS A CA 1
ATOM 3040 C C . LYS A 1 369 ? 53.519 15.934 12.093 1.00 67.81 369 LYS A C 1
ATOM 3042 O O . LYS A 1 369 ? 54.442 16.241 12.840 1.00 67.81 369 LYS A O 1
ATOM 3047 N N . ASP A 1 370 ? 53.708 15.714 10.795 1.00 64.19 370 ASP A N 1
ATOM 3048 C CA . ASP A 1 370 ? 55.044 15.740 10.181 1.00 64.19 370 ASP A CA 1
ATOM 3049 C C . ASP A 1 370 ? 55.646 17.153 10.094 1.00 64.19 370 ASP A C 1
ATOM 3051 O O . ASP A 1 370 ? 56.869 17.323 10.139 1.00 64.19 370 ASP A O 1
ATOM 3055 N N . THR A 1 371 ? 54.802 18.187 10.012 1.00 61.47 371 THR A N 1
ATOM 3056 C CA . THR A 1 371 ? 55.248 19.589 9.943 1.00 61.47 371 THR A CA 1
ATOM 3057 C C . THR A 1 371 ? 55.635 20.143 11.321 1.00 61.47 371 THR A C 1
ATOM 3059 O O . THR A 1 371 ? 56.592 20.908 11.427 1.00 61.47 371 THR A O 1
ATOM 3062 N N . THR A 1 372 ? 54.963 19.714 12.396 1.00 57.38 372 THR A N 1
ATOM 3063 C CA . THR A 1 372 ? 55.266 20.143 13.781 1.00 57.38 372 THR A CA 1
ATOM 3064 C C . THR A 1 372 ? 56.552 19.536 14.351 1.00 57.38 372 THR A C 1
ATOM 3066 O O . THR A 1 372 ? 57.152 20.116 15.251 1.00 57.38 372 THR A O 1
ATOM 3069 N N . VAL A 1 373 ? 57.042 18.420 13.803 1.00 55.53 373 VAL A N 1
ATOM 3070 C CA . VAL A 1 373 ? 58.315 17.796 14.222 1.00 55.53 373 VAL A CA 1
ATOM 3071 C C . VAL A 1 373 ? 59.549 18.499 13.617 1.00 55.53 373 VAL A C 1
ATOM 3073 O O . VAL A 1 373 ? 60.671 18.277 14.071 1.00 55.53 373 VAL A O 1
ATOM 3076 N N . LYS A 1 374 ? 59.379 19.382 12.620 1.00 54.19 374 LYS A N 1
ATOM 3077 C CA . LYS A 1 374 ? 60.484 19.990 11.847 1.00 54.19 374 LYS A CA 1
ATOM 3078 C C . LYS A 1 374 ? 60.810 21.458 12.164 1.00 54.19 374 LYS A C 1
ATOM 3080 O O . LYS A 1 374 ? 61.633 22.028 11.452 1.00 54.19 374 LYS A O 1
ATOM 3085 N N . GLU A 1 375 ? 60.256 22.075 13.210 1.00 44.28 375 GLU A N 1
ATOM 3086 C CA . GLU A 1 375 ? 60.720 23.402 13.664 1.00 44.28 375 GLU A CA 1
ATOM 3087 C C . GLU A 1 375 ? 61.981 23.276 14.550 1.00 44.28 375 GLU A C 1
ATOM 3089 O O . GLU A 1 375 ? 61.900 22.754 15.666 1.00 44.28 375 GLU A O 1
ATOM 3094 N N . PRO A 1 376 ? 63.174 23.741 14.116 1.00 48.81 376 PRO A N 1
ATOM 3095 C CA . PRO A 1 376 ? 64.344 23.766 14.981 1.00 48.81 376 PRO A CA 1
ATOM 3096 C C . PRO A 1 376 ? 64.226 24.922 15.978 1.00 48.81 376 PRO A C 1
ATOM 3098 O O . PRO A 1 376 ? 64.108 26.086 15.594 1.00 48.81 376 PRO A O 1
ATOM 3101 N N . ALA A 1 377 ? 64.314 24.596 17.270 1.00 48.41 377 ALA A N 1
ATOM 3102 C CA . ALA A 1 377 ? 64.389 25.560 18.359 1.00 48.41 377 ALA A CA 1
ATOM 3103 C C . ALA A 1 377 ? 65.446 26.642 18.064 1.00 48.41 377 ALA A C 1
ATOM 3105 O O . ALA A 1 377 ? 66.649 26.378 17.979 1.00 48.41 377 ALA A O 1
ATOM 3106 N N . GLY A 1 378 ? 64.966 27.874 17.892 1.00 44.50 378 GLY A N 1
ATOM 3107 C CA . GLY A 1 378 ? 65.772 29.054 17.628 1.00 44.50 378 GLY A CA 1
ATOM 3108 C C . GLY A 1 378 ? 66.858 29.266 18.684 1.00 44.50 378 GLY A C 1
ATOM 3109 O O . GLY A 1 378 ? 66.604 29.380 19.881 1.00 44.50 378 GLY A O 1
ATOM 3110 N N . ARG A 1 379 ? 68.086 29.342 18.176 1.00 49.72 379 ARG A N 1
ATOM 3111 C CA . ARG A 1 379 ? 69.350 29.746 18.802 1.00 49.72 379 ARG A CA 1
ATOM 3112 C C . ARG A 1 379 ? 69.161 30.936 19.767 1.00 49.72 379 ARG A C 1
ATOM 3114 O O . ARG A 1 379 ? 68.956 32.061 19.316 1.00 49.72 379 ARG A O 1
ATOM 3121 N N . LYS A 1 380 ? 69.298 30.719 21.082 1.00 43.59 380 LYS A N 1
ATOM 3122 C CA . LYS A 1 380 ? 69.605 31.807 22.028 1.00 43.59 380 LYS A CA 1
ATOM 3123 C C . LYS A 1 380 ? 71.099 32.131 21.920 1.00 43.59 380 LYS A C 1
ATOM 3125 O O . LYS A 1 380 ? 71.925 31.228 22.036 1.00 43.59 380 LYS A O 1
ATOM 3130 N N . LYS A 1 381 ? 71.404 33.393 21.609 1.00 44.72 381 LYS A N 1
ATOM 3131 C CA . LYS A 1 381 ? 72.736 33.994 21.761 1.00 44.72 381 LYS A CA 1
ATOM 3132 C C . LYS A 1 381 ? 72.984 34.354 23.216 1.00 44.72 381 LYS A C 1
ATOM 3134 O O . LYS A 1 381 ? 71.986 34.700 23.889 1.00 44.72 381 LYS A O 1
#

Secondary structure (DSSP, 8-state):
-PPEEEEE-TTS-EEEEE--SS-TT-S-TT--HHHHHHHHTS-PPPEEEEE-TTSBHHHHHHHHHHTSPPEEETTEEEPPPEEEEEE-S--TTTTSS-TT-TTS-STTTTS------GGGS---SSPPPEEEPPTTSBHHHHHHHHTTSSEEEEEETT-SSPEEEEPPPHHHHHHHHHHHHHHHHHHHHHHHHHHHHHHHHHHHHHHHHHHHHHHHHHHHHHHHHHHHHHSTTHHHHHHHHHHHHHHHHHHHHHHHHHHH-SS--HHHHHHHHHHHHHHHHHHHHT--HHHHHHHHHHHHHHHHHHHHHHHHTT----THHHH-SHHHHHHHHHHHHHHHHHHHHHHHHHHHHHHHHHHHHHHHHHHHHHHHTT-------

Organism: NCBI:txid2060973

InterPro domains:
  IPR006769 Calcium uniporter protein, C-terminal [PF04678] (176-294)
  IPR039055 MCU family [PTHR13462] (45-313)

Sequence (381 aa):
MTKGRVLTTPTRLLKLILPMPFHPDQEYINANEQQRREWSNENVEPLALLVHPQQPLSYLERLIQAEVPPMQVEGGEKLPEIVFRAEADYDQGEAKADRKRKDRDEQGRNVAAYSGLGREGPSKDREANWVRWSSSTEVGDFIRDAARGREFAIGIEGHDKELRVAVPSFRDRTYYMRMRLRKMSREIDDMARVKRDCDELAHKGAHRLAKGGFAALATWWGIVYYVTFHTEMGWDLVEPVTYLAGLTTIMGGYLWFLFISRDLSYKAAMNVTVSRRQTALYQERGFDPQKWEQIVHEANLLRREIRMVATEYDVEWDEMRDLGGEEVKEALEEEDEGRKKKSKRQRERQEEEEEEVEEHEQHEQQVKKDTTVKEPAGRKK

pLDDT: mean 81.31, std 14.37, range [38.69, 97.75]

Radius of gyration: 38.03 Å; chains: 1; bounding box: 115×74×112 Å

Foldseek 3Di:
DDAWEWAQDPVQKIKTWFQDLDAQPDQALQDDPVVSVVCNVDRHHIDIDIGHQQDFLLVVQVVVQVRDHWHDDVPGTHGWGKWKKAFAPDPVPPPPPDPDPPPDPPPCPPPGDFQLCFLNDDDDPDDGDIDTDDRGDGNNLVLLSRSSYQWMWMDIHSDPDTHTYGRDGLCSNCVSLLVVLLVLLVVLVVLVVLLVVLLVVLVVVLVVVVVVVVVVVVVVVVVLVCCQPVHPPHPVVSVVVVVVVVVVVVVVVVVVVVVQDDDDDPVVSSVSSSVVSSVVSCVVVVRDPVVSLVSLVVSVVSVVVSVVSCVSNVHDDDVCVRSVDPSSVVVSVVSVVVVVVVVVVVVVVVVVVVVVVVVVVVVVVVVVVVVVVPDDDDDDD